Protein AF-A0A8J7XH93-F1 (afdb_monomer_lite)

Foldseek 3Di:
DDDDDDDDDDPDPPPPPPPPPPVCLPDFQADPPQLAAEEEEEEDDDPLQPVLVVLQVLALRHDYDYQHQADVDDLVVSLVSCVVRPDPDLVCVLNRGQEYEYEQFECSSDDLRSLVSVQCSCAPVARFYEYAQLLFACDPDGGTNNNVRVCPHPNCLQAQWAWDYPDKDFQQQAKDFPDDDLLQVAPCNRPGRQFPDGMFTAIGGDPQKDQGIARPPPGGGAWIWHGHNNFIYIYGNHHNSRGDPCCVVPVLCSSVNSVSSSCRRSSNDRQPDSVLSSLLSVLSVVLVVLLVVLVVLLVVLVVLVFDCVVLVVLSVVLVVLLVVLSSCVSVNVSVVSSVSSVVSVVSSVVSVVVSVVSVVVSVVVVVVVVVCVVVVVVVVVVVVVCCVPPVDDPPPPPPPPDDDDDD

Secondary structure (DSSP, 8-state):
-------------------------PPP---TTT--EEEEEEE---TTTHHHHHHHHH-TTEEEEEEE-STTS-HHHHHHHHHHHS-SSHHHHHHH-SEEEEES--GGGS-HHHHHHHHHHHHHH--EEEEESTT-----SSSS--HHHHHTSGGGGG-SEEEEEEEE-S--S-EEESS--TTT--TTTTTS---S-S--EEEEEPTT-EE-EEETTTT-B-SEEEEETTEEEEEESS-STTS-HHHHHH-TTHHHHHHHHHHHHHTPPPPS-HHHHHHHHHHHHHHHHHHHHHHHHHHHHHTTT---HHHHHHHHHHHHHHHHHHHHHHTT-HHHHHHHHHHHHHHHHHHHHHHHHHHHHHHHHHHHHHHHHHHHHHHHHHHHHHHHHTSSS--------------

Structure (mmCIF, N/CA/C/O backbone):
data_AF-A0A8J7XH93-F1
#
_entry.id   AF-A0A8J7XH93-F1
#
loop_
_atom_site.group_PDB
_atom_site.id
_atom_site.type_symbol
_atom_site.label_atom_id
_atom_site.label_alt_id
_atom_site.label_comp_id
_atom_site.label_asym_id
_atom_site.label_entity_id
_atom_site.label_seq_id
_atom_site.pdbx_PDB_ins_code
_atom_site.Cartn_x
_atom_site.Cartn_y
_atom_site.Cartn_z
_atom_site.occupancy
_atom_site.B_iso_or_equiv
_atom_site.auth_seq_id
_atom_site.auth_comp_id
_atom_site.auth_asym_id
_atom_site.auth_atom_id
_atom_site.pdbx_PDB_model_num
ATOM 1 N N . MET A 1 1 ? -46.420 -55.546 -55.840 1.00 42.03 1 MET A N 1
ATOM 2 C CA . MET A 1 1 ? -44.997 -55.957 -55.871 1.00 42.03 1 MET A CA 1
ATOM 3 C C . MET A 1 1 ? -44.181 -54.718 -55.536 1.00 42.03 1 MET A C 1
ATOM 5 O O . MET A 1 1 ? -44.296 -53.754 -56.270 1.00 42.03 1 MET A O 1
ATOM 9 N N . SER A 1 2 ? -43.726 -54.599 -54.281 1.00 41.84 2 SER A N 1
ATOM 10 C CA . SER A 1 2 ? -42.306 -54.774 -53.882 1.00 41.84 2 SER A CA 1
ATOM 11 C C . SER A 1 2 ? -41.462 -53.579 -54.347 1.00 41.84 2 SER A C 1
ATOM 13 O O . SER A 1 2 ? -41.452 -53.320 -55.537 1.00 41.84 2 SER A O 1
ATOM 15 N N . THR A 1 3 ? -40.721 -52.792 -53.566 1.00 45.56 3 THR A N 1
ATOM 16 C CA . THR A 1 3 ? -40.201 -52.793 -52.177 1.00 45.56 3 THR A CA 1
ATOM 17 C C . THR A 1 3 ? -39.494 -51.422 -52.046 1.00 45.56 3 THR A C 1
ATOM 19 O O . THR A 1 3 ? -38.857 -50.998 -53.001 1.00 45.56 3 THR A O 1
ATOM 22 N N . ALA A 1 4 ? -39.774 -50.596 -51.035 1.00 51.34 4 ALA A N 1
ATOM 23 C CA . ALA A 1 4 ? -38.984 -50.418 -49.803 1.00 51.34 4 ALA A CA 1
ATOM 24 C C . ALA A 1 4 ? -37.537 -49.880 -49.977 1.00 51.34 4 ALA A C 1
ATOM 26 O O . ALA A 1 4 ? -36.727 -50.476 -50.676 1.00 51.34 4 ALA A O 1
ATOM 27 N N . GLY A 1 5 ? -37.222 -48.798 -49.247 1.00 42.06 5 GLY A N 1
ATOM 28 C CA . GLY A 1 5 ? -35.881 -48.219 -49.046 1.00 42.06 5 GLY A CA 1
ATOM 29 C C . GLY A 1 5 ? -35.979 -46.762 -48.557 1.00 42.06 5 GLY A C 1
ATOM 30 O O . GLY A 1 5 ? -35.948 -45.848 -49.367 1.00 42.06 5 GLY A O 1
ATOM 31 N N . TRP A 1 6 ? -36.419 -46.482 -47.324 1.00 48.44 6 TRP A N 1
ATOM 32 C CA . TRP A 1 6 ? -35.600 -46.368 -46.098 1.00 48.44 6 TRP A CA 1
ATOM 33 C C . TRP A 1 6 ? -34.399 -45.406 -46.240 1.00 48.44 6 TRP A C 1
ATOM 35 O O . TRP A 1 6 ? -33.290 -45.821 -46.560 1.00 48.44 6 TRP A O 1
ATOM 45 N N . PHE A 1 7 ? -34.627 -44.114 -45.969 1.00 46.19 7 PHE A N 1
ATOM 46 C CA . PHE A 1 7 ? -33.571 -43.127 -45.711 1.00 46.19 7 PHE A CA 1
ATOM 47 C C . PHE A 1 7 ? -33.415 -42.948 -44.193 1.00 46.19 7 PHE A C 1
ATOM 49 O O . PHE A 1 7 ? -34.387 -42.566 -43.539 1.00 46.19 7 PHE A O 1
ATOM 56 N N . PRO A 1 8 ? -32.232 -43.203 -43.607 1.00 57.19 8 PRO A N 1
ATOM 57 C CA . PRO A 1 8 ? -32.003 -42.956 -42.196 1.00 57.19 8 PRO A CA 1
ATOM 58 C C . PRO A 1 8 ? -31.705 -41.472 -41.954 1.00 57.19 8 PRO A C 1
ATOM 60 O O . PRO A 1 8 ? -30.797 -40.879 -42.539 1.00 57.19 8 PRO A O 1
ATOM 63 N N . SER A 1 9 ? -32.475 -40.904 -41.036 1.00 49.91 9 SER A N 1
ATOM 64 C CA . SER A 1 9 ? -32.237 -39.653 -40.326 1.00 49.91 9 SER A CA 1
ATOM 65 C C . SER A 1 9 ? -30.828 -39.609 -39.726 1.00 49.91 9 SER A C 1
ATOM 67 O O . SER A 1 9 ? -30.539 -40.310 -38.755 1.00 49.91 9 SER A O 1
ATOM 69 N N . ARG A 1 10 ? -29.956 -38.753 -40.264 1.00 47.75 10 ARG A N 1
ATOM 70 C CA . ARG A 1 10 ? -28.724 -38.336 -39.585 1.00 47.75 10 ARG A CA 1
ATOM 71 C C . ARG A 1 10 ? -29.001 -37.044 -38.824 1.00 47.75 10 ARG A C 1
ATOM 73 O O . ARG A 1 10 ? -28.829 -35.953 -39.355 1.00 47.75 10 ARG A O 1
ATOM 80 N N . PHE A 1 11 ? -29.442 -37.189 -37.577 1.00 47.47 11 PHE A N 1
ATOM 81 C CA . PHE A 1 11 ? -29.245 -36.163 -36.559 1.00 47.47 11 PHE A CA 1
ATOM 82 C C . PHE A 1 11 ? -27.731 -36.021 -36.349 1.00 47.47 11 PHE A C 1
ATOM 84 O O . PHE A 1 11 ? -27.102 -36.904 -35.771 1.00 47.47 11 PHE A O 1
ATOM 91 N N . LEU A 1 12 ? -27.133 -34.946 -36.866 1.00 43.59 12 LEU A N 1
ATOM 92 C CA . LEU A 1 12 ? -25.841 -34.482 -36.369 1.00 43.59 12 LEU A CA 1
ATOM 93 C C . LEU A 1 12 ? -26.101 -33.828 -35.004 1.00 43.59 12 LEU A C 1
ATOM 95 O O . LEU A 1 12 ? -26.872 -32.867 -34.957 1.00 43.59 12 LEU A O 1
ATOM 99 N N . PRO A 1 13 ? -25.485 -34.283 -33.901 1.00 49.69 13 PRO A N 1
ATOM 100 C CA . PRO A 1 13 ? -25.407 -33.454 -32.716 1.00 49.69 13 PRO A CA 1
ATOM 101 C C . PRO A 1 13 ? -24.485 -32.286 -33.068 1.00 49.69 13 PRO A C 1
ATOM 103 O O . PRO A 1 13 ? -23.292 -32.468 -33.316 1.00 49.69 13 PRO A O 1
ATOM 106 N N . LEU A 1 14 ? -25.059 -31.087 -33.139 1.00 44.91 14 LEU A N 1
ATOM 107 C CA . LEU A 1 14 ? -24.322 -29.834 -33.172 1.00 44.91 14 LEU A CA 1
ATOM 108 C C . LEU A 1 14 ? -23.652 -29.682 -31.797 1.00 44.91 14 LEU A C 1
ATOM 110 O O . LEU A 1 14 ? -24.156 -29.001 -30.909 1.00 44.91 14 LEU A O 1
ATOM 114 N N . ALA A 1 15 ? -22.555 -30.407 -31.583 1.00 46.72 15 ALA A N 1
ATOM 115 C CA . ALA A 1 15 ? -21.652 -30.162 -30.476 1.00 46.72 15 ALA A CA 1
ATOM 116 C C . ALA A 1 15 ? -21.014 -28.801 -30.751 1.00 46.72 15 ALA A C 1
ATOM 118 O O . ALA A 1 15 ? -20.031 -28.690 -31.483 1.00 46.72 15 ALA A O 1
ATOM 119 N N . VAL A 1 16 ? -21.644 -27.753 -30.220 1.00 47.97 16 VAL A N 1
ATOM 120 C CA . VAL A 1 16 ? -21.043 -26.435 -30.062 1.00 47.97 16 VAL A CA 1
ATOM 121 C C . VAL A 1 16 ? -19.883 -26.635 -29.098 1.00 47.97 16 VAL A C 1
ATOM 123 O O . VAL A 1 16 ? -20.025 -26.554 -27.881 1.00 47.97 16 VAL A O 1
ATOM 126 N N . LEU A 1 17 ? -18.733 -26.993 -29.662 1.00 45.28 17 LEU A N 1
ATOM 127 C CA . LEU A 1 17 ? -17.450 -26.860 -29.009 1.00 45.28 17 LEU A CA 1
ATOM 128 C C . LEU A 1 17 ? -17.257 -25.348 -28.862 1.00 45.28 17 LEU A C 1
ATOM 130 O O . LEU A 1 17 ? -16.757 -24.680 -29.766 1.00 45.28 17 LEU A O 1
ATOM 134 N N . LEU A 1 18 ? -17.751 -24.796 -27.751 1.00 46.31 18 LEU A N 1
ATOM 135 C CA . LEU A 1 18 ? -17.284 -23.530 -27.207 1.00 46.31 18 LEU A CA 1
ATOM 136 C C . LEU A 1 18 ? -15.797 -23.745 -26.919 1.00 46.31 18 LEU A C 1
ATOM 138 O O . LEU A 1 18 ? -15.391 -24.102 -25.817 1.00 46.31 18 LEU A O 1
ATOM 142 N N . LEU A 1 19 ? -14.986 -23.601 -27.968 1.00 42.94 19 LEU A N 1
ATOM 143 C CA . LEU A 1 19 ? -13.599 -23.199 -27.865 1.00 42.94 19 LEU A CA 1
ATOM 144 C C . LEU A 1 19 ? -13.657 -21.849 -27.164 1.00 42.94 19 LEU A C 1
ATOM 146 O O . LEU A 1 19 ? -13.761 -20.798 -27.792 1.00 42.94 19 LEU A O 1
ATOM 150 N N . ILE A 1 20 ? -13.668 -21.913 -25.835 1.00 48.91 20 ILE A N 1
ATOM 151 C CA . ILE A 1 20 ? -13.233 -20.834 -24.976 1.00 48.91 20 ILE A CA 1
ATOM 152 C C . ILE A 1 20 ? -11.776 -20.641 -25.386 1.00 48.91 20 ILE A C 1
ATOM 154 O O . ILE A 1 20 ? -10.860 -21.230 -24.824 1.00 48.91 20 ILE A O 1
ATOM 158 N N . ILE A 1 21 ? -11.567 -19.824 -26.419 1.00 43.84 21 ILE A N 1
ATOM 159 C CA . ILE A 1 21 ? -10.337 -19.067 -26.612 1.00 43.84 21 ILE A CA 1
ATOM 160 C C . ILE A 1 21 ? -10.363 -18.011 -25.502 1.00 43.84 21 ILE A C 1
ATOM 162 O O . ILE A 1 21 ? -10.439 -16.812 -25.737 1.00 43.84 21 ILE A O 1
ATOM 166 N N . GLY A 1 22 ? -10.398 -18.480 -24.255 1.00 41.75 22 GLY A N 1
ATOM 167 C CA . GLY A 1 22 ? -9.911 -17.713 -23.143 1.00 41.75 22 GLY A CA 1
ATOM 168 C C . GLY A 1 22 ? -8.429 -17.670 -23.420 1.00 41.75 22 GLY A C 1
ATOM 169 O O . GLY A 1 22 ? -7.728 -18.651 -23.172 1.00 41.75 22 GLY A O 1
ATOM 170 N N . GLY A 1 23 ? -7.965 -16.563 -24.010 1.00 43.91 23 GLY A N 1
ATOM 171 C CA . GLY A 1 23 ? -6.580 -16.170 -23.804 1.00 43.91 23 GLY A CA 1
ATOM 172 C C . GLY A 1 23 ? -6.331 -16.379 -22.321 1.00 43.91 23 GLY A C 1
ATOM 173 O O . GLY A 1 23 ? -7.181 -15.980 -21.525 1.00 43.91 23 GLY A O 1
ATOM 174 N N . ALA A 1 24 ? -5.309 -17.165 -21.987 1.00 46.50 24 ALA A N 1
ATOM 175 C CA . ALA A 1 24 ? -5.022 -17.551 -20.620 1.00 46.50 24 ALA A CA 1
ATOM 176 C C . ALA A 1 24 ? -4.783 -16.269 -19.819 1.00 46.50 24 ALA A C 1
ATOM 178 O O . ALA A 1 24 ? -3.654 -15.801 -19.716 1.00 46.50 24 ALA A O 1
ATOM 179 N N . TYR A 1 25 ? -5.864 -15.670 -19.314 1.00 53.94 25 TYR A N 1
ATOM 180 C CA . TYR A 1 25 ? -5.825 -14.631 -18.313 1.00 53.94 25 TYR A CA 1
ATOM 181 C C . TYR A 1 25 ? -5.197 -15.338 -17.140 1.00 53.94 25 TYR A C 1
ATOM 183 O O . TYR A 1 25 ? -5.789 -16.227 -16.517 1.00 53.94 25 TYR A O 1
ATOM 191 N N . SER A 1 26 ? -3.905 -15.086 -16.999 1.00 73.06 26 SER A N 1
ATOM 192 C CA . SER A 1 26 ? -3.132 -15.760 -15.993 1.00 73.06 26 SER A CA 1
ATOM 193 C C . SER A 1 26 ? -3.707 -15.341 -14.647 1.00 73.06 26 SER A C 1
ATOM 195 O O . SER A 1 26 ? -4.032 -14.176 -14.427 1.00 73.06 26 SER A O 1
ATOM 197 N N . GLN A 1 27 ? -3.985 -16.350 -13.826 1.00 89.00 27 GLN A N 1
ATOM 198 C CA . GLN A 1 27 ? -4.752 -16.182 -12.600 1.00 89.00 27 GLN A CA 1
ATOM 199 C C . GLN A 1 27 ? -4.076 -15.137 -11.697 1.00 89.00 27 GLN A C 1
ATOM 201 O O . GLN A 1 27 ? -2.835 -15.122 -11.645 1.00 89.00 27 GLN A O 1
ATOM 206 N N . PRO A 1 28 ? -4.860 -14.307 -10.984 1.00 95.56 28 PRO A N 1
ATOM 207 C CA . PRO A 1 28 ? -4.327 -13.401 -9.979 1.00 95.56 28 PRO A CA 1
ATOM 208 C C . PRO A 1 28 ? -3.378 -14.128 -9.020 1.00 95.56 28 PRO A C 1
ATOM 210 O O . PRO A 1 28 ? -3.602 -15.282 -8.643 1.00 95.56 28 PRO A O 1
ATOM 213 N N . LYS A 1 29 ? -2.288 -13.460 -8.650 1.00 96.00 29 LYS A N 1
ATOM 214 C CA . LYS A 1 29 ? -1.330 -13.913 -7.646 1.00 96.00 29 LYS A CA 1
ATOM 215 C C . LYS A 1 29 ? -1.688 -13.261 -6.330 1.00 96.00 29 LYS A C 1
ATOM 217 O O . LYS A 1 29 ? -1.326 -12.121 -6.065 1.00 96.00 29 LYS A O 1
ATOM 222 N N . VAL A 1 30 ? -2.441 -14.018 -5.553 1.00 98.06 30 VAL A N 1
ATOM 223 C CA . VAL A 1 30 ? -2.900 -13.656 -4.224 1.00 98.06 30 VAL A CA 1
ATOM 224 C C . VAL A 1 30 ? -2.772 -14.867 -3.315 1.00 98.06 30 VAL A C 1
ATOM 226 O O . VAL A 1 30 ? -2.743 -16.016 -3.773 1.00 98.06 30 VAL A O 1
ATOM 229 N N . ASP A 1 31 ? -2.723 -14.604 -2.022 1.00 97.75 31 ASP A N 1
ATOM 230 C CA . ASP A 1 31 ? -2.808 -15.611 -0.989 1.00 97.75 31 ASP A CA 1
ATOM 231 C C . ASP A 1 31 ? -4.128 -16.390 -1.113 1.00 97.75 31 ASP A C 1
ATOM 233 O O . ASP A 1 31 ? -5.199 -15.781 -1.098 1.00 97.75 31 ASP A O 1
ATOM 237 N N . PRO A 1 32 ? -4.097 -17.727 -1.230 1.00 95.50 32 PRO A N 1
ATOM 238 C CA . PRO A 1 32 ? -5.313 -18.509 -1.439 1.00 95.50 32 PRO A CA 1
ATOM 239 C C . PRO A 1 32 ? -6.270 -18.488 -0.240 1.00 95.50 32 PRO A C 1
ATOM 241 O O . PRO A 1 32 ? -7.451 -18.772 -0.424 1.00 95.50 32 PRO A O 1
ATOM 244 N N . ASP A 1 33 ? -5.772 -18.178 0.961 1.00 96.81 33 ASP A N 1
ATOM 245 C CA . ASP A 1 33 ? -6.573 -18.176 2.186 1.00 96.81 33 ASP A CA 1
ATOM 246 C C . ASP A 1 33 ? -7.246 -16.817 2.424 1.00 96.81 33 ASP A C 1
ATOM 248 O O . ASP A 1 33 ? -8.428 -16.768 2.759 1.00 96.81 33 ASP A O 1
ATOM 252 N N . SER A 1 34 ? -6.508 -15.715 2.251 1.00 96.81 34 SER A N 1
ATOM 253 C CA . SER A 1 34 ? -7.013 -14.357 2.513 1.00 96.81 34 SER A CA 1
ATOM 254 C C . SER A 1 34 ? -7.452 -13.577 1.272 1.00 96.81 34 SER A C 1
ATOM 256 O O . SER A 1 34 ? -8.110 -12.551 1.408 1.00 96.81 34 SER A O 1
ATOM 258 N N . GLY A 1 35 ? -7.062 -14.008 0.070 1.00 97.31 35 GLY A N 1
ATOM 259 C CA . GLY A 1 35 ? -7.282 -13.270 -1.177 1.00 97.31 35 GLY A CA 1
ATOM 260 C C . GLY A 1 35 ? -6.396 -12.030 -1.350 1.00 97.31 35 GLY A C 1
ATOM 261 O O . GLY A 1 35 ? -6.507 -11.360 -2.371 1.00 97.31 35 GLY A O 1
ATOM 262 N N . ARG A 1 36 ? -5.499 -11.727 -0.401 1.00 98.38 36 ARG A N 1
ATOM 263 C CA . ARG A 1 36 ? -4.620 -10.547 -0.437 1.00 98.38 36 ARG A CA 1
ATOM 264 C C . ARG A 1 36 ? -3.354 -10.781 -1.255 1.00 98.38 36 ARG A C 1
ATOM 266 O O . ARG A 1 36 ? -2.851 -11.897 -1.344 1.00 98.38 36 ARG A O 1
ATOM 273 N N . ILE A 1 37 ? -2.782 -9.711 -1.791 1.00 98.62 37 ILE A N 1
ATOM 274 C CA . ILE A 1 37 ? -1.456 -9.687 -2.405 1.00 98.62 37 ILE A CA 1
ATOM 275 C C . ILE A 1 37 ? -0.407 -9.672 -1.290 1.00 98.62 37 ILE A C 1
ATOM 277 O O . ILE A 1 37 ? -0.236 -8.656 -0.617 1.00 98.62 37 ILE A O 1
ATOM 281 N N . ARG A 1 38 ? 0.344 -10.763 -1.116 1.00 98.62 38 ARG A N 1
ATOM 282 C CA . ARG A 1 38 ? 1.494 -10.780 -0.199 1.00 98.62 38 ARG A CA 1
ATOM 283 C C . ARG A 1 38 ? 2.691 -10.160 -0.898 1.00 98.62 38 ARG A C 1
ATOM 285 O O . ARG A 1 38 ? 3.315 -10.782 -1.763 1.00 98.62 38 ARG A O 1
ATOM 292 N N . MET A 1 39 ? 3.006 -8.926 -0.545 1.00 98.44 39 MET A N 1
ATOM 293 C CA . MET A 1 39 ? 3.999 -8.118 -1.238 1.00 98.44 39 MET A CA 1
ATOM 294 C C . MET A 1 39 ? 5.284 -8.023 -0.423 1.00 98.44 39 MET A C 1
ATOM 296 O O . MET A 1 39 ? 5.270 -7.639 0.744 1.00 98.44 39 MET A O 1
ATOM 300 N N . LEU A 1 40 ? 6.411 -8.360 -1.046 1.00 98.25 40 LEU A N 1
ATOM 301 C CA . LEU A 1 40 ? 7.742 -8.135 -0.498 1.00 98.25 40 LEU A CA 1
ATOM 302 C C . LEU A 1 40 ? 8.362 -6.911 -1.163 1.00 98.25 40 LEU A C 1
ATOM 304 O O . LEU A 1 40 ? 8.737 -6.982 -2.329 1.00 98.25 40 LEU A O 1
ATOM 308 N N . MET A 1 41 ? 8.528 -5.832 -0.411 1.00 96.56 41 MET A N 1
ATOM 309 C CA . MET A 1 41 ? 9.176 -4.607 -0.872 1.00 96.56 41 MET A CA 1
ATOM 310 C C . MET A 1 41 ? 10.573 -4.495 -0.259 1.00 96.56 41 MET A C 1
ATOM 312 O O . MET A 1 41 ? 10.740 -4.642 0.955 1.00 96.56 41 MET A O 1
ATOM 316 N N . ILE A 1 42 ? 11.590 -4.273 -1.091 1.00 94.94 42 ILE A N 1
ATOM 317 C CA . ILE A 1 42 ? 12.992 -4.177 -0.672 1.00 94.94 42 ILE A CA 1
ATOM 318 C C . ILE A 1 42 ? 13.585 -2.868 -1.176 1.00 94.94 42 ILE A C 1
ATOM 320 O O . ILE A 1 42 ? 13.567 -2.615 -2.379 1.00 94.94 42 ILE A O 1
ATOM 324 N N . GLY A 1 43 ? 14.203 -2.121 -0.263 1.00 91.69 43 GLY A N 1
ATOM 325 C CA . GLY A 1 43 ? 15.040 -0.977 -0.599 1.00 91.69 43 GLY A CA 1
ATOM 326 C C . GLY A 1 43 ? 14.687 0.259 0.213 1.00 91.69 43 GLY A C 1
ATOM 327 O O . GLY A 1 43 ? 14.687 0.171 1.444 1.00 91.69 43 GLY A O 1
ATOM 328 N N . GLU A 1 44 ? 14.461 1.391 -0.443 1.00 86.06 44 GLU A N 1
ATOM 329 C CA . GLU A 1 44 ? 14.195 2.666 0.216 1.00 86.06 44 GLU A CA 1
ATOM 330 C C . GLU A 1 44 ? 12.832 2.689 0.932 1.00 86.06 44 GLU A C 1
ATOM 332 O O . GLU A 1 44 ? 11.790 2.289 0.413 1.00 86.06 44 GLU A O 1
ATOM 337 N N . THR A 1 45 ? 12.863 3.149 2.185 1.00 81.31 45 THR A N 1
ATOM 338 C CA . THR A 1 45 ? 11.689 3.239 3.070 1.00 81.31 45 THR A CA 1
ATOM 339 C C . THR A 1 45 ? 11.717 4.521 3.909 1.00 81.31 45 THR A C 1
ATOM 341 O O . THR A 1 45 ? 11.156 4.566 5.010 1.00 81.31 45 THR A O 1
ATOM 344 N N . GLY A 1 46 ? 12.475 5.527 3.464 1.00 71.06 46 GLY A N 1
ATOM 345 C CA . GLY A 1 46 ? 12.721 6.771 4.182 1.00 71.06 46 GLY A CA 1
ATOM 346 C C . GLY A 1 46 ? 11.469 7.590 4.472 1.00 71.06 46 GLY A C 1
ATOM 347 O O . GLY A 1 46 ? 10.383 7.345 3.954 1.00 71.06 46 GLY A O 1
ATOM 348 N N . SER A 1 47 ? 11.621 8.628 5.304 1.00 57.19 47 SER A N 1
ATOM 349 C CA . SER A 1 47 ? 10.503 9.490 5.718 1.00 57.19 47 SER A CA 1
ATOM 350 C C . SER A 1 47 ? 9.809 10.218 4.563 1.00 57.19 47 SER A C 1
ATOM 352 O O . SER A 1 47 ? 8.666 10.624 4.722 1.00 57.19 47 SER A O 1
ATOM 354 N N . ARG A 1 48 ? 10.495 10.401 3.426 1.00 60.72 48 ARG A N 1
ATOM 355 C CA . ARG A 1 48 ? 9.914 10.986 2.206 1.00 60.72 48 ARG A CA 1
ATOM 356 C C . ARG A 1 48 ? 9.077 9.987 1.409 1.00 60.72 48 ARG A C 1
ATOM 358 O O . ARG A 1 48 ? 8.097 10.381 0.807 1.00 60.72 48 ARG A O 1
ATOM 365 N N . ASN A 1 49 ? 9.387 8.699 1.519 1.00 58.91 49 ASN A N 1
ATOM 366 C CA . ASN A 1 49 ? 8.655 7.599 0.890 1.00 58.91 49 ASN A CA 1
ATOM 367 C C . ASN A 1 49 ? 7.465 7.086 1.719 1.00 58.91 49 ASN A C 1
ATOM 369 O O . ASN A 1 49 ? 6.869 6.045 1.419 1.00 58.91 49 ASN A O 1
ATOM 373 N N . GLN A 1 50 ? 7.119 7.799 2.796 1.00 68.12 50 GLN A N 1
ATOM 374 C CA . GLN A 1 50 ? 6.092 7.361 3.734 1.00 68.12 50 GLN A CA 1
ATOM 375 C C . GLN A 1 50 ? 4.697 7.351 3.129 1.00 68.12 50 GLN A C 1
ATOM 377 O O . GLN A 1 50 ? 3.932 6.477 3.515 1.00 68.12 50 GLN A O 1
ATOM 382 N N . GLU A 1 51 ? 4.357 8.246 2.198 1.00 83.81 51 GLU A N 1
ATOM 383 C CA . GLU A 1 51 ? 2.991 8.295 1.662 1.00 83.81 51 GLU A CA 1
ATOM 384 C C . GLU A 1 51 ? 2.670 7.068 0.806 1.00 83.81 51 GLU A C 1
ATOM 386 O O . GLU A 1 51 ? 1.719 6.352 1.108 1.00 83.81 51 GLU A O 1
ATOM 391 N N . ALA A 1 52 ? 3.512 6.740 -0.178 1.00 88.38 52 ALA A N 1
ATOM 392 C CA . ALA A 1 52 ? 3.317 5.555 -1.013 1.00 88.38 52 ALA A CA 1
ATOM 393 C C . ALA A 1 52 ? 3.334 4.251 -0.195 1.00 88.38 52 ALA A C 1
ATOM 395 O O . ALA A 1 52 ? 2.449 3.403 -0.334 1.00 88.38 52 ALA A O 1
ATOM 396 N N . THR A 1 53 ? 4.282 4.124 0.738 1.00 90.25 53 THR A N 1
ATOM 397 C CA . THR A 1 53 ? 4.337 2.978 1.659 1.00 90.25 53 THR A CA 1
ATOM 398 C C . THR A 1 53 ? 3.089 2.910 2.547 1.00 90.25 53 THR A C 1
ATOM 400 O O . THR A 1 53 ? 2.546 1.834 2.789 1.00 90.25 53 THR A O 1
ATOM 403 N N . TYR A 1 54 ? 2.603 4.054 3.031 1.00 89.06 54 TYR A N 1
ATOM 404 C CA . TYR A 1 54 ? 1.382 4.146 3.829 1.00 89.06 54 TYR A CA 1
ATOM 405 C C . TYR A 1 54 ? 0.139 3.766 3.018 1.00 89.06 54 TYR A C 1
ATOM 407 O O . TYR A 1 54 ? -0.747 3.089 3.539 1.00 89.06 54 TYR A O 1
ATOM 415 N N . PHE A 1 55 ? 0.077 4.132 1.739 1.00 91.62 55 PHE A N 1
ATOM 416 C CA . PHE A 1 55 ? -0.992 3.705 0.839 1.00 91.62 55 PHE A CA 1
ATOM 417 C C . PHE A 1 55 ? -1.005 2.190 0.656 1.00 91.62 55 PHE A C 1
ATOM 419 O O . PHE A 1 55 ? -2.053 1.575 0.833 1.00 91.62 55 PHE A O 1
ATOM 426 N N . LEU A 1 56 ? 0.156 1.576 0.419 1.00 93.75 56 LEU A N 1
ATOM 427 C CA . LEU A 1 56 ? 0.273 0.117 0.360 1.00 93.75 56 LEU A CA 1
ATOM 428 C C . LEU A 1 56 ? -0.135 -0.549 1.684 1.00 93.75 56 LEU A C 1
ATOM 430 O O . LEU A 1 56 ? -0.833 -1.553 1.667 1.00 93.75 56 LEU A O 1
ATOM 434 N N . LEU A 1 57 ? 0.248 0.014 2.835 1.00 91.88 57 LEU A N 1
ATOM 435 C CA . LEU A 1 57 ? -0.123 -0.518 4.156 1.00 91.88 57 LEU A CA 1
ATOM 436 C C . LEU A 1 57 ? -1.607 -0.337 4.509 1.00 91.88 57 LEU A C 1
ATOM 438 O O . LEU A 1 57 ? -2.121 -1.064 5.362 1.00 91.88 57 LEU A O 1
ATOM 442 N N . SER A 1 58 ? -2.273 0.664 3.933 1.00 90.75 58 SER A N 1
ATOM 443 C CA . SER A 1 58 ? -3.671 0.990 4.238 1.00 90.75 58 SER A CA 1
ATOM 444 C C . SER A 1 58 ? -4.670 0.339 3.282 1.00 90.75 58 SER A C 1
ATOM 446 O O . SER A 1 58 ? -5.848 0.234 3.633 1.00 90.75 58 SER A O 1
ATOM 448 N N . ASP A 1 59 ? -4.231 -0.134 2.113 1.00 95.62 59 ASP A N 1
ATOM 449 C CA . ASP A 1 59 ? -5.101 -0.835 1.174 1.00 95.62 59 ASP A CA 1
ATOM 450 C C . ASP A 1 59 ? -5.429 -2.261 1.669 1.00 95.62 59 ASP A C 1
ATOM 452 O O . ASP A 1 59 ? -4.520 -3.056 1.912 1.00 95.62 59 ASP A O 1
ATOM 456 N N . PRO A 1 60 ? -6.717 -2.639 1.803 1.00 96.12 60 PRO A N 1
ATOM 457 C CA . PRO A 1 60 ? -7.100 -3.962 2.303 1.00 96.12 60 PRO A CA 1
ATOM 458 C C . PRO A 1 60 ? -6.604 -5.143 1.460 1.00 96.12 60 PRO A C 1
ATOM 460 O O . PRO A 1 60 ? -6.534 -6.257 1.981 1.00 96.12 60 PRO A O 1
ATOM 463 N N . MET A 1 61 ? -6.292 -4.918 0.179 1.00 97.69 61 MET A N 1
ATOM 464 C CA . MET A 1 61 ? -5.839 -5.956 -0.745 1.00 97.69 61 MET A CA 1
ATOM 465 C C . MET A 1 61 ? -4.357 -6.282 -0.584 1.00 97.69 61 MET A C 1
ATOM 467 O O . MET A 1 61 ? -3.916 -7.314 -1.079 1.00 97.69 61 MET A O 1
ATOM 471 N N . VAL A 1 62 ? -3.571 -5.438 0.085 1.00 98.06 62 VAL A N 1
ATOM 472 C CA . VAL A 1 62 ? -2.114 -5.588 0.161 1.00 98.06 62 VAL A CA 1
ATOM 473 C C . VAL A 1 62 ? -1.697 -6.017 1.569 1.00 98.06 62 VAL A C 1
ATOM 475 O O . VAL A 1 62 ? -2.037 -5.391 2.568 1.00 98.06 62 VAL A O 1
ATOM 478 N N . ASP A 1 63 ? -0.932 -7.105 1.653 1.00 97.81 63 ASP A N 1
ATOM 479 C CA . ASP A 1 63 ? -0.204 -7.522 2.852 1.00 97.81 63 ASP A CA 1
ATOM 480 C C . ASP A 1 63 ? 1.293 -7.274 2.629 1.00 97.81 63 ASP A C 1
ATOM 482 O O . ASP A 1 63 ? 1.988 -8.052 1.967 1.00 97.81 63 ASP A O 1
ATOM 486 N N . LEU A 1 64 ? 1.773 -6.129 3.116 1.00 97.06 64 LEU A N 1
ATOM 487 C CA . LEU A 1 64 ? 3.104 -5.616 2.809 1.00 97.06 64 LEU A CA 1
ATOM 488 C C . LEU A 1 64 ? 4.146 -6.051 3.849 1.00 97.06 64 LEU A C 1
ATOM 490 O O . LEU A 1 64 ? 4.071 -5.709 5.029 1.00 97.06 64 LEU A O 1
ATOM 494 N N . THR A 1 65 ? 5.202 -6.716 3.382 1.00 97.12 65 THR A N 1
ATOM 495 C CA . THR A 1 65 ? 6.450 -6.928 4.123 1.00 97.12 65 THR A CA 1
ATOM 496 C C . THR A 1 65 ? 7.546 -6.037 3.559 1.00 97.12 65 THR A C 1
ATOM 498 O O . THR A 1 65 ? 7.916 -6.153 2.393 1.00 97.12 65 THR A O 1
ATOM 501 N N . ILE A 1 66 ? 8.117 -5.196 4.418 1.00 95.38 66 ILE A N 1
ATOM 502 C CA . ILE A 1 66 ? 9.135 -4.216 4.041 1.00 95.38 66 ILE A CA 1
ATOM 503 C C . ILE A 1 66 ? 10.513 -4.663 4.537 1.00 95.38 66 ILE A C 1
ATOM 505 O O . ILE A 1 66 ? 10.684 -4.998 5.713 1.00 95.38 66 ILE A O 1
ATOM 509 N N . ILE A 1 67 ? 11.516 -4.609 3.661 1.00 95.06 67 ILE A N 1
ATOM 510 C CA . ILE A 1 67 ? 12.931 -4.728 4.018 1.00 95.06 67 ILE A CA 1
ATOM 511 C C . ILE A 1 67 ? 13.618 -3.381 3.749 1.00 95.06 67 ILE A C 1
ATOM 513 O O . ILE A 1 67 ? 13.903 -3.084 2.588 1.00 95.06 67 ILE A O 1
ATOM 517 N N . PRO A 1 68 ? 13.935 -2.595 4.797 1.00 92.00 68 PRO A N 1
ATOM 518 C CA . PRO A 1 68 ? 14.609 -1.306 4.652 1.00 92.00 68 PRO A CA 1
ATOM 519 C C . PRO A 1 68 ? 16.073 -1.531 4.255 1.00 92.00 68 PRO A C 1
ATOM 521 O O . PRO A 1 68 ? 16.926 -1.755 5.110 1.00 92.00 68 PRO A O 1
ATOM 524 N N . ALA A 1 69 ? 16.361 -1.562 2.958 1.00 87.75 69 ALA A N 1
ATOM 525 C CA . ALA A 1 69 ? 17.662 -1.930 2.402 1.00 87.75 69 ALA A CA 1
ATOM 526 C C . ALA A 1 69 ? 18.183 -0.900 1.385 1.00 87.75 69 ALA A C 1
ATOM 528 O O . ALA A 1 69 ? 18.791 -1.287 0.391 1.00 87.75 69 ALA A O 1
ATOM 529 N N . GLY A 1 70 ? 17.939 0.385 1.655 1.00 80.56 70 GLY A N 1
ATOM 530 C CA . GLY A 1 70 ? 18.345 1.553 0.866 1.00 80.56 70 GLY A CA 1
ATOM 531 C C . GLY A 1 70 ? 18.668 2.750 1.775 1.00 80.56 70 GLY A C 1
ATOM 532 O O . GLY A 1 70 ? 19.204 2.571 2.868 1.00 80.56 70 GLY A O 1
ATOM 533 N N . ASP A 1 71 ? 18.325 3.961 1.348 1.00 75.75 71 ASP A N 1
ATOM 534 C CA . ASP A 1 71 ? 18.578 5.264 1.996 1.00 75.75 71 ASP A CA 1
ATOM 535 C C . ASP A 1 71 ? 18.656 5.307 3.549 1.00 75.75 71 ASP A C 1
ATOM 537 O O . ASP A 1 71 ? 19.512 5.988 4.123 1.00 75.75 71 ASP A O 1
ATOM 541 N N . VAL A 1 72 ? 17.805 4.553 4.250 1.00 75.12 72 VAL A N 1
ATOM 542 C CA . VAL A 1 72 ? 17.698 4.518 5.715 1.00 75.12 72 VAL A CA 1
ATOM 543 C C . VAL A 1 72 ? 18.822 3.769 6.446 1.00 75.12 72 VAL A C 1
ATOM 545 O O . VAL A 1 72 ? 18.912 3.878 7.674 1.00 75.12 72 VAL A O 1
ATOM 548 N N . ALA A 1 73 ? 19.667 2.987 5.764 1.00 80.19 73 ALA A N 1
ATOM 549 C CA . ALA A 1 73 ? 20.631 2.107 6.433 1.00 80.19 73 ALA A CA 1
ATOM 550 C C . ALA A 1 73 ? 21.872 1.789 5.599 1.00 80.19 73 ALA A C 1
ATOM 552 O O . ALA A 1 73 ? 21.735 1.245 4.524 1.00 80.19 73 ALA A O 1
ATOM 553 N N . ASP A 1 74 ? 23.090 1.955 6.127 1.00 88.19 74 ASP A N 1
ATOM 554 C CA . ASP A 1 74 ? 24.328 1.585 5.413 1.00 88.19 74 ASP A CA 1
ATOM 555 C C . ASP A 1 74 ? 24.339 0.134 4.863 1.00 88.19 74 ASP A C 1
ATOM 557 O O . ASP A 1 74 ? 23.590 -0.730 5.318 1.00 88.19 74 ASP A O 1
ATOM 561 N N . VAL A 1 75 ? 25.247 -0.175 3.927 1.00 87.69 75 VAL A N 1
ATOM 562 C CA . VAL A 1 75 ? 25.354 -1.504 3.282 1.00 87.69 75 VAL A CA 1
ATOM 563 C C . VAL A 1 75 ? 25.400 -2.671 4.279 1.00 87.69 75 VAL A C 1
ATOM 565 O O . VAL A 1 75 ? 24.807 -3.723 4.029 1.00 87.69 75 VAL A O 1
ATOM 568 N N . GLU A 1 76 ? 26.133 -2.545 5.390 1.00 91.62 76 GLU A N 1
ATOM 569 C CA . GLU A 1 76 ? 26.242 -3.620 6.378 1.00 91.62 76 GLU A CA 1
ATOM 570 C C . GLU A 1 76 ? 24.917 -3.803 7.124 1.00 91.62 76 GLU A C 1
ATOM 572 O O . GLU A 1 76 ? 24.456 -4.933 7.310 1.00 91.62 76 GLU A O 1
ATOM 577 N N . THR A 1 77 ? 24.284 -2.701 7.511 1.00 93.38 77 THR A N 1
ATOM 578 C CA . THR A 1 77 ? 22.974 -2.690 8.163 1.00 93.38 77 THR A CA 1
ATOM 579 C C . THR A 1 77 ? 21.882 -3.223 7.227 1.00 93.38 77 THR A C 1
ATOM 581 O O . THR A 1 77 ? 21.143 -4.130 7.615 1.00 93.38 77 THR A O 1
ATOM 584 N N . SER A 1 78 ? 21.865 -2.802 5.964 1.00 92.75 78 SER A N 1
ATOM 585 C CA . SER A 1 78 ? 20.988 -3.325 4.911 1.00 92.75 78 SER A CA 1
ATOM 586 C C . SER A 1 78 ? 21.153 -4.840 4.724 1.00 92.75 78 SER A C 1
ATOM 588 O O . SER A 1 78 ? 20.174 -5.589 4.736 1.00 92.75 78 SER A O 1
ATOM 590 N N . LYS A 1 79 ? 22.393 -5.352 4.696 1.00 94.38 79 LYS A N 1
ATOM 591 C CA . LYS A 1 79 ? 22.661 -6.807 4.684 1.00 94.38 79 LYS A CA 1
ATOM 592 C C . LYS A 1 79 ? 22.108 -7.526 5.916 1.00 94.38 79 LYS A C 1
ATOM 594 O O . LYS A 1 79 ? 21.692 -8.685 5.820 1.00 94.38 79 LYS A O 1
ATOM 599 N N . ARG A 1 80 ? 22.120 -6.885 7.091 1.00 95.38 80 ARG A N 1
ATOM 600 C CA . ARG A 1 80 ? 21.521 -7.454 8.311 1.00 95.38 80 ARG A CA 1
ATOM 601 C C . ARG A 1 80 ? 20.003 -7.531 8.180 1.00 95.38 80 ARG A C 1
ATOM 603 O O . ARG A 1 80 ? 19.462 -8.583 8.511 1.00 95.38 80 ARG A O 1
ATOM 610 N N . PHE A 1 81 ? 19.344 -6.491 7.668 1.00 95.94 81 PHE A N 1
ATOM 611 C CA . PHE A 1 81 ? 17.898 -6.500 7.434 1.00 95.94 81 PHE A CA 1
ATOM 612 C C . PHE A 1 81 ? 17.485 -7.563 6.421 1.00 95.94 81 PHE A C 1
ATOM 614 O O . PHE A 1 81 ? 16.636 -8.394 6.742 1.00 95.94 81 PHE A O 1
ATOM 621 N N . VAL A 1 82 ? 18.167 -7.641 5.275 1.00 96.06 82 VAL A N 1
ATOM 622 C CA . VAL A 1 82 ? 17.964 -8.711 4.286 1.00 96.06 82 VAL A CA 1
ATOM 623 C C . VAL A 1 82 ? 18.091 -10.088 4.943 1.00 96.06 82 VAL A C 1
ATOM 625 O O . VAL A 1 82 ? 17.237 -10.945 4.755 1.00 96.06 82 VAL A O 1
ATOM 628 N N . ARG A 1 83 ? 19.110 -10.321 5.779 1.00 95.69 83 ARG A N 1
ATOM 629 C CA . ARG A 1 83 ? 19.294 -11.614 6.465 1.00 95.69 83 ARG A CA 1
ATOM 630 C C . ARG A 1 83 ? 18.188 -11.948 7.479 1.00 95.69 83 ARG A C 1
ATOM 632 O O . ARG A 1 83 ? 17.975 -13.128 7.769 1.00 95.69 83 ARG A O 1
ATOM 639 N N . ILE A 1 84 ? 17.565 -10.937 8.085 1.00 96.06 84 ILE A N 1
ATOM 640 C CA . ILE A 1 84 ? 16.502 -11.110 9.086 1.00 96.06 84 ILE A CA 1
ATOM 641 C C . ILE A 1 84 ? 15.167 -11.396 8.400 1.00 96.06 84 ILE A C 1
ATOM 643 O O . ILE A 1 84 ? 14.492 -12.346 8.793 1.00 96.06 84 ILE A O 1
ATOM 647 N N . TYR A 1 85 ? 14.814 -10.591 7.399 1.00 96.56 85 TYR A N 1
ATOM 648 C CA . TYR A 1 85 ? 13.463 -10.550 6.841 1.00 96.56 85 TYR A CA 1
ATOM 649 C C . TYR A 1 85 ? 13.306 -11.336 5.541 1.00 96.56 85 TYR A C 1
ATOM 651 O O . TYR A 1 85 ? 12.237 -11.893 5.300 1.00 96.56 85 TYR A O 1
ATOM 659 N N . LEU A 1 86 ? 14.355 -11.444 4.717 1.00 97.44 86 LEU A N 1
ATOM 660 C CA . LEU A 1 86 ? 14.258 -12.205 3.477 1.00 97.44 86 LEU A CA 1
ATOM 661 C C . LEU A 1 86 ? 14.162 -13.712 3.786 1.00 97.44 86 LEU A C 1
ATOM 663 O O . LEU A 1 86 ? 14.940 -14.234 4.597 1.00 97.44 86 LEU A O 1
ATOM 667 N N . PRO A 1 87 ? 13.251 -14.451 3.127 1.00 97.88 87 PRO A N 1
ATOM 668 C CA . PRO A 1 87 ? 13.165 -15.899 3.261 1.00 97.88 87 PRO A CA 1
ATOM 669 C C . PRO A 1 87 ? 14.499 -16.609 3.017 1.00 97.88 87 PRO A C 1
ATOM 671 O O . PRO A 1 87 ? 15.210 -16.333 2.057 1.00 97.88 87 PRO A O 1
ATOM 674 N N . ARG A 1 88 ? 14.820 -17.591 3.868 1.00 97.25 88 ARG A N 1
ATOM 675 C CA . ARG A 1 88 ? 16.084 -18.352 3.805 1.00 97.25 88 ARG A CA 1
ATOM 676 C C . ARG A 1 88 ? 16.092 -19.481 2.772 1.00 97.25 88 ARG A C 1
ATOM 678 O O . ARG A 1 88 ? 17.071 -20.220 2.698 1.00 97.25 88 ARG A O 1
ATOM 685 N N . THR A 1 89 ? 15.002 -19.663 2.031 1.00 98.19 89 THR A N 1
ATOM 686 C CA . THR A 1 89 ? 14.888 -20.634 0.938 1.00 98.19 89 THR A CA 1
ATOM 687 C C . THR A 1 89 ? 13.976 -20.083 -0.154 1.00 98.19 89 THR A C 1
ATOM 689 O O . THR A 1 89 ? 13.047 -19.322 0.129 1.00 98.19 89 THR A O 1
ATOM 692 N N . ARG A 1 90 ? 14.192 -20.527 -1.398 1.00 98.19 90 ARG A N 1
ATOM 693 C CA . ARG A 1 90 ? 13.313 -20.214 -2.536 1.00 98.19 90 ARG A CA 1
ATOM 694 C C . ARG A 1 90 ? 11.866 -20.616 -2.272 1.00 98.19 90 ARG A C 1
ATOM 696 O O . ARG A 1 90 ? 10.963 -19.832 -2.515 1.00 98.19 90 ARG A O 1
ATOM 703 N N . ASP A 1 91 ? 11.647 -21.830 -1.775 1.00 98.44 91 ASP A N 1
ATOM 704 C CA . ASP A 1 91 ? 10.288 -22.341 -1.580 1.00 98.44 91 ASP A CA 1
ATOM 705 C C . ASP A 1 91 ? 9.542 -21.506 -0.533 1.00 98.44 91 ASP A C 1
ATOM 707 O O . ASP A 1 91 ? 8.354 -21.248 -0.694 1.00 98.44 91 ASP A O 1
ATOM 711 N N . LYS A 1 92 ? 10.250 -20.997 0.490 1.00 98.44 92 LYS A N 1
ATOM 712 C CA . LYS A 1 92 ? 9.651 -20.071 1.449 1.00 98.44 92 LYS A CA 1
ATOM 713 C C . LYS A 1 92 ? 9.317 -18.727 0.799 1.00 98.44 92 LYS A C 1
ATOM 715 O O . LYS A 1 92 ? 8.216 -18.250 1.038 1.00 98.44 92 LYS A O 1
ATOM 720 N N . LEU A 1 93 ? 10.200 -18.170 -0.039 1.00 98.56 93 LEU A N 1
ATOM 721 C CA . LEU A 1 93 ? 9.926 -16.958 -0.830 1.00 98.56 93 LEU A CA 1
ATOM 722 C C . LEU A 1 93 ? 8.655 -17.118 -1.671 1.00 98.56 93 LEU A C 1
ATOM 724 O O . LEU A 1 93 ? 7.732 -16.330 -1.523 1.00 98.56 93 LEU A O 1
ATOM 728 N N . VAL A 1 94 ? 8.570 -18.189 -2.459 1.00 98.38 94 VAL A N 1
ATOM 729 C CA . VAL A 1 94 ? 7.412 -18.482 -3.317 1.00 98.38 94 VAL A CA 1
ATOM 730 C C . VAL A 1 94 ? 6.136 -18.716 -2.505 1.00 98.38 94 VAL A C 1
ATOM 732 O O . VAL A 1 94 ? 5.063 -18.283 -2.898 1.00 98.38 94 VAL A O 1
ATOM 735 N N . SER A 1 95 ? 6.226 -19.421 -1.375 1.00 97.81 95 SER A N 1
ATOM 736 C CA . SER A 1 95 ? 5.043 -19.727 -0.560 1.00 97.81 95 SER A CA 1
ATOM 737 C C . SER A 1 95 ? 4.519 -18.538 0.243 1.00 97.81 95 SER A C 1
ATOM 739 O O . SER A 1 95 ? 3.382 -18.594 0.700 1.00 97.81 95 SER A O 1
ATOM 741 N N . SER A 1 96 ? 5.354 -17.520 0.476 1.00 98.31 96 SER A N 1
ATOM 742 C CA . SER A 1 96 ? 5.039 -16.387 1.350 1.00 98.31 96 SER A CA 1
ATOM 743 C C . SER A 1 96 ? 4.748 -15.095 0.607 1.00 98.31 96 SER A C 1
ATOM 745 O O . SER A 1 96 ? 4.243 -14.183 1.244 1.00 98.31 96 SER A O 1
ATOM 747 N N . PHE A 1 97 ? 5.062 -15.010 -0.685 1.00 98.69 97 PHE A N 1
ATOM 748 C CA . PHE A 1 97 ? 4.918 -13.781 -1.450 1.00 98.69 97 PHE A CA 1
ATOM 749 C C . PHE A 1 97 ? 4.371 -14.047 -2.843 1.00 98.69 97 PHE A C 1
ATOM 751 O O . PHE A 1 97 ? 4.700 -15.045 -3.485 1.00 98.69 97 PHE A O 1
ATOM 758 N N . ASP A 1 98 ? 3.569 -13.099 -3.297 1.00 98.69 98 ASP A N 1
ATOM 759 C CA . ASP A 1 98 ? 2.944 -13.058 -4.611 1.00 98.69 98 ASP A CA 1
ATOM 760 C C . ASP A 1 98 ? 3.617 -12.021 -5.512 1.00 98.69 98 ASP A C 1
ATOM 762 O O . ASP A 1 98 ? 3.689 -12.210 -6.727 1.00 98.69 98 ASP A O 1
ATOM 766 N N . VAL A 1 99 ? 4.157 -10.958 -4.907 1.00 98.75 99 VAL A N 1
ATOM 767 C CA . VAL A 1 99 ? 4.846 -9.854 -5.578 1.00 98.75 99 VAL A CA 1
ATOM 768 C C . VAL A 1 99 ? 6.175 -9.564 -4.890 1.00 98.75 99 VAL A C 1
ATOM 770 O O . VAL A 1 99 ? 6.265 -9.565 -3.662 1.00 98.75 99 VAL A O 1
ATOM 773 N N . ILE A 1 100 ? 7.200 -9.294 -5.696 1.00 98.56 100 ILE A N 1
ATOM 774 C CA . ILE A 1 100 ? 8.476 -8.726 -5.261 1.00 98.56 100 ILE A CA 1
ATOM 775 C C . ILE A 1 100 ? 8.599 -7.336 -5.880 1.00 98.56 100 ILE A C 1
ATOM 777 O O . ILE A 1 100 ? 8.530 -7.195 -7.099 1.00 98.56 100 ILE A O 1
ATOM 781 N N . GLU A 1 101 ? 8.824 -6.329 -5.051 1.00 97.56 101 GLU A N 1
ATOM 782 C CA . GLU A 1 101 ? 9.123 -4.968 -5.473 1.00 97.56 101 GLU A CA 1
ATOM 783 C C . GLU A 1 101 ? 10.524 -4.568 -5.027 1.00 97.56 101 GLU A C 1
ATOM 785 O O . GLU A 1 101 ? 10.908 -4.755 -3.868 1.00 97.56 101 GLU A O 1
ATOM 790 N N . LEU A 1 102 ? 11.293 -4.031 -5.969 1.00 95.25 102 LEU A N 1
ATOM 791 C CA . LEU A 1 102 ? 12.598 -3.437 -5.716 1.00 95.25 102 LEU A CA 1
ATOM 792 C C . LEU A 1 102 ? 12.479 -1.926 -5.873 1.00 95.25 102 LEU A C 1
ATOM 794 O O . LEU A 1 102 ? 12.000 -1.468 -6.914 1.00 95.25 102 LEU A O 1
ATOM 798 N N . PHE A 1 103 ? 12.933 -1.185 -4.866 1.00 91.69 103 PHE A N 1
ATOM 799 C CA . PHE A 1 103 ? 12.826 0.267 -4.846 1.00 91.69 103 PHE A CA 1
ATOM 800 C C . PHE A 1 103 ? 14.117 0.933 -4.362 1.00 91.69 103 PHE A C 1
ATOM 802 O O . PHE A 1 103 ? 14.521 0.724 -3.228 1.00 91.69 103 PHE A O 1
ATOM 809 N N . ASP A 1 104 ? 14.763 1.704 -5.232 1.00 88.38 104 ASP A N 1
ATOM 810 C CA . ASP A 1 104 ? 15.965 2.511 -4.965 1.00 88.38 104 ASP A CA 1
ATOM 811 C C . ASP A 1 104 ? 17.027 1.863 -4.046 1.00 88.38 104 ASP A C 1
ATOM 813 O O . ASP A 1 104 ? 17.271 2.270 -2.907 1.00 88.38 104 ASP A O 1
ATOM 817 N N . PHE A 1 105 ? 17.660 0.784 -4.525 1.00 89.50 105 PHE A N 1
ATOM 818 C CA . PHE A 1 105 ? 18.815 0.193 -3.848 1.00 89.50 105 PHE A CA 1
ATOM 819 C C . PHE A 1 105 ? 19.746 -0.609 -4.771 1.00 89.50 105 PHE A C 1
ATOM 821 O O . PHE A 1 105 ? 19.416 -1.015 -5.889 1.00 89.50 105 PHE A O 1
ATOM 828 N N . VAL A 1 106 ? 20.948 -0.909 -4.265 1.00 88.69 106 VAL A N 1
ATOM 829 C CA . VAL A 1 106 ? 21.991 -1.645 -5.000 1.00 88.69 106 VAL A CA 1
ATOM 830 C C . VAL A 1 106 ? 21.949 -3.162 -4.757 1.00 88.69 106 VAL A C 1
ATOM 832 O O . VAL A 1 106 ? 21.762 -3.613 -3.623 1.00 88.69 106 VAL A O 1
ATOM 835 N N . PRO A 1 107 ? 22.264 -4.005 -5.762 1.00 92.12 107 PRO A N 1
ATOM 836 C CA . PRO A 1 107 ? 22.159 -5.462 -5.623 1.00 92.12 107 PRO A CA 1
ATOM 837 C C . PRO A 1 107 ? 23.166 -6.048 -4.621 1.00 92.12 107 PRO A C 1
ATOM 839 O O . PRO A 1 107 ? 23.008 -7.177 -4.162 1.00 92.12 107 PRO A O 1
ATOM 842 N N . HIS A 1 108 ? 24.201 -5.294 -4.236 1.00 90.25 108 HIS A N 1
ATOM 843 C CA . HIS A 1 108 ? 25.274 -5.741 -3.342 1.00 90.25 108 HIS A CA 1
ATOM 844 C C . HIS A 1 108 ? 24.829 -6.064 -1.909 1.00 90.25 108 HIS A C 1
ATOM 846 O O . HIS A 1 108 ? 25.595 -6.680 -1.157 1.00 90.25 108 HIS A O 1
ATOM 852 N N . VAL A 1 109 ? 23.627 -5.643 -1.504 1.00 92.69 109 VAL A N 1
ATOM 853 C CA . VAL A 1 109 ? 23.028 -6.015 -0.209 1.00 92.69 109 VAL A CA 1
ATOM 854 C C . VAL A 1 109 ? 22.438 -7.431 -0.231 1.00 92.69 109 VAL A C 1
ATOM 856 O O . VAL A 1 109 ? 22.217 -8.032 0.823 1.00 92.69 109 VAL A O 1
ATOM 859 N N . LEU A 1 110 ? 22.229 -7.989 -1.424 1.00 95.56 110 LEU A N 1
ATOM 860 C CA . LEU A 1 110 ? 21.715 -9.331 -1.654 1.00 95.56 110 LEU A CA 1
ATOM 861 C C . LEU A 1 110 ? 22.862 -10.317 -1.904 1.00 95.56 110 LEU A C 1
ATOM 863 O O . LEU A 1 110 ? 23.967 -9.953 -2.298 1.00 95.56 110 LEU A O 1
ATOM 867 N N . THR A 1 111 ? 22.594 -11.599 -1.667 1.00 97.00 111 THR A N 1
ATOM 868 C CA . THR A 1 111 ? 23.493 -12.673 -2.107 1.00 97.00 111 THR A CA 1
ATOM 869 C C . THR A 1 111 ? 23.096 -13.127 -3.510 1.00 97.00 111 THR A C 1
ATOM 871 O O . THR A 1 111 ? 21.922 -13.033 -3.873 1.00 97.00 111 THR A O 1
ATOM 874 N N . ASP A 1 112 ? 24.025 -13.722 -4.262 1.00 97.69 112 ASP A N 1
ATOM 875 C CA . ASP A 1 112 ? 23.721 -14.341 -5.566 1.00 97.69 112 ASP A CA 1
ATOM 876 C C . ASP A 1 112 ? 22.573 -15.355 -5.470 1.00 97.69 112 ASP A C 1
ATOM 878 O O . ASP A 1 112 ? 21.773 -15.515 -6.391 1.00 97.69 112 ASP A O 1
ATOM 882 N N . LEU A 1 113 ? 22.466 -16.027 -4.322 1.00 97.94 113 LEU A N 1
ATOM 883 C CA . LEU A 1 113 ? 21.408 -16.986 -4.058 1.00 97.94 113 LEU A CA 1
ATOM 884 C C . LEU A 1 113 ? 20.042 -16.304 -3.891 1.00 97.94 113 LEU A C 1
ATOM 886 O O . LEU A 1 113 ? 19.061 -16.802 -4.436 1.00 97.94 113 LEU A O 1
ATOM 890 N N . HIS A 1 114 ? 19.976 -15.155 -3.210 1.00 98.25 114 HIS A N 1
ATOM 891 C CA . HIS A 1 114 ? 18.751 -14.352 -3.114 1.00 98.25 114 HIS A CA 1
ATOM 892 C C . HIS A 1 114 ? 18.300 -13.866 -4.494 1.00 98.25 114 HIS A C 1
ATOM 894 O O . HIS A 1 114 ? 17.137 -14.029 -4.854 1.00 98.25 114 HIS A O 1
ATOM 900 N N . ILE A 1 115 ? 19.236 -13.338 -5.286 1.00 98.38 115 ILE A N 1
ATOM 901 C CA . ILE A 1 115 ? 18.997 -12.889 -6.664 1.00 98.38 115 ILE A CA 1
ATOM 902 C C . ILE A 1 115 ? 18.448 -14.045 -7.505 1.00 98.38 115 ILE A C 1
ATOM 904 O O . ILE A 1 115 ? 17.423 -13.903 -8.172 1.00 98.38 115 ILE A O 1
ATOM 908 N N . LYS A 1 116 ? 19.080 -15.222 -7.418 1.00 98.56 116 LYS A N 1
ATOM 909 C CA . LYS A 1 116 ? 18.618 -16.429 -8.104 1.00 98.56 116 LYS A CA 1
ATOM 910 C C . LYS A 1 116 ? 17.223 -16.862 -7.671 1.00 98.56 116 LYS A C 1
ATOM 912 O O . LYS A 1 116 ? 16.436 -17.271 -8.518 1.00 98.56 116 LYS A O 1
ATOM 917 N N . TRP A 1 117 ? 16.911 -16.798 -6.380 1.00 98.69 117 TRP A N 1
ATOM 918 C CA . TRP A 1 117 ? 15.587 -17.165 -5.886 1.00 98.69 117 TRP A CA 1
ATOM 919 C C . TRP A 1 117 ? 14.502 -16.235 -6.401 1.00 98.69 117 TRP A C 1
ATOM 921 O O . TRP A 1 117 ? 13.477 -16.745 -6.835 1.00 98.69 117 TRP A O 1
ATOM 931 N N . MET A 1 118 ? 14.730 -14.920 -6.402 1.00 98.69 118 MET A N 1
ATOM 932 C CA . MET A 1 118 ? 13.778 -13.959 -6.967 1.00 98.69 118 MET A CA 1
ATOM 933 C C . MET A 1 118 ? 13.586 -14.198 -8.467 1.00 98.69 118 MET A C 1
ATOM 935 O O . MET A 1 118 ? 12.458 -14.329 -8.926 1.00 98.69 118 MET A O 1
ATOM 939 N N . HIS A 1 119 ? 14.682 -14.377 -9.207 1.00 98.69 119 HIS A N 1
ATOM 940 C CA . HIS A 1 119 ? 14.642 -14.688 -10.635 1.00 98.69 119 HIS A CA 1
ATOM 941 C C . HIS A 1 119 ? 13.824 -15.955 -10.933 1.00 98.69 119 HIS A C 1
ATOM 943 O O . HIS A 1 119 ? 12.907 -15.933 -11.753 1.00 98.69 119 HIS A O 1
ATOM 949 N N . ASP A 1 120 ? 14.131 -17.063 -10.249 1.00 98.62 120 ASP A N 1
ATOM 950 C CA . ASP A 1 120 ? 13.426 -18.331 -10.445 1.00 98.62 120 ASP A CA 1
ATOM 951 C C . ASP A 1 120 ? 11.961 -18.232 -9.958 1.00 98.62 120 ASP A C 1
ATOM 953 O O . ASP A 1 120 ? 11.081 -18.848 -10.550 1.00 98.62 120 ASP A O 1
ATOM 957 N N . ALA A 1 121 ? 11.666 -17.434 -8.924 1.00 98.62 121 ALA A N 1
ATOM 958 C CA . ALA A 1 121 ? 10.306 -17.217 -8.425 1.00 98.62 121 ALA A CA 1
ATOM 959 C C . ALA A 1 121 ? 9.414 -16.484 -9.444 1.00 98.62 121 ALA A C 1
ATOM 961 O O . ALA A 1 121 ? 8.290 -16.920 -9.699 1.00 98.62 121 ALA A O 1
ATOM 962 N N . VAL A 1 122 ? 9.925 -15.427 -10.079 1.00 98.56 122 VAL A N 1
ATOM 963 C CA . VAL A 1 122 ? 9.205 -14.715 -11.148 1.00 98.56 122 VAL A CA 1
ATOM 964 C C . VAL A 1 122 ? 9.027 -15.636 -12.359 1.00 98.56 122 VAL A C 1
ATOM 966 O O . VAL A 1 122 ? 7.901 -15.868 -12.801 1.00 98.56 122 VAL A O 1
ATOM 969 N N . ARG A 1 123 ? 10.115 -16.254 -12.842 1.00 98.50 123 ARG A N 1
ATOM 970 C CA . ARG A 1 123 ? 10.096 -17.087 -14.055 1.00 98.50 123 ARG A CA 1
ATOM 971 C C . ARG A 1 123 ? 9.229 -18.338 -13.917 1.00 98.50 123 ARG A C 1
ATOM 973 O O . ARG A 1 123 ? 8.379 -18.597 -14.770 1.00 98.50 123 ARG A O 1
ATOM 980 N N . ASP A 1 124 ? 9.467 -19.130 -12.875 1.00 98.19 124 ASP A N 1
ATOM 981 C CA . ASP A 1 124 ? 8.961 -20.505 -12.781 1.00 98.19 124 ASP A CA 1
ATOM 982 C C . ASP A 1 124 ? 7.669 -20.603 -11.960 1.00 98.19 124 ASP A C 1
ATOM 984 O O . ASP A 1 124 ? 6.876 -21.519 -12.169 1.00 98.19 124 ASP A O 1
ATOM 988 N N . PHE A 1 125 ? 7.443 -19.663 -11.036 1.00 97.56 125 PHE A N 1
ATOM 989 C CA . PHE A 1 125 ? 6.283 -19.669 -10.134 1.00 97.56 125 PHE A CA 1
ATOM 990 C C . PHE A 1 125 ? 5.323 -18.503 -10.383 1.00 97.56 125 PHE A C 1
ATOM 992 O O . PHE A 1 125 ? 4.213 -18.474 -9.840 1.00 97.56 125 PHE A O 1
ATOM 999 N N . GLY A 1 126 ? 5.712 -17.584 -11.264 1.00 97.50 126 GLY A N 1
ATOM 1000 C CA . GLY A 1 126 ? 4.874 -16.506 -11.746 1.00 97.50 126 GLY A CA 1
ATOM 1001 C C . GLY A 1 126 ? 4.603 -15.419 -10.724 1.00 97.50 126 GLY A C 1
ATOM 1002 O O . GLY A 1 126 ? 3.518 -14.849 -10.777 1.00 97.50 126 GLY A O 1
ATOM 1003 N N . LEU A 1 127 ? 5.529 -15.168 -9.795 1.00 98.56 127 LEU A N 1
ATOM 1004 C CA . LEU A 1 127 ? 5.445 -13.992 -8.926 1.00 98.56 127 LEU A CA 1
ATOM 1005 C C . LEU A 1 127 ? 5.450 -12.712 -9.775 1.00 98.56 127 LEU A C 1
ATOM 1007 O O . LEU A 1 127 ? 6.106 -12.657 -10.819 1.00 98.56 127 LEU A O 1
ATOM 1011 N N . GLY A 1 128 ? 4.720 -11.699 -9.317 1.00 98.69 128 GLY A N 1
ATOM 1012 C CA . GLY A 1 128 ? 4.802 -10.349 -9.859 1.00 98.69 128 GLY A CA 1
ATOM 1013 C C . GLY A 1 128 ? 6.141 -9.701 -9.514 1.00 98.69 128 GLY A C 1
ATOM 1014 O O . GLY A 1 128 ? 6.711 -9.973 -8.455 1.00 98.69 128 GLY A O 1
ATOM 1015 N N . PHE A 1 129 ? 6.649 -8.854 -10.405 1.00 98.62 129 PHE A N 1
ATOM 1016 C CA . PHE A 1 129 ? 7.926 -8.175 -10.215 1.00 98.62 129 PHE A CA 1
ATOM 1017 C C . PHE A 1 129 ? 7.837 -6.695 -10.581 1.00 98.62 129 PHE A C 1
ATOM 1019 O O . PHE A 1 129 ? 7.717 -6.356 -11.757 1.00 98.62 129 PHE A O 1
ATOM 1026 N N . ALA A 1 130 ? 7.893 -5.822 -9.581 1.00 97.88 130 ALA A N 1
ATOM 1027 C CA . ALA A 1 130 ? 7.884 -4.377 -9.765 1.00 97.88 130 ALA A CA 1
ATOM 1028 C C . ALA A 1 130 ? 9.274 -3.785 -9.504 1.00 97.88 130 ALA A C 1
ATOM 1030 O O . ALA A 1 130 ? 10.008 -4.213 -8.612 1.00 97.88 130 ALA A O 1
ATOM 1031 N N . LEU A 1 131 ? 9.637 -2.807 -10.322 1.00 95.75 131 LEU A N 1
ATOM 1032 C CA . LEU A 1 131 ? 10.910 -2.108 -10.290 1.00 95.75 131 LEU A CA 1
ATOM 1033 C C . LEU A 1 131 ? 10.603 -0.613 -10.262 1.00 95.75 131 LEU A C 1
ATOM 1035 O O . LEU A 1 131 ? 10.168 -0.057 -11.273 1.00 95.75 131 LEU A O 1
ATOM 1039 N N . VAL A 1 132 ? 10.802 0.020 -9.113 1.00 93.44 132 VAL A N 1
ATOM 1040 C CA . VAL A 1 132 ? 10.534 1.446 -8.900 1.00 93.44 132 VAL A CA 1
ATOM 1041 C C . VAL A 1 132 ? 11.870 2.165 -8.773 1.00 93.44 132 VAL A C 1
ATOM 1043 O O . VAL A 1 132 ? 12.740 1.737 -8.022 1.00 93.44 132 VAL A O 1
ATOM 1046 N N . GLU A 1 133 ? 12.074 3.209 -9.575 1.00 89.69 133 GLU A N 1
ATOM 1047 C CA . GLU A 1 133 ? 13.321 3.992 -9.654 1.00 89.69 133 GLU A CA 1
ATOM 1048 C C . GLU A 1 133 ? 14.572 3.240 -10.138 1.00 89.69 133 GLU A C 1
ATOM 1050 O O . GLU A 1 133 ? 15.623 3.835 -10.371 1.00 89.69 133 GLU A O 1
ATOM 1055 N N . MET A 1 134 ? 14.464 1.947 -10.438 1.00 86.25 134 MET A N 1
ATOM 1056 C CA . MET A 1 134 ? 15.612 1.077 -10.728 1.00 86.25 134 MET A CA 1
ATOM 1057 C C . MET A 1 134 ? 16.384 1.422 -12.021 1.00 86.25 134 MET A C 1
ATOM 1059 O O . MET A 1 134 ? 17.387 0.778 -12.317 1.00 86.25 134 MET A O 1
ATOM 1063 N N . SER A 1 135 ? 15.937 2.411 -12.810 1.00 76.19 135 SER A N 1
ATOM 1064 C CA . SER A 1 135 ? 16.633 2.910 -14.015 1.00 76.19 135 SER A CA 1
ATOM 1065 C C . SER A 1 135 ? 17.594 4.070 -13.747 1.00 76.19 135 SER A C 1
ATOM 1067 O O . SER A 1 135 ? 18.116 4.660 -14.697 1.00 76.19 135 SER A O 1
ATOM 1069 N N . TRP A 1 136 ? 17.791 4.451 -12.485 1.00 70.38 136 TRP A N 1
ATOM 1070 C CA . TRP A 1 136 ? 18.660 5.565 -12.111 1.00 70.38 136 TRP A CA 1
ATOM 1071 C C . TRP A 1 136 ? 20.163 5.255 -12.343 1.00 70.38 136 TRP A C 1
ATOM 1073 O O . TRP A 1 136 ? 20.539 4.135 -12.657 1.00 70.38 136 TRP A O 1
ATOM 1083 N N . TYR A 1 137 ? 21.012 6.288 -12.367 1.00 68.12 137 TYR A N 1
ATOM 1084 C CA . TYR A 1 137 ? 22.288 6.371 -13.111 1.00 68.12 137 TYR A CA 1
ATOM 1085 C C . TYR A 1 137 ? 23.395 5.324 -12.832 1.00 68.12 137 TYR A C 1
ATOM 1087 O O . TYR A 1 137 ? 23.438 4.653 -11.817 1.00 68.12 137 TYR A O 1
ATOM 1095 N N . ALA A 1 138 ? 24.428 5.320 -13.693 1.00 55.19 138 ALA A N 1
ATOM 1096 C CA . ALA A 1 138 ? 25.729 4.661 -13.482 1.00 55.19 138 ALA A CA 1
ATOM 1097 C C . ALA A 1 138 ? 26.598 5.348 -12.401 1.00 55.19 138 ALA A C 1
ATOM 1099 O O . ALA A 1 138 ? 27.788 5.605 -12.614 1.00 55.19 138 ALA A O 1
ATOM 1100 N N . VAL A 1 139 ? 25.995 5.723 -11.274 1.00 58.38 139 VAL A N 1
ATOM 1101 C CA . VAL A 1 139 ? 26.728 6.174 -10.097 1.00 58.38 139 VAL A CA 1
ATOM 1102 C C . VAL A 1 139 ? 27.027 4.921 -9.291 1.00 58.38 139 VAL A C 1
ATOM 1104 O O . VAL A 1 139 ? 26.135 4.279 -8.763 1.00 58.38 139 VAL A O 1
ATOM 1107 N N . SER A 1 140 ? 28.301 4.549 -9.218 1.00 58.66 140 SER A N 1
ATOM 1108 C CA . SER A 1 140 ? 28.758 3.484 -8.326 1.00 58.66 140 SER A CA 1
ATOM 1109 C C . SER A 1 140 ? 28.844 4.026 -6.894 1.00 58.66 140 SER A C 1
ATOM 1111 O O . SER A 1 140 ? 29.934 4.113 -6.318 1.00 58.66 140 SER A O 1
ATOM 1113 N N . ASP A 1 141 ? 27.728 4.505 -6.357 1.00 61.62 141 ASP A N 1
ATOM 1114 C CA . ASP A 1 141 ? 27.581 4.782 -4.936 1.00 61.62 141 ASP A CA 1
ATOM 1115 C C . ASP A 1 141 ? 26.573 3.799 -4.334 1.00 61.62 141 ASP A C 1
ATOM 1117 O O . ASP A 1 141 ? 26.037 2.923 -5.009 1.00 61.62 141 ASP A O 1
ATOM 1121 N N . TRP A 1 142 ? 26.449 3.819 -3.013 1.00 58.28 142 TRP A N 1
ATOM 1122 C CA . TRP A 1 142 ? 25.733 2.762 -2.314 1.00 58.28 142 TRP A CA 1
ATOM 1123 C C . TRP A 1 142 ? 24.200 2.957 -2.371 1.00 58.28 142 TRP A C 1
ATOM 1125 O O . TRP A 1 142 ? 23.475 1.984 -2.185 1.00 58.28 142 TRP A O 1
ATOM 1135 N N . THR A 1 143 ? 23.722 4.170 -2.675 1.00 60.28 143 THR A N 1
ATOM 1136 C CA . THR A 1 143 ? 22.293 4.540 -2.707 1.00 60.28 143 THR A CA 1
ATOM 1137 C C . THR A 1 143 ? 21.743 4.754 -4.114 1.00 60.28 143 THR A C 1
ATOM 1139 O O . THR A 1 143 ? 20.570 4.538 -4.335 1.00 60.28 143 THR A O 1
ATOM 1142 N N . GLY A 1 144 ? 22.557 5.164 -5.078 1.00 62.31 144 GLY A N 1
ATOM 1143 C CA . GLY A 1 144 ? 22.136 5.480 -6.433 1.00 62.31 144 GLY A CA 1
ATOM 1144 C C . GLY A 1 144 ? 22.147 4.226 -7.281 1.00 62.31 144 GLY A C 1
ATOM 1145 O O . GLY A 1 144 ? 23.221 3.824 -7.719 1.00 62.31 144 GLY A O 1
ATOM 1146 N N . ASN A 1 145 ? 20.969 3.621 -7.482 1.00 72.00 145 ASN A N 1
ATOM 1147 C CA . ASN A 1 145 ? 20.731 2.407 -8.276 1.00 72.00 145 ASN A CA 1
ATOM 1148 C C . ASN A 1 145 ? 21.829 2.111 -9.299 1.00 72.00 145 ASN A C 1
ATOM 1150 O O . ASN A 1 145 ? 21.773 2.594 -10.426 1.00 72.00 145 ASN A O 1
ATOM 1154 N N . ASP A 1 146 ? 22.820 1.296 -8.918 1.00 85.25 146 ASP A N 1
ATOM 1155 C CA . ASP A 1 146 ? 23.918 0.919 -9.807 1.00 85.25 146 ASP A CA 1
ATOM 1156 C C . ASP A 1 146 ? 23.359 0.022 -10.918 1.00 85.25 146 ASP A C 1
ATOM 1158 O O . ASP A 1 146 ? 23.339 -1.212 -10.831 1.00 85.25 146 ASP A O 1
ATOM 1162 N N . ALA A 1 147 ? 22.863 0.668 -11.974 1.00 87.31 147 ALA A N 1
ATOM 1163 C CA . ALA A 1 147 ? 22.241 0.020 -13.113 1.00 87.31 147 ALA A CA 1
ATOM 1164 C C . ALA A 1 147 ? 23.199 -0.990 -13.757 1.00 87.31 147 ALA A C 1
ATOM 1166 O O . ALA A 1 147 ? 22.775 -2.054 -14.204 1.00 87.31 147 ALA A O 1
ATOM 1167 N N . GLY A 1 148 ? 24.506 -0.700 -13.753 1.00 89.12 148 GLY A N 1
ATOM 1168 C CA . GLY A 1 148 ? 25.528 -1.618 -14.247 1.00 89.12 148 GLY A CA 1
ATOM 1169 C C . GLY A 1 148 ? 25.617 -2.889 -13.403 1.00 89.12 148 GLY A C 1
ATOM 1170 O O . GLY A 1 148 ? 25.669 -3.991 -13.956 1.00 89.12 148 GLY A O 1
ATOM 1171 N N . ALA A 1 149 ? 25.584 -2.756 -12.077 1.00 90.75 149 ALA A N 1
ATOM 1172 C CA . ALA A 1 149 ? 25.563 -3.895 -11.170 1.00 90.75 149 ALA A CA 1
ATOM 1173 C C . ALA A 1 149 ? 24.287 -4.730 -11.333 1.00 90.75 149 ALA A C 1
ATOM 1175 O O . ALA A 1 149 ? 24.386 -5.955 -11.396 1.00 90.75 149 ALA A O 1
ATOM 1176 N N . TRP A 1 150 ? 23.111 -4.103 -11.462 1.00 93.12 150 TRP A N 1
ATOM 1177 C CA . TRP A 1 150 ? 21.856 -4.818 -11.720 1.00 93.12 150 TRP A CA 1
ATOM 1178 C C . TRP A 1 150 ? 21.890 -5.575 -13.048 1.00 93.12 150 TRP A C 1
ATOM 1180 O O . TRP A 1 150 ? 21.578 -6.767 -13.058 1.00 93.12 150 TRP A O 1
ATOM 1190 N N . MET A 1 151 ? 22.359 -4.935 -14.128 1.00 93.31 151 MET A N 1
ATOM 1191 C CA . MET A 1 151 ? 22.541 -5.553 -15.452 1.00 93.31 151 MET A CA 1
ATOM 1192 C C . MET A 1 151 ? 23.478 -6.763 -15.442 1.00 93.31 151 MET A C 1
ATOM 1194 O O . MET A 1 151 ? 23.365 -7.633 -16.301 1.00 93.31 151 MET A O 1
ATOM 1198 N N . ALA A 1 152 ? 24.412 -6.822 -14.491 1.00 94.88 152 ALA A N 1
ATOM 1199 C CA . ALA A 1 152 ? 25.321 -7.952 -14.330 1.00 94.88 152 ALA A CA 1
ATOM 1200 C C . ALA A 1 152 ? 24.687 -9.144 -13.587 1.00 94.88 152 ALA A C 1
ATOM 1202 O O . ALA A 1 152 ? 25.279 -10.226 -13.546 1.00 94.88 152 ALA A O 1
ATOM 1203 N N . THR A 1 153 ? 23.507 -8.970 -12.986 1.00 96.94 153 THR A N 1
ATOM 1204 C CA . THR A 1 153 ? 22.785 -10.044 -12.297 1.00 96.94 153 THR A CA 1
ATOM 1205 C C . THR A 1 153 ? 21.898 -10.833 -13.256 1.00 96.94 153 THR A C 1
ATOM 1207 O O . THR A 1 153 ? 21.376 -10.295 -14.227 1.00 96.94 153 THR A O 1
ATOM 1210 N N . ILE A 1 154 ? 21.623 -12.098 -12.928 1.00 98.06 154 ILE A N 1
ATOM 1211 C CA . ILE A 1 154 ? 20.638 -12.897 -13.677 1.00 98.06 154 ILE A CA 1
ATOM 1212 C C . ILE A 1 154 ? 19.207 -12.363 -13.537 1.00 98.06 154 ILE A C 1
ATOM 1214 O O . ILE A 1 154 ? 18.368 -12.636 -14.382 1.00 98.06 154 ILE A O 1
ATOM 1218 N N . LEU A 1 155 ? 18.904 -11.592 -12.485 1.00 97.56 155 LEU A N 1
ATOM 1219 C CA . LEU A 1 155 ? 17.567 -11.027 -12.289 1.00 97.56 155 LEU A CA 1
ATOM 1220 C C . LEU A 1 155 ? 17.234 -9.958 -13.340 1.00 97.56 155 LEU A C 1
ATOM 1222 O O . LEU A 1 155 ? 16.061 -9.714 -13.601 1.00 97.56 155 LEU A O 1
ATOM 1226 N N . TYR A 1 156 ? 18.239 -9.373 -13.994 1.00 97.44 156 TYR A N 1
ATOM 1227 C CA . TYR A 1 156 ? 18.032 -8.428 -15.090 1.00 97.44 156 TYR A CA 1
ATOM 1228 C C . TYR A 1 156 ? 17.311 -9.039 -16.301 1.00 97.44 156 TYR A C 1
ATOM 1230 O O . TYR A 1 156 ? 16.668 -8.322 -17.070 1.00 97.44 156 TYR A O 1
ATOM 1238 N N . ASP A 1 157 ? 17.335 -10.364 -16.460 1.00 98.06 157 ASP A N 1
ATOM 1239 C CA . ASP A 1 157 ? 16.529 -11.051 -17.475 1.00 98.06 157 ASP A CA 1
ATOM 1240 C C . ASP A 1 157 ? 15.020 -10.830 -17.248 1.00 98.06 157 ASP A C 1
ATOM 1242 O O . ASP A 1 157 ? 14.255 -10.812 -18.209 1.00 98.06 157 ASP A O 1
ATOM 1246 N N . ALA A 1 158 ? 14.603 -10.563 -16.004 1.00 98.06 158 ALA A N 1
ATOM 1247 C CA . ALA A 1 158 ? 13.220 -10.255 -15.641 1.00 98.06 158 ALA A CA 1
ATOM 1248 C C . ALA A 1 158 ? 12.814 -8.790 -15.880 1.00 98.06 158 ALA A C 1
ATOM 1250 O O . ALA A 1 158 ? 11.658 -8.439 -15.665 1.00 98.06 158 ALA A O 1
ATOM 1251 N N . TYR A 1 159 ? 13.727 -7.908 -16.294 1.00 97.94 159 TYR A N 1
ATOM 1252 C CA . TYR A 1 159 ? 13.370 -6.514 -16.564 1.00 97.94 159 TYR A CA 1
ATOM 1253 C C . TYR A 1 159 ? 12.594 -6.420 -17.890 1.00 97.94 159 TYR A C 1
ATOM 1255 O O . TYR A 1 159 ? 13.016 -7.015 -18.887 1.00 97.94 159 TYR A O 1
ATOM 1263 N N . PRO A 1 160 ? 11.502 -5.635 -17.964 1.00 98.31 160 PRO A N 1
ATOM 1264 C CA . PRO A 1 160 ? 10.743 -5.471 -19.204 1.00 98.31 160 PRO A CA 1
ATOM 1265 C C . PRO A 1 160 ? 11.415 -4.505 -20.197 1.00 98.31 160 PRO A C 1
ATOM 1267 O O . PRO A 1 160 ? 10.964 -4.354 -21.335 1.00 98.31 160 PRO A O 1
ATOM 1270 N N . CYS A 1 161 ? 12.498 -3.843 -19.804 1.00 97.69 161 CYS A N 1
ATOM 1271 C CA . CYS A 1 161 ? 13.232 -2.888 -20.622 1.00 97.69 161 CYS A CA 1
ATOM 1272 C C . CYS A 1 161 ? 14.738 -3.007 -20.395 1.00 97.69 161 CYS A C 1
ATOM 1274 O O . CYS A 1 161 ? 15.189 -3.416 -19.326 1.00 97.69 161 CYS A O 1
ATOM 1276 N N . ASP A 1 162 ? 15.511 -2.594 -21.395 1.00 96.00 162 ASP A N 1
ATOM 1277 C CA . ASP A 1 162 ? 16.947 -2.437 -21.277 1.00 96.00 162 ASP A CA 1
ATOM 1278 C C . ASP A 1 162 ? 17.326 -1.030 -20.818 1.00 96.00 162 ASP A C 1
ATOM 1280 O O . ASP A 1 162 ? 16.886 -0.031 -21.391 1.00 96.00 162 ASP A O 1
ATOM 1284 N N . MET A 1 163 ? 18.191 -0.957 -19.810 1.00 92.75 163 MET A N 1
ATOM 1285 C CA . MET A 1 163 ? 18.744 0.300 -19.312 1.00 92.75 163 MET A CA 1
ATOM 1286 C C . MET A 1 163 ? 19.872 0.791 -20.224 1.00 92.75 163 MET A C 1
ATOM 1288 O O . MET A 1 163 ? 20.730 0.022 -20.667 1.00 92.75 163 MET A O 1
ATOM 1292 N N . VAL A 1 164 ? 19.902 2.094 -20.507 1.00 91.56 164 VAL A N 1
ATOM 1293 C CA . VAL A 1 164 ? 20.913 2.712 -21.371 1.00 91.56 164 VAL A CA 1
ATOM 1294 C C . VAL A 1 164 ? 21.949 3.443 -20.520 1.00 91.56 164 VAL A C 1
ATOM 1296 O O . VAL A 1 164 ? 21.838 4.638 -20.240 1.00 91.56 164 VAL A O 1
ATOM 1299 N N . ILE A 1 165 ? 22.996 2.709 -20.144 1.00 88.62 165 ILE A N 1
ATOM 1300 C CA . ILE A 1 165 ? 24.096 3.203 -19.308 1.00 88.62 165 ILE A CA 1
ATOM 1301 C C . ILE A 1 165 ? 24.705 4.498 -19.862 1.00 88.62 165 ILE A C 1
ATOM 1303 O O . ILE A 1 165 ? 25.000 4.627 -21.054 1.00 88.62 165 ILE A O 1
ATOM 1307 N N . GLY A 1 166 ? 24.919 5.464 -18.966 1.00 85.06 166 GLY A N 1
ATOM 1308 C CA . GLY A 1 166 ? 25.567 6.740 -19.274 1.00 85.06 166 GLY A CA 1
ATOM 1309 C C . GLY A 1 166 ? 24.703 7.724 -20.068 1.00 85.06 166 GLY A C 1
ATOM 1310 O O . GLY A 1 166 ? 25.225 8.740 -20.531 1.00 85.06 166 GLY A O 1
ATOM 1311 N N . LYS A 1 167 ? 23.403 7.451 -20.245 1.00 88.50 167 LYS A N 1
ATOM 1312 C CA . LYS A 1 167 ? 22.460 8.387 -20.866 1.00 88.50 167 LYS A CA 1
ATOM 1313 C C . LYS A 1 167 ? 21.295 8.709 -19.944 1.00 88.50 167 LYS A C 1
ATOM 1315 O O . LYS A 1 167 ? 20.798 7.853 -19.223 1.00 88.50 167 LYS A O 1
ATOM 1320 N N . GLN A 1 168 ? 20.835 9.949 -20.051 1.00 88.75 168 GLN A N 1
ATOM 1321 C CA . GLN A 1 168 ? 19.703 10.464 -19.297 1.00 88.75 168 GLN A CA 1
ATOM 1322 C C . GLN A 1 168 ? 18.763 11.247 -20.202 1.00 88.75 168 GLN A C 1
ATOM 1324 O O . GLN A 1 168 ? 19.195 11.921 -21.151 1.00 88.75 168 GLN A O 1
ATOM 1329 N N . ASN A 1 169 ? 17.481 11.176 -19.880 1.00 89.31 169 ASN A N 1
ATOM 1330 C CA . ASN A 1 169 ? 16.507 12.115 -20.387 1.00 89.31 169 ASN A CA 1
ATOM 1331 C C . ASN A 1 169 ? 16.621 13.458 -19.639 1.00 89.31 169 ASN A C 1
ATOM 1333 O O . ASN A 1 169 ? 17.308 13.570 -18.627 1.00 89.31 169 ASN A O 1
ATOM 1337 N N . ALA A 1 170 ? 15.982 14.499 -20.165 1.00 89.88 170 ALA A N 1
ATOM 1338 C CA . ALA A 1 170 ? 15.887 15.810 -19.541 1.00 89.88 170 ALA A CA 1
ATOM 1339 C C . ALA A 1 170 ? 14.460 16.348 -19.690 1.00 89.88 170 ALA A C 1
ATOM 1341 O O . ALA A 1 170 ? 13.819 16.130 -20.717 1.00 89.88 170 ALA A O 1
ATOM 1342 N N . ASN A 1 171 ? 14.013 17.120 -18.704 1.00 92.25 171 ASN A N 1
ATOM 1343 C CA . ASN A 1 171 ? 12.654 17.634 -18.550 1.00 92.25 171 ASN A CA 1
ATOM 1344 C C . ASN A 1 171 ? 11.596 16.521 -18.455 1.00 92.25 171 ASN A C 1
ATOM 1346 O O . ASN A 1 171 ? 10.573 16.556 -19.139 1.00 92.25 171 ASN A O 1
ATOM 1350 N N . THR A 1 172 ? 11.841 15.546 -17.584 1.00 94.69 172 THR A N 1
ATOM 1351 C CA . THR A 1 172 ? 10.984 14.376 -17.320 1.00 94.69 172 THR A CA 1
ATOM 1352 C C . THR A 1 172 ? 9.771 14.670 -16.432 1.00 94.69 172 THR A C 1
ATOM 1354 O O . THR A 1 172 ? 9.169 13.762 -15.899 1.00 94.69 172 THR A O 1
ATOM 1357 N N . TYR A 1 173 ? 9.359 15.924 -16.280 1.00 97.06 173 TYR A N 1
ATOM 1358 C CA . TYR A 1 173 ? 8.283 16.320 -15.361 1.00 97.06 173 TYR A CA 1
ATOM 1359 C C . TYR A 1 173 ? 6.906 15.704 -15.672 1.00 97.06 173 TYR A C 1
ATOM 1361 O O . TYR A 1 173 ? 6.063 15.603 -14.789 1.00 97.06 173 TYR A O 1
ATOM 1369 N N . TYR A 1 174 ? 6.657 15.313 -16.926 1.00 97.88 174 TYR A N 1
ATOM 1370 C CA . TYR A 1 174 ? 5.356 14.827 -17.393 1.00 97.88 174 TYR A CA 1
ATOM 1371 C C . TYR A 1 174 ? 5.517 13.583 -18.262 1.00 97.88 174 TYR A C 1
ATOM 1373 O O . TYR A 1 174 ? 6.480 13.468 -19.031 1.00 97.88 174 TYR A O 1
ATOM 1381 N N . MET A 1 175 ? 4.515 12.712 -18.217 1.00 97.94 175 MET A N 1
ATOM 1382 C CA . MET A 1 175 ? 4.384 11.554 -19.095 1.00 97.94 175 MET A CA 1
ATOM 1383 C C . MET A 1 175 ? 3.197 11.726 -20.048 1.00 97.94 175 MET A C 1
ATOM 1385 O O . MET A 1 175 ? 2.222 12.403 -19.729 1.00 97.94 175 MET A O 1
ATOM 1389 N N . ASP A 1 176 ? 3.284 11.107 -21.222 1.00 98.19 176 ASP A N 1
ATOM 1390 C CA . ASP A 1 176 ? 2.153 10.925 -22.127 1.00 98.19 176 ASP A CA 1
ATOM 1391 C C . ASP A 1 176 ? 1.777 9.443 -22.172 1.00 98.19 176 ASP A C 1
ATOM 1393 O O . ASP A 1 176 ? 2.649 8.578 -22.292 1.00 98.19 176 ASP A O 1
ATOM 1397 N N . ILE A 1 177 ? 0.477 9.160 -22.106 1.00 98.44 177 ILE A N 1
ATOM 1398 C CA . ILE A 1 177 ? -0.071 7.810 -22.255 1.00 98.44 177 ILE A CA 1
ATOM 1399 C C . ILE A 1 177 ? -0.003 7.426 -23.735 1.00 98.44 177 ILE A C 1
ATOM 1401 O O . ILE A 1 177 ? -0.508 8.147 -24.598 1.00 98.44 177 ILE A O 1
ATOM 1405 N N . VAL A 1 178 ? 0.643 6.299 -24.035 1.00 98.31 178 VAL A N 1
ATOM 1406 C CA . VAL A 1 178 ? 0.773 5.767 -25.406 1.00 98.31 178 VAL A CA 1
ATOM 1407 C C . VAL A 1 178 ? 0.019 4.457 -25.603 1.00 98.31 178 VAL A C 1
ATOM 1409 O O . VAL A 1 178 ? -0.270 4.085 -26.740 1.00 98.31 178 VAL A O 1
ATOM 1412 N N . LEU A 1 179 ? -0.343 3.790 -24.507 1.00 97.81 179 LEU A N 1
ATOM 1413 C CA . LEU A 1 179 ? -1.216 2.628 -24.488 1.00 97.81 179 LEU A CA 1
ATOM 1414 C C . LEU A 1 179 ? -2.294 2.844 -23.427 1.00 97.81 179 LEU A C 1
ATOM 1416 O O . LEU A 1 179 ? -1.982 2.981 -22.247 1.00 97.81 179 LEU A O 1
ATOM 1420 N N . ASN A 1 180 ? -3.554 2.854 -23.860 1.00 96.00 180 ASN A N 1
ATOM 1421 C CA . ASN A 1 180 ? -4.694 2.927 -22.952 1.00 96.00 180 ASN A CA 1
ATOM 1422 C C . ASN A 1 180 ? -4.840 1.582 -22.238 1.00 96.00 180 ASN A C 1
ATOM 1424 O O . ASN A 1 180 ? -5.172 0.576 -22.868 1.00 96.00 180 ASN A O 1
ATOM 1428 N N . ASP A 1 181 ? -4.572 1.582 -20.941 1.00 96.88 181 ASP A N 1
ATOM 1429 C CA . ASP A 1 181 ? -4.661 0.431 -20.052 1.00 96.88 181 ASP A CA 1
ATOM 1430 C C . ASP A 1 181 ? -5.064 0.939 -18.660 1.00 96.88 181 ASP A C 1
ATOM 1432 O O . ASP A 1 181 ? -4.574 2.007 -18.275 1.00 96.88 181 ASP A O 1
ATOM 1436 N N . PRO A 1 182 ? -5.906 0.219 -17.894 1.00 96.44 182 PRO A N 1
ATOM 1437 C CA . PRO A 1 182 ? -6.304 0.641 -16.549 1.00 96.44 182 PRO A CA 1
ATOM 1438 C C . PRO A 1 182 ? -5.134 0.956 -15.606 1.00 96.44 182 PRO A C 1
ATOM 1440 O O . PRO A 1 182 ? -5.297 1.764 -14.697 1.00 96.44 182 PRO A O 1
ATOM 1443 N N . LEU A 1 183 ? -3.942 0.387 -15.840 1.00 97.50 183 LEU A N 1
ATOM 1444 C CA . LEU A 1 183 ? -2.721 0.741 -15.108 1.00 97.50 183 LEU A CA 1
ATOM 1445 C C . LEU A 1 183 ? -2.426 2.251 -15.140 1.00 97.50 183 LEU A C 1
ATOM 1447 O O . LEU A 1 183 ? -1.995 2.808 -14.132 1.00 97.50 183 LEU A O 1
ATOM 1451 N N . VAL A 1 184 ? -2.644 2.904 -16.287 1.00 97.25 184 VAL A N 1
ATOM 1452 C CA . VAL A 1 184 ? -2.273 4.312 -16.530 1.00 97.25 184 VAL A CA 1
ATOM 1453 C C . VAL A 1 184 ? -3.441 5.199 -16.960 1.00 97.25 184 VAL A C 1
ATOM 1455 O O . VAL A 1 184 ? -3.262 6.410 -17.075 1.00 97.25 184 VAL A O 1
ATOM 1458 N N . ASP A 1 185 ? -4.636 4.642 -17.169 1.00 95.94 185 ASP A N 1
ATOM 1459 C CA . ASP A 1 185 ? -5.870 5.390 -17.450 1.00 95.94 185 ASP A CA 1
ATOM 1460 C C . ASP A 1 185 ? -6.445 6.023 -16.170 1.00 95.94 185 ASP A C 1
ATOM 1462 O O . ASP A 1 185 ? -7.581 5.795 -15.759 1.00 95.94 185 ASP A O 1
ATOM 1466 N N . ILE A 1 186 ? -5.601 6.802 -15.495 1.00 96.44 186 ILE A N 1
ATOM 1467 C CA . ILE A 1 186 ? -5.909 7.482 -14.244 1.00 96.44 186 ILE A CA 1
ATOM 1468 C C . ILE A 1 186 ? -6.228 8.949 -14.565 1.00 96.44 186 ILE A C 1
ATOM 1470 O O . ILE A 1 186 ? -5.435 9.615 -15.247 1.00 96.44 186 ILE A O 1
ATOM 1474 N N . PRO A 1 187 ? -7.346 9.512 -14.070 1.00 97.12 187 PRO A N 1
ATOM 1475 C CA . PRO A 1 187 ? -7.738 10.871 -14.410 1.00 97.12 187 PRO A CA 1
ATOM 1476 C C . PRO A 1 187 ? -6.652 11.908 -14.090 1.00 97.12 187 PRO A C 1
ATOM 1478 O O . PRO A 1 187 ? -6.298 12.157 -12.938 1.00 97.12 187 PRO A O 1
ATOM 1481 N N . GLY A 1 188 ? -6.156 12.566 -15.140 1.00 97.00 188 GLY A N 1
ATOM 1482 C CA . GLY A 1 188 ? -5.194 13.661 -15.033 1.00 97.00 188 GLY A CA 1
ATOM 1483 C C . GLY A 1 188 ? -3.724 13.249 -14.946 1.00 97.00 188 GLY A C 1
ATOM 1484 O O . GLY A 1 188 ? -2.898 14.153 -14.838 1.00 97.00 188 GLY A O 1
ATOM 1485 N N . LEU A 1 189 ? -3.382 11.957 -15.057 1.00 97.50 189 LEU A N 1
ATOM 1486 C CA . LEU A 1 189 ? -1.986 11.485 -15.053 1.00 97.50 189 LEU A CA 1
ATOM 1487 C C . LEU A 1 189 ? -1.104 12.243 -16.065 1.00 97.50 189 LEU A C 1
ATOM 1489 O O . LEU A 1 189 ? 0.023 12.622 -15.765 1.00 97.50 189 LEU A O 1
ATOM 1493 N N . ASP A 1 190 ? -1.632 12.534 -17.254 1.00 96.69 190 ASP A N 1
ATOM 1494 C CA . ASP A 1 190 ? -0.938 13.277 -18.310 1.00 96.69 190 ASP A CA 1
ATOM 1495 C C . ASP A 1 190 ? -0.801 14.788 -18.019 1.00 96.69 190 ASP A C 1
ATOM 1497 O O . ASP A 1 190 ? -0.068 15.513 -18.698 1.00 96.69 190 ASP A O 1
ATOM 1501 N N . LYS A 1 191 ? -1.512 15.317 -17.025 1.00 97.19 191 LYS A N 1
ATOM 1502 C CA . LYS A 1 191 ? -1.562 16.757 -16.716 1.00 97.19 191 LYS A CA 1
ATOM 1503 C C . LYS A 1 191 ? -0.787 17.127 -15.464 1.00 97.19 191 LYS A C 1
ATOM 1505 O O . LYS A 1 191 ? -0.467 18.304 -15.300 1.00 97.19 191 LYS A O 1
ATOM 1510 N N . VAL A 1 192 ? -0.509 16.161 -14.599 1.00 97.44 192 VAL A N 1
ATOM 1511 C CA . VAL A 1 192 ? 0.225 16.386 -13.357 1.00 97.44 192 VAL A CA 1
ATOM 1512 C C . VAL A 1 192 ? 1.727 16.288 -13.579 1.00 97.44 192 VAL A C 1
ATOM 1514 O O . VAL A 1 192 ? 2.210 15.559 -14.444 1.00 97.44 192 VAL A O 1
ATOM 1517 N N . GLU A 1 193 ? 2.469 17.056 -12.789 1.00 97.06 193 GLU A N 1
ATOM 1518 C CA . GLU A 1 193 ? 3.913 16.899 -12.692 1.00 97.06 193 GLU A CA 1
ATOM 1519 C C . GLU A 1 193 ? 4.184 15.640 -11.868 1.00 97.06 193 GLU A C 1
ATOM 1521 O O . GLU A 1 193 ? 4.018 15.658 -10.649 1.00 97.06 193 GLU A O 1
ATOM 1526 N N . ILE A 1 194 ? 4.525 14.545 -12.547 1.00 95.44 194 ILE A N 1
ATOM 1527 C CA . ILE A 1 194 ? 4.627 13.211 -11.943 1.00 95.44 194 ILE A CA 1
ATOM 1528 C C . ILE A 1 194 ? 5.981 12.974 -11.259 1.00 95.44 194 ILE A C 1
ATOM 1530 O O . ILE A 1 194 ? 6.161 12.012 -10.532 1.00 95.44 194 ILE A O 1
ATOM 1534 N N . THR A 1 195 ? 6.940 13.867 -11.475 1.00 94.19 195 THR A N 1
ATOM 1535 C CA . THR A 1 195 ? 8.232 13.867 -10.789 1.00 94.19 195 THR A CA 1
ATOM 1536 C C . THR A 1 195 ? 8.752 15.295 -10.714 1.00 94.19 195 THR A C 1
ATOM 1538 O O . THR A 1 195 ? 8.661 16.037 -11.690 1.00 94.19 195 THR A O 1
ATOM 1541 N N . GLY A 1 196 ? 9.297 15.695 -9.568 1.00 92.00 196 GLY A N 1
ATOM 1542 C CA . GLY A 1 196 ? 10.017 16.950 -9.360 1.00 92.00 196 GLY A CA 1
ATOM 1543 C C . GLY A 1 196 ? 11.460 16.888 -9.860 1.00 92.00 196 GLY A C 1
ATOM 1544 O O . GLY A 1 196 ? 12.171 17.899 -9.852 1.00 92.00 196 GLY A O 1
ATOM 1545 N N . VAL A 1 197 ? 11.902 15.717 -10.325 1.00 89.06 197 VAL A N 1
ATOM 1546 C CA . VAL A 1 197 ? 13.250 15.494 -10.827 1.00 89.06 197 VAL A CA 1
ATOM 1547 C C . VAL A 1 197 ? 13.283 15.624 -12.347 1.00 89.06 197 VAL A C 1
ATOM 1549 O O . VAL A 1 197 ? 12.590 14.944 -13.105 1.00 89.06 197 VAL A O 1
ATOM 1552 N N . GLY A 1 198 ? 14.113 16.554 -12.818 1.00 88.12 198 GLY A N 1
ATOM 1553 C CA . GLY A 1 198 ? 14.143 16.966 -14.220 1.00 88.12 198 GLY A CA 1
ATOM 1554 C C . GLY A 1 198 ? 14.913 16.038 -15.162 1.00 88.12 198 GLY A C 1
ATOM 1555 O O . GLY A 1 198 ? 15.010 16.359 -16.341 1.00 88.12 198 GLY A O 1
ATOM 1556 N N . ALA A 1 199 ? 15.495 14.939 -14.696 1.00 90.38 199 ALA A N 1
ATOM 1557 C CA 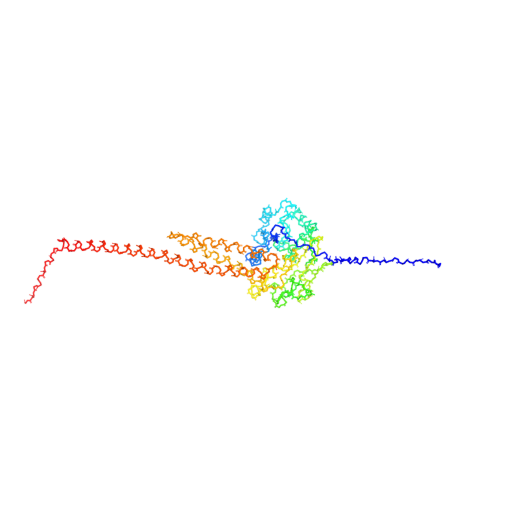. ALA A 1 199 ? 16.234 13.994 -15.531 1.00 90.38 199 ALA A CA 1
ATOM 1558 C C . ALA A 1 199 ? 16.087 12.592 -14.952 1.00 90.38 199 ALA A C 1
ATOM 1560 O O . ALA A 1 199 ? 16.102 12.480 -13.741 1.00 90.38 199 ALA A O 1
ATOM 1561 N N . HIS A 1 200 ? 15.968 11.566 -15.795 1.00 91.25 200 HIS A N 1
ATOM 1562 C CA . HIS A 1 200 ? 15.959 10.149 -15.400 1.00 91.25 200 HIS A CA 1
ATOM 1563 C C . HIS A 1 200 ? 16.813 9.343 -16.376 1.00 91.25 200 HIS A C 1
ATOM 1565 O O . HIS A 1 200 ? 17.047 9.788 -17.507 1.00 91.25 200 HIS A O 1
ATOM 1571 N N . GLY A 1 201 ? 17.282 8.166 -15.962 1.00 90.19 201 GLY A N 1
ATOM 1572 C CA . GLY A 1 201 ? 17.966 7.245 -16.867 1.00 90.19 201 GLY A CA 1
ATOM 1573 C C . GLY A 1 201 ? 17.087 6.874 -18.062 1.00 90.19 201 GLY A C 1
ATOM 1574 O O . GLY A 1 201 ? 15.861 6.828 -17.974 1.00 90.19 201 GLY A O 1
ATOM 1575 N N . ILE A 1 202 ? 17.714 6.661 -19.220 1.00 92.38 202 ILE A N 1
ATOM 1576 C CA . ILE A 1 202 ? 16.981 6.199 -20.402 1.00 92.38 202 ILE A CA 1
ATOM 1577 C C . ILE A 1 202 ? 16.820 4.686 -20.312 1.00 92.38 202 ILE A C 1
ATOM 1579 O O . ILE A 1 202 ? 17.804 3.963 -20.151 1.00 92.38 202 ILE A O 1
ATOM 1583 N N . GLN A 1 203 ? 15.597 4.218 -20.523 1.00 94.50 203 GLN A N 1
ATOM 1584 C CA . GLN A 1 203 ? 15.292 2.814 -20.738 1.00 94.50 203 GLN A CA 1
ATOM 1585 C C . GLN A 1 203 ? 14.627 2.605 -22.093 1.00 94.50 203 GLN A C 1
ATOM 1587 O O . GLN A 1 203 ? 14.070 3.532 -22.683 1.00 94.50 203 GLN A O 1
ATOM 1592 N N . LYS A 1 204 ? 14.745 1.387 -22.616 1.00 97.00 204 LYS A N 1
ATOM 1593 C CA . LYS A 1 204 ? 14.156 0.982 -23.887 1.00 97.00 204 LYS A CA 1
ATOM 1594 C C . LYS A 1 204 ? 13.424 -0.334 -23.703 1.00 97.00 204 LYS A C 1
ATOM 1596 O O . LYS A 1 204 ? 14.048 -1.322 -23.331 1.00 97.00 204 LYS A O 1
ATOM 1601 N N . ALA A 1 205 ? 12.131 -0.369 -23.978 1.00 98.44 205 ALA A N 1
ATOM 1602 C CA . ALA A 1 205 ? 11.338 -1.584 -23.880 1.00 98.44 205 ALA A CA 1
ATOM 1603 C C . ALA A 1 205 ? 11.954 -2.730 -24.698 1.00 98.44 205 ALA A C 1
ATOM 1605 O O . ALA A 1 205 ? 12.410 -2.540 -25.833 1.00 98.44 205 ALA A O 1
ATOM 1606 N N . ARG A 1 206 ? 11.978 -3.926 -24.100 1.00 98.25 206 ARG A N 1
ATOM 1607 C CA . ARG A 1 206 ? 12.391 -5.156 -24.782 1.00 98.25 206 ARG A CA 1
ATOM 1608 C C . ARG A 1 206 ? 11.321 -5.595 -25.777 1.00 98.25 206 ARG A C 1
ATOM 1610 O O . ARG A 1 206 ? 10.163 -5.185 -25.706 1.00 98.25 206 ARG A O 1
ATOM 1617 N N . GLU A 1 207 ? 11.714 -6.438 -26.725 1.00 97.56 207 GLU A N 1
ATOM 1618 C CA . GLU A 1 207 ? 10.760 -7.046 -27.651 1.00 97.56 207 GLU A CA 1
ATOM 1619 C C . GLU A 1 207 ? 9.707 -7.854 -26.875 1.00 97.56 207 GLU A C 1
ATOM 1621 O O . GLU A 1 207 ? 10.047 -8.648 -26.003 1.00 97.56 207 GLU A O 1
ATOM 1626 N N . GLY A 1 208 ? 8.427 -7.627 -27.182 1.00 96.75 208 GLY A N 1
ATOM 1627 C CA . GLY A 1 208 ? 7.295 -8.244 -26.482 1.00 96.75 208 GLY A CA 1
ATOM 1628 C C . GLY A 1 208 ? 6.777 -7.456 -25.273 1.00 96.75 208 GLY A C 1
ATOM 1629 O O . GLY A 1 208 ? 5.658 -7.712 -24.832 1.00 96.75 208 GLY A O 1
ATOM 1630 N N . SER A 1 209 ? 7.524 -6.466 -24.781 1.00 98.38 209 SER A N 1
ATOM 1631 C CA . SER A 1 209 ? 7.067 -5.584 -23.705 1.00 98.38 209 SER A CA 1
ATOM 1632 C C . SER A 1 209 ? 6.044 -4.555 -24.191 1.00 98.38 209 SER A C 1
ATOM 1634 O O . SER A 1 209 ? 5.995 -4.179 -25.365 1.00 98.38 209 SER A O 1
ATOM 1636 N N . LYS A 1 210 ? 5.231 -4.066 -23.255 1.00 98.50 210 LYS A N 1
ATOM 1637 C CA . LYS A 1 210 ? 4.246 -3.002 -23.449 1.00 98.50 210 LYS A CA 1
ATOM 1638 C C . LYS A 1 210 ? 4.779 -1.702 -22.863 1.00 98.50 210 LYS A C 1
ATOM 1640 O O . LYS A 1 210 ? 5.133 -1.651 -21.689 1.00 98.50 210 LYS A O 1
ATOM 1645 N N . VAL A 1 211 ? 4.791 -0.648 -23.669 1.00 98.75 211 VAL A N 1
ATOM 1646 C CA . VAL A 1 211 ? 5.059 0.716 -23.199 1.00 98.75 211 VAL A CA 1
ATOM 1647 C C . VAL A 1 211 ? 3.718 1.363 -22.890 1.00 98.75 211 VAL A C 1
ATOM 1649 O O . VAL A 1 211 ? 2.902 1.530 -23.793 1.00 98.75 211 VAL A O 1
ATOM 1652 N N . PHE A 1 212 ? 3.477 1.690 -21.624 1.00 98.75 212 PHE A N 1
ATOM 1653 C CA . PHE A 1 212 ? 2.249 2.349 -21.180 1.00 98.75 212 PHE A CA 1
ATOM 1654 C C . PHE A 1 212 ? 2.346 3.858 -21.326 1.00 98.75 212 PHE A C 1
ATOM 1656 O O . PHE A 1 212 ? 1.444 4.509 -21.861 1.00 98.75 212 PHE A O 1
ATOM 1663 N N . THR A 1 213 ? 3.485 4.405 -20.909 1.00 98.69 213 THR A N 1
ATOM 1664 C CA . THR A 1 213 ? 3.772 5.830 -21.004 1.00 98.69 213 THR A CA 1
ATOM 1665 C C . THR A 1 213 ? 5.150 6.080 -21.589 1.00 98.69 213 THR A C 1
ATOM 1667 O O . THR A 1 213 ? 6.060 5.254 -21.503 1.00 98.69 213 THR A O 1
ATOM 1670 N N . VAL A 1 214 ? 5.307 7.263 -22.169 1.00 98.38 214 VAL A N 1
ATOM 1671 C CA . VAL A 1 214 ? 6.604 7.826 -22.550 1.00 98.38 214 VAL A CA 1
ATOM 1672 C C . VAL A 1 214 ? 6.785 9.159 -21.850 1.00 98.38 214 VAL A C 1
ATOM 1674 O O . VAL A 1 214 ? 5.810 9.857 -21.559 1.00 98.38 214 VAL A O 1
ATOM 1677 N N . TRP A 1 215 ? 8.027 9.566 -21.623 1.00 97.56 215 TRP A N 1
ATOM 1678 C CA . TRP A 1 215 ? 8.296 10.932 -21.198 1.00 97.56 215 TRP A CA 1
ATOM 1679 C C . TRP A 1 215 ? 7.784 11.914 -22.251 1.00 97.56 215 TRP A C 1
ATOM 1681 O O . TRP A 1 215 ? 8.021 11.747 -23.449 1.00 97.56 215 TRP A O 1
ATOM 1691 N N . ARG A 1 216 ? 7.087 12.971 -21.823 1.00 97.38 216 ARG A N 1
ATOM 1692 C CA . ARG A 1 216 ? 6.498 13.947 -22.753 1.00 97.38 216 ARG A CA 1
ATOM 1693 C C . ARG A 1 216 ? 7.549 14.584 -23.653 1.00 97.38 216 ARG A C 1
ATOM 1695 O O . ARG A 1 216 ? 7.327 14.803 -24.847 1.00 97.38 216 ARG A O 1
ATOM 1702 N N . ILE A 1 217 ? 8.697 14.887 -23.059 1.00 95.69 217 ILE A N 1
ATOM 1703 C CA . ILE A 1 217 ? 9.856 15.431 -23.750 1.00 95.69 217 ILE A CA 1
ATOM 1704 C C . ILE A 1 217 ? 10.694 14.271 -24.280 1.00 95.69 217 ILE A C 1
ATOM 1706 O O . ILE A 1 217 ? 10.959 13.321 -23.555 1.00 95.69 217 ILE A O 1
ATOM 1710 N N . LYS A 1 218 ? 11.081 14.366 -25.561 1.00 94.56 218 LYS A N 1
ATOM 1711 C CA . LYS A 1 218 ? 11.890 13.392 -26.321 1.00 94.56 218 LYS A CA 1
ATOM 1712 C C . LYS A 1 218 ? 11.323 11.968 -26.479 1.00 94.56 218 LYS A C 1
ATOM 1714 O O . LYS A 1 218 ? 11.781 11.280 -27.390 1.00 94.56 218 LYS A O 1
ATOM 1719 N N . LYS A 1 219 ? 10.248 11.606 -25.766 1.00 97.25 219 LYS A N 1
ATOM 1720 C CA . LYS A 1 219 ? 9.439 10.393 -25.997 1.00 97.25 219 LYS A CA 1
ATOM 1721 C C . LYS A 1 219 ? 10.175 9.079 -25.723 1.00 97.25 219 LYS A C 1
ATOM 1723 O O . LYS A 1 219 ? 9.834 8.063 -26.318 1.00 97.25 219 LYS A O 1
ATOM 1728 N N . GLU A 1 220 ? 11.176 9.090 -24.848 1.00 96.69 220 GLU A N 1
ATOM 1729 C CA . GLU A 1 220 ? 11.771 7.867 -24.312 1.00 96.69 220 GLU A CA 1
ATOM 1730 C C . GLU A 1 220 ? 10.756 7.105 -23.450 1.00 96.69 220 GLU A C 1
ATOM 1732 O O . GLU A 1 220 ? 9.898 7.714 -22.804 1.00 96.69 220 GLU A O 1
ATOM 1737 N N . ASP A 1 221 ? 10.880 5.778 -23.432 1.00 97.94 221 ASP A N 1
ATOM 1738 C CA . ASP A 1 221 ? 9.978 4.896 -22.694 1.00 97.94 221 ASP A CA 1
ATOM 1739 C C . ASP A 1 221 ? 10.008 5.220 -21.195 1.00 97.94 221 ASP A C 1
ATOM 1741 O O . ASP A 1 221 ? 11.078 5.402 -20.605 1.00 97.94 221 ASP A O 1
ATOM 1745 N N . ALA A 1 222 ? 8.824 5.297 -20.586 1.00 97.00 222 ALA A N 1
ATOM 1746 C CA . ALA A 1 222 ? 8.654 5.551 -19.165 1.00 97.00 222 ALA A CA 1
ATOM 1747 C C . ALA A 1 222 ? 8.066 4.315 -18.478 1.00 97.00 222 ALA A C 1
ATOM 1749 O O . ALA A 1 222 ? 8.822 3.410 -18.174 1.00 97.00 222 ALA A O 1
ATOM 1750 N N . ILE A 1 223 ? 6.760 4.201 -18.252 1.00 98.25 223 ILE A N 1
ATOM 1751 C CA . ILE A 1 223 ? 6.205 3.005 -17.600 1.00 98.25 223 ILE A CA 1
ATOM 1752 C C . ILE A 1 223 ? 6.163 1.855 -18.613 1.00 98.25 223 ILE A C 1
ATOM 1754 O O . ILE A 1 223 ? 5.467 1.942 -19.629 1.00 98.25 223 ILE A O 1
ATOM 1758 N N . VAL A 1 224 ? 6.910 0.779 -18.347 1.00 98.69 224 VAL A N 1
ATOM 1759 C CA . VAL A 1 224 ? 7.029 -0.385 -19.241 1.00 98.69 224 VAL A CA 1
ATOM 1760 C C . VAL A 1 224 ? 6.678 -1.656 -18.483 1.00 98.69 224 VAL A C 1
ATOM 1762 O O . VAL A 1 224 ? 7.294 -1.957 -17.465 1.00 98.69 224 VAL A O 1
ATOM 1765 N N . GLY A 1 225 ? 5.726 -2.433 -18.991 1.00 98.44 225 GLY A N 1
ATOM 1766 C CA . GLY A 1 225 ? 5.411 -3.760 -18.463 1.00 98.44 225 GLY A CA 1
ATOM 1767 C C . GLY A 1 225 ? 5.749 -4.876 -19.437 1.00 98.44 225 GLY A C 1
ATOM 1768 O O . GLY A 1 225 ? 5.927 -4.659 -20.633 1.00 98.44 225 GLY A O 1
ATOM 1769 N N . GLY A 1 226 ? 5.816 -6.096 -18.927 1.00 97.75 226 GLY A N 1
ATOM 1770 C CA . GLY A 1 226 ? 6.145 -7.276 -19.716 1.00 97.75 226 GLY A CA 1
ATOM 1771 C C . GLY A 1 226 ? 5.847 -8.566 -18.969 1.00 97.75 226 GLY A C 1
ATOM 1772 O O . GLY A 1 226 ? 5.224 -8.564 -17.904 1.00 97.75 226 GLY A O 1
ATOM 1773 N N . GLU A 1 227 ? 6.305 -9.666 -19.550 1.00 97.88 227 GLU A N 1
ATOM 1774 C CA . GLU A 1 227 ? 6.229 -10.993 -18.955 1.00 97.88 227 GLU A CA 1
ATOM 1775 C C . GLU A 1 227 ? 7.627 -11.602 -18.894 1.00 97.88 227 GLU A C 1
ATOM 1777 O O . GLU A 1 227 ? 8.423 -11.466 -19.826 1.00 97.88 227 GLU A O 1
ATOM 1782 N N . PHE A 1 228 ? 7.909 -12.315 -17.807 1.00 98.00 228 PHE A N 1
ATOM 1783 C CA . PHE A 1 228 ? 9.124 -13.102 -17.662 1.00 98.00 228 PHE A CA 1
ATOM 1784 C C . PHE A 1 228 ? 8.780 -14.496 -17.149 1.00 98.00 228 PHE A C 1
ATOM 1786 O O . PHE A 1 228 ? 8.401 -14.684 -15.991 1.00 98.00 228 PHE A O 1
ATOM 1793 N N . GLY A 1 229 ? 8.887 -15.492 -18.031 1.00 96.81 229 GLY A N 1
ATOM 1794 C CA . GLY A 1 229 ? 8.369 -16.829 -17.756 1.00 96.81 229 GLY A CA 1
ATOM 1795 C C . GLY A 1 229 ? 6.865 -16.776 -17.481 1.00 96.81 229 GLY A C 1
ATOM 1796 O O . GLY A 1 229 ? 6.091 -16.449 -18.370 1.00 96.81 229 GLY A O 1
ATOM 1797 N N . SER A 1 230 ? 6.459 -17.103 -16.254 1.00 97.06 230 SER A N 1
ATOM 1798 C CA . SER A 1 230 ? 5.053 -17.085 -15.815 1.00 97.06 230 SER A CA 1
ATOM 1799 C C . SER A 1 230 ? 4.659 -15.815 -15.042 1.00 97.06 230 SER A C 1
ATOM 1801 O O . SER A 1 230 ? 3.513 -15.707 -14.581 1.00 97.06 230 SER A O 1
ATOM 1803 N N . GLY A 1 231 ? 5.615 -14.908 -14.811 1.00 98.00 231 GLY A N 1
ATOM 1804 C CA . GLY A 1 231 ? 5.463 -13.708 -13.988 1.00 98.00 231 GLY A CA 1
ATOM 1805 C C . GLY A 1 231 ? 5.196 -12.456 -14.816 1.00 98.00 231 GLY A C 1
ATOM 1806 O O . GLY A 1 231 ? 5.632 -12.356 -15.963 1.00 98.00 231 GLY A O 1
ATOM 1807 N N . THR A 1 232 ? 4.494 -11.497 -14.216 1.00 98.50 232 THR A N 1
ATOM 1808 C CA . THR A 1 232 ? 4.241 -10.172 -14.795 1.00 98.50 232 THR A CA 1
ATOM 1809 C C . THR A 1 232 ? 5.224 -9.177 -14.198 1.00 98.50 232 THR A C 1
ATOM 1811 O O . THR A 1 232 ? 5.403 -9.129 -12.983 1.00 98.50 232 THR A O 1
ATOM 1814 N N . THR A 1 233 ? 5.872 -8.392 -15.052 1.00 98.56 233 THR A N 1
ATOM 1815 C CA . THR A 1 233 ? 6.961 -7.492 -14.660 1.00 98.56 233 THR A CA 1
ATOM 1816 C C . THR A 1 233 ? 6.602 -6.051 -15.004 1.00 98.56 233 THR A C 1
ATOM 1818 O O . THR A 1 233 ? 6.025 -5.819 -16.070 1.00 98.56 233 THR A O 1
ATOM 1821 N N . LEU A 1 234 ? 6.974 -5.088 -14.166 1.00 98.56 234 LEU A N 1
ATOM 1822 C CA . LEU A 1 234 ? 6.718 -3.665 -14.377 1.00 98.56 234 LEU A CA 1
ATOM 1823 C C . LEU A 1 234 ? 7.942 -2.833 -13.990 1.00 98.56 234 LEU A C 1
ATOM 1825 O O . LEU A 1 234 ? 8.519 -3.040 -12.929 1.00 98.56 234 LEU A O 1
ATOM 1829 N N . MET A 1 235 ? 8.312 -1.886 -14.848 1.00 97.25 235 MET A N 1
ATOM 1830 C CA . MET A 1 235 ? 9.367 -0.908 -14.610 1.00 97.25 235 MET A CA 1
ATOM 1831 C C . MET A 1 235 ? 8.788 0.502 -14.603 1.00 97.25 235 MET A C 1
ATOM 1833 O O . MET A 1 235 ? 8.193 0.937 -15.594 1.00 97.25 235 MET A O 1
ATOM 1837 N N . ILE A 1 236 ? 9.029 1.224 -13.512 1.00 95.56 236 ILE A N 1
ATOM 1838 C CA . ILE A 1 236 ? 8.705 2.638 -13.339 1.00 95.56 236 ILE A CA 1
ATOM 1839 C C . ILE A 1 236 ? 10.030 3.390 -13.165 1.00 95.56 236 ILE A C 1
ATOM 1841 O O . ILE A 1 236 ? 10.780 3.112 -12.232 1.00 95.56 236 ILE A O 1
ATOM 1845 N N . PRO A 1 237 ? 10.360 4.332 -14.063 1.00 92.50 237 PRO A N 1
ATOM 1846 C CA . PRO A 1 237 ? 11.706 4.899 -14.128 1.00 92.50 237 PRO A CA 1
ATOM 1847 C C . PRO A 1 237 ? 12.038 5.887 -13.001 1.00 92.50 237 PRO A C 1
ATOM 1849 O O . PRO A 1 237 ? 13.192 6.289 -12.875 1.00 92.50 237 PRO A O 1
ATOM 1852 N N . MET A 1 238 ? 11.038 6.302 -12.224 1.00 92.38 238 MET A N 1
ATOM 1853 C CA . MET A 1 238 ? 11.131 7.286 -11.144 1.00 92.38 238 MET A CA 1
ATOM 1854 C C . MET A 1 238 ? 10.679 6.663 -9.824 1.00 92.38 238 MET A C 1
ATOM 1856 O O . MET A 1 238 ? 9.851 5.747 -9.839 1.00 92.38 238 MET A O 1
ATOM 1860 N N . GLY A 1 239 ? 11.188 7.192 -8.716 1.00 90.56 239 GLY A N 1
ATOM 1861 C CA . GLY A 1 239 ? 10.687 6.886 -7.379 1.00 90.56 239 GLY A CA 1
ATOM 1862 C C . GLY A 1 239 ? 9.357 7.545 -7.080 1.00 90.56 239 GLY A C 1
ATOM 1863 O O . GLY A 1 239 ? 8.967 8.516 -7.736 1.00 90.56 239 GLY A O 1
ATOM 1864 N N . TRP A 1 240 ? 8.663 7.025 -6.075 1.00 91.88 240 TRP A N 1
ATOM 1865 C CA . TRP A 1 240 ? 7.453 7.662 -5.566 1.00 91.88 240 TRP A CA 1
ATOM 1866 C C . TRP A 1 240 ? 7.771 8.921 -4.747 1.00 91.88 240 TRP A C 1
ATOM 1868 O O . TRP A 1 240 ? 7.079 9.916 -4.902 1.00 91.88 240 TRP A O 1
ATOM 1878 N N . ASP A 1 241 ? 8.881 8.958 -4.009 1.00 88.00 241 ASP A N 1
ATOM 1879 C CA . ASP A 1 241 ? 9.420 10.168 -3.357 1.00 88.00 241 ASP A CA 1
ATOM 1880 C C . ASP A 1 241 ? 9.807 11.294 -4.312 1.00 88.00 241 ASP A C 1
ATOM 1882 O O . ASP A 1 241 ? 9.968 12.446 -3.901 1.00 88.00 241 ASP A O 1
ATOM 1886 N N . ASN A 1 242 ? 10.002 10.972 -5.588 1.00 90.69 242 ASN A N 1
ATOM 1887 C CA . ASN A 1 242 ? 10.279 11.984 -6.585 1.00 90.69 242 ASN A CA 1
ATOM 1888 C C . ASN A 1 242 ? 9.007 12.725 -7.007 1.00 90.69 242 ASN A C 1
ATOM 1890 O O . ASN A 1 242 ? 9.121 13.763 -7.660 1.00 90.69 242 ASN A O 1
ATOM 1894 N N . VAL A 1 243 ? 7.809 12.243 -6.663 1.00 93.81 243 VAL A N 1
ATOM 1895 C CA . VAL A 1 243 ? 6.553 12.947 -6.938 1.00 93.81 243 VAL A CA 1
ATOM 1896 C C . VAL A 1 243 ? 6.524 14.233 -6.098 1.00 93.81 243 VAL A C 1
ATOM 1898 O O . VAL A 1 243 ? 6.763 14.193 -4.897 1.00 93.81 243 VAL A O 1
ATOM 1901 N N . PRO A 1 244 ? 6.270 15.420 -6.685 1.00 94.56 244 PRO A N 1
ATOM 1902 C CA . PRO A 1 244 ? 6.254 16.656 -5.908 1.00 94.56 244 PRO A CA 1
ATOM 1903 C C . PRO A 1 244 ? 5.170 16.632 -4.823 1.00 94.56 244 PRO A C 1
ATOM 1905 O O . PRO A 1 244 ? 4.025 16.338 -5.155 1.00 94.56 244 PRO A O 1
ATOM 1908 N N . ASP A 1 245 ? 5.456 17.124 -3.611 1.00 93.00 245 ASP A N 1
ATOM 1909 C CA . ASP A 1 245 ? 4.480 17.216 -2.502 1.00 93.00 245 ASP A CA 1
ATOM 1910 C C . ASP A 1 245 ? 3.149 17.870 -2.929 1.00 93.00 245 ASP A C 1
ATOM 1912 O O . ASP A 1 245 ? 2.059 17.499 -2.502 1.00 93.00 245 ASP A O 1
ATOM 1916 N N . LYS A 1 246 ? 3.220 18.881 -3.809 1.00 94.69 246 LYS A N 1
ATOM 1917 C CA . LYS A 1 246 ? 2.030 19.562 -4.350 1.00 94.69 246 LYS A CA 1
ATOM 1918 C C . LYS A 1 246 ? 1.171 18.643 -5.224 1.00 94.69 246 LYS A C 1
ATOM 1920 O O . LYS A 1 246 ? -0.031 18.860 -5.304 1.00 94.69 246 LYS A O 1
ATOM 1925 N N . THR A 1 247 ? 1.789 17.698 -5.929 1.00 95.44 247 THR A N 1
ATOM 1926 C CA . THR A 1 247 ? 1.108 16.701 -6.753 1.00 95.44 247 THR A CA 1
ATOM 1927 C C . THR A 1 247 ? 0.523 15.636 -5.842 1.00 95.44 247 THR A C 1
ATOM 1929 O O . THR A 1 247 ? -0.663 15.372 -5.971 1.00 95.44 247 THR A O 1
ATOM 1932 N N . GLU A 1 248 ? 1.288 15.112 -4.882 1.00 92.81 248 GLU A N 1
ATOM 1933 C CA . GLU A 1 248 ? 0.790 14.129 -3.907 1.00 92.81 248 GLU A CA 1
ATOM 1934 C C . GLU A 1 248 ? -0.447 14.654 -3.161 1.00 92.81 248 GLU A C 1
ATOM 1936 O O . GLU A 1 248 ? -1.483 13.996 -3.111 1.00 92.81 248 GLU A O 1
ATOM 1941 N N . ALA A 1 249 ? -0.388 15.902 -2.683 1.00 91.88 249 ALA A N 1
ATOM 1942 C CA . ALA A 1 249 ? -1.473 16.513 -1.922 1.00 91.88 249 ALA A CA 1
ATOM 1943 C C . ALA A 1 249 ? -2.686 16.954 -2.765 1.00 91.88 249 ALA A C 1
ATOM 1945 O O . ALA A 1 249 ? -3.784 17.083 -2.222 1.00 91.88 249 ALA A O 1
ATOM 1946 N N . ALA A 1 250 ? -2.504 17.271 -4.054 1.00 95.06 250 ALA A N 1
ATOM 1947 C CA . ALA A 1 250 ? -3.567 17.838 -4.895 1.00 95.06 250 ALA A CA 1
ATOM 1948 C C . ALA A 1 250 ? -4.120 16.869 -5.945 1.00 95.06 250 ALA A C 1
ATOM 1950 O O . ALA A 1 250 ? -5.187 17.126 -6.508 1.00 95.06 250 ALA A O 1
ATOM 1951 N N . TRP A 1 251 ? -3.396 15.797 -6.260 1.00 96.31 251 TRP A N 1
ATOM 1952 C CA . TRP A 1 251 ? -3.839 14.795 -7.212 1.00 96.31 251 TRP A CA 1
ATOM 1953 C C . TRP A 1 251 ? -4.522 13.650 -6.479 1.00 96.31 251 TRP A C 1
ATOM 1955 O O . TRP A 1 251 ? -3.901 12.702 -6.012 1.00 96.31 251 TRP A O 1
ATOM 1965 N N . ASP A 1 252 ? -5.845 13.743 -6.462 1.00 94.81 252 ASP A N 1
ATOM 1966 C CA . ASP A 1 252 ? -6.788 12.798 -5.869 1.00 94.81 252 ASP A CA 1
ATOM 1967 C C . ASP A 1 252 ? -6.520 11.305 -6.132 1.00 94.81 252 ASP A C 1
ATOM 1969 O O . ASP A 1 252 ? -6.975 10.474 -5.348 1.00 94.81 252 ASP A O 1
ATOM 1973 N N . TYR A 1 253 ? -5.818 10.977 -7.221 1.00 95.94 253 TYR A N 1
ATOM 1974 C CA . TYR A 1 253 ? -5.565 9.612 -7.684 1.00 95.94 253 TYR A CA 1
ATOM 1975 C C . TYR A 1 253 ? -4.106 9.162 -7.516 1.00 95.94 253 TYR A C 1
ATOM 1977 O O . TYR A 1 253 ? -3.697 8.158 -8.097 1.00 95.94 253 TYR A O 1
ATOM 1985 N N . TYR A 1 254 ? -3.297 9.883 -6.733 1.00 95.50 254 TYR A N 1
ATOM 1986 C CA . TYR A 1 254 ? -1.924 9.461 -6.452 1.00 95.50 254 TYR A CA 1
ATOM 1987 C C . TYR A 1 254 ? -1.872 8.097 -5.739 1.00 95.50 254 TYR A C 1
ATOM 1989 O O . TYR A 1 254 ? -1.065 7.238 -6.091 1.00 95.50 254 TYR A O 1
ATOM 1997 N N . ILE A 1 255 ? -2.804 7.851 -4.810 1.00 94.62 255 ILE A N 1
ATOM 1998 C CA . ILE A 1 255 ? -2.972 6.544 -4.160 1.00 94.62 255 ILE A CA 1
ATOM 1999 C C . ILE A 1 255 ? -3.231 5.422 -5.176 1.00 94.62 255 ILE A C 1
ATOM 2001 O O . ILE A 1 255 ? -2.629 4.354 -5.080 1.00 94.62 255 ILE A O 1
ATOM 2005 N N . ASP A 1 256 ? -4.082 5.670 -6.175 1.00 96.12 256 ASP A N 1
ATOM 2006 C CA . ASP A 1 256 ? -4.373 4.708 -7.239 1.00 96.12 256 ASP A CA 1
ATOM 2007 C C . ASP A 1 256 ? -3.137 4.460 -8.101 1.00 96.12 256 ASP A C 1
ATOM 2009 O O . ASP A 1 256 ? -2.821 3.317 -8.402 1.00 96.12 256 ASP A O 1
ATOM 2013 N N . PHE A 1 257 ? -2.380 5.509 -8.432 1.00 96.56 257 PHE A N 1
ATOM 2014 C CA . PHE A 1 257 ? -1.135 5.375 -9.183 1.00 96.56 257 PHE A CA 1
ATOM 2015 C C . PHE A 1 257 ? -0.138 4.428 -8.501 1.00 96.56 257 PHE A C 1
ATOM 2017 O O . PHE A 1 257 ? 0.405 3.543 -9.157 1.00 96.56 257 PHE A O 1
ATOM 2024 N N . VAL A 1 258 ? 0.054 4.557 -7.185 1.00 95.88 258 VAL A N 1
ATOM 2025 C CA . VAL A 1 258 ? 0.936 3.667 -6.412 1.00 95.88 258 VAL A CA 1
ATOM 2026 C C . VAL A 1 258 ? 0.389 2.235 -6.380 1.00 95.88 258 VAL A C 1
ATOM 2028 O O . VAL A 1 258 ? 1.105 1.290 -6.714 1.00 95.88 258 VAL A O 1
ATOM 2031 N N . LEU A 1 259 ? -0.886 2.058 -6.017 1.00 96.75 259 LEU A N 1
ATOM 2032 C CA . LEU A 1 259 ? -1.491 0.732 -5.837 1.00 96.75 259 LEU A CA 1
ATOM 2033 C C . LEU A 1 259 ? -1.643 -0.043 -7.149 1.00 96.75 259 LEU A C 1
ATOM 2035 O O . LEU A 1 259 ? -1.473 -1.265 -7.166 1.00 96.75 259 LEU A O 1
ATOM 2039 N N . ASN A 1 260 ? -1.899 0.654 -8.257 1.00 97.69 260 ASN A N 1
ATOM 2040 C CA . ASN A 1 260 ? -2.030 0.051 -9.578 1.00 97.69 260 ASN A CA 1
ATOM 2041 C C . ASN A 1 260 ? -0.779 -0.744 -9.968 1.00 97.69 260 ASN A C 1
ATOM 2043 O O . ASN A 1 260 ? -0.901 -1.763 -10.646 1.00 97.69 260 ASN A O 1
ATOM 2047 N N . HIS A 1 261 ? 0.410 -0.344 -9.505 1.00 97.44 261 HIS A N 1
ATOM 2048 C CA . HIS A 1 261 ? 1.644 -1.090 -9.743 1.00 97.44 261 HIS A CA 1
ATOM 2049 C C . HIS A 1 261 ? 1.591 -2.490 -9.124 1.00 97.44 261 HIS A C 1
ATOM 2051 O O . HIS A 1 261 ? 1.817 -3.475 -9.832 1.00 97.44 261 HIS A O 1
ATOM 2057 N N . ALA A 1 262 ? 1.226 -2.584 -7.841 1.00 98.00 262 ALA A N 1
ATOM 2058 C CA . ALA A 1 262 ? 1.096 -3.850 -7.125 1.00 98.00 262 ALA A CA 1
ATOM 2059 C C . ALA A 1 262 ? -0.012 -4.725 -7.730 1.00 98.00 262 ALA A C 1
ATOM 2061 O O . ALA A 1 262 ? 0.213 -5.906 -8.002 1.00 98.00 262 ALA A O 1
ATOM 2062 N N . TYR A 1 263 ? -1.180 -4.139 -8.015 1.00 98.38 263 TYR A N 1
ATOM 2063 C CA . TYR A 1 263 ? -2.319 -4.852 -8.603 1.00 98.38 263 TYR A CA 1
ATOM 2064 C C . TYR A 1 263 ? -1.970 -5.402 -9.989 1.00 98.38 263 TYR A C 1
ATOM 2066 O O . TYR A 1 263 ? -2.227 -6.573 -10.275 1.00 98.38 263 TYR A O 1
ATOM 2074 N N . TYR A 1 264 ? -1.310 -4.596 -10.827 1.00 98.38 264 TYR A N 1
ATOM 2075 C CA . TYR A 1 264 ? -0.915 -4.988 -12.176 1.00 98.38 264 TYR A CA 1
ATOM 2076 C C . TYR A 1 264 ? 0.044 -6.180 -12.174 1.00 98.38 264 TYR A C 1
ATOM 2078 O O . TYR A 1 264 ? -0.216 -7.176 -12.853 1.00 98.38 264 TYR A O 1
ATOM 2086 N N . VAL A 1 265 ? 1.129 -6.132 -11.391 1.00 98.50 265 VAL A N 1
ATOM 2087 C CA . VAL A 1 265 ? 2.091 -7.250 -11.357 1.00 98.50 265 VAL A CA 1
ATOM 2088 C C . VAL A 1 265 ? 1.535 -8.478 -10.634 1.00 98.50 265 VAL A C 1
ATOM 2090 O O . VAL A 1 265 ? 1.904 -9.603 -10.976 1.00 98.50 265 VAL A O 1
ATOM 2093 N N . ALA A 1 266 ? 0.602 -8.291 -9.696 1.00 98.44 266 ALA A N 1
ATOM 2094 C CA . ALA A 1 266 ? -0.169 -9.376 -9.095 1.00 98.44 266 ALA A CA 1
ATOM 2095 C C . ALA A 1 266 ? -1.254 -9.931 -10.031 1.00 98.44 266 ALA A C 1
ATOM 2097 O O . ALA A 1 266 ? -1.817 -10.986 -9.748 1.00 98.44 266 ALA A O 1
ATOM 2098 N N . ARG A 1 267 ? -1.553 -9.266 -11.155 1.00 97.88 267 ARG A N 1
ATOM 2099 C CA . ARG A 1 267 ? -2.665 -9.596 -12.066 1.00 97.88 267 ARG A CA 1
ATOM 2100 C C . ARG A 1 267 ? -4.029 -9.585 -11.378 1.00 97.88 267 ARG A C 1
ATOM 2102 O O . ARG A 1 267 ? -4.932 -10.333 -11.754 1.00 97.88 267 ARG A O 1
ATOM 2109 N N . VAL A 1 268 ? -4.165 -8.748 -10.360 1.00 97.50 268 VAL A N 1
ATOM 2110 C CA . VAL A 1 268 ? -5.450 -8.432 -9.748 1.00 97.50 268 VAL A CA 1
ATOM 2111 C C . VAL A 1 268 ? -6.133 -7.392 -10.640 1.00 97.50 268 VAL A C 1
ATOM 2113 O O . VAL A 1 268 ? -5.477 -6.427 -11.042 1.00 97.50 268 VAL A O 1
ATOM 2116 N N . PRO A 1 269 ? -7.418 -7.570 -10.998 1.00 96.25 269 PRO A N 1
ATOM 2117 C CA . PRO A 1 269 ? -8.159 -6.558 -11.740 1.00 96.25 269 PRO A CA 1
ATOM 2118 C C . PRO A 1 269 ? -8.094 -5.199 -11.036 1.00 96.25 269 PRO A C 1
ATOM 2120 O O . PRO A 1 269 ? -8.333 -5.103 -9.834 1.00 96.25 269 PRO A O 1
ATOM 2123 N N . LEU A 1 270 ? -7.755 -4.152 -11.787 1.00 96.38 270 LEU A N 1
ATOM 2124 C CA . LEU A 1 270 ? -7.742 -2.792 -11.260 1.00 96.38 270 LEU A CA 1
ATOM 2125 C C . LEU A 1 270 ? -9.188 -2.283 -11.094 1.00 96.38 270 LEU A C 1
ATOM 2127 O O . LEU A 1 270 ? -10.040 -2.662 -11.904 1.00 96.38 270 LEU A O 1
ATOM 2131 N N . PRO A 1 271 ? -9.489 -1.445 -10.083 1.00 95.44 271 PRO A N 1
ATOM 2132 C CA . PRO A 1 271 ? -10.842 -0.935 -9.877 1.00 95.44 271 PRO A CA 1
ATOM 2133 C C . PRO A 1 271 ? -11.357 -0.154 -11.094 1.00 95.44 271 PRO A C 1
ATOM 2135 O O . PRO A 1 271 ? -10.681 0.745 -11.589 1.00 95.44 271 PRO A O 1
ATOM 2138 N N . GLU A 1 272 ? -12.569 -0.470 -11.556 1.00 94.25 272 GLU A N 1
ATOM 2139 C CA . GLU A 1 272 ? -13.202 0.247 -12.676 1.00 94.25 272 GLU A CA 1
ATOM 2140 C C . GLU A 1 272 ? -13.681 1.650 -12.263 1.00 94.25 272 GLU A C 1
ATOM 2142 O O . GLU A 1 272 ? -13.572 2.600 -13.039 1.00 94.25 272 GLU A O 1
ATOM 2147 N N . ASP A 1 273 ? -14.175 1.792 -11.027 1.00 96.56 273 ASP A N 1
ATOM 2148 C CA . ASP A 1 273 ? -14.526 3.079 -10.423 1.00 96.56 273 ASP A CA 1
ATOM 2149 C C . ASP A 1 273 ? -13.504 3.462 -9.344 1.00 96.56 273 ASP A C 1
ATOM 2151 O O . ASP A 1 273 ? -13.608 3.093 -8.169 1.00 96.56 273 ASP A O 1
ATOM 2155 N N . LEU A 1 274 ? -12.511 4.251 -9.756 1.00 95.56 274 LEU A N 1
ATOM 2156 C CA . LEU A 1 274 ? -11.473 4.771 -8.864 1.00 95.56 274 LEU A CA 1
ATOM 2157 C C . LEU A 1 274 ? -12.044 5.663 -7.749 1.00 95.56 274 LEU A C 1
ATOM 2159 O O . LEU A 1 274 ? -11.501 5.700 -6.646 1.00 95.56 274 LEU A O 1
ATOM 2163 N N . ASN A 1 275 ? -13.151 6.378 -7.988 1.00 96.38 275 ASN A N 1
ATOM 2164 C CA . ASN A 1 275 ? -13.742 7.234 -6.958 1.00 96.38 275 ASN A CA 1
ATOM 2165 C C . ASN A 1 275 ? -14.389 6.412 -5.852 1.00 96.38 275 ASN A C 1
ATOM 2167 O O . ASN A 1 275 ? -14.254 6.769 -4.677 1.00 96.38 275 ASN A O 1
ATOM 2171 N N . LEU A 1 276 ? -15.056 5.317 -6.212 1.00 97.12 276 LEU A N 1
ATOM 2172 C CA . LEU A 1 276 ? -15.624 4.394 -5.241 1.00 97.12 276 LEU A CA 1
ATOM 2173 C C . LEU A 1 276 ? -14.520 3.695 -4.437 1.00 97.12 276 LEU A C 1
ATOM 2175 O O . LEU A 1 276 ? -14.532 3.767 -3.207 1.00 97.12 276 LEU A O 1
ATOM 2179 N N . ALA A 1 277 ? -13.517 3.116 -5.108 1.00 95.88 277 ALA A N 1
ATOM 2180 C CA . ALA A 1 277 ? -12.368 2.489 -4.445 1.00 95.88 277 ALA A CA 1
ATOM 2181 C C . ALA A 1 277 ? -11.670 3.453 -3.470 1.00 95.88 277 ALA A C 1
ATOM 2183 O O . ALA A 1 277 ? -11.422 3.114 -2.311 1.00 95.88 277 ALA A O 1
ATOM 2184 N N . ARG A 1 278 ? -11.428 4.699 -3.890 1.00 93.38 278 ARG A N 1
ATOM 2185 C CA . ARG A 1 278 ? -10.871 5.744 -3.024 1.00 93.38 278 ARG A CA 1
ATOM 2186 C C . ARG A 1 278 ? -11.767 6.061 -1.828 1.00 93.38 278 ARG A C 1
ATOM 2188 O O . ARG A 1 278 ? -11.265 6.145 -0.708 1.00 93.38 278 ARG A O 1
ATOM 2195 N N . SER A 1 279 ? -13.072 6.228 -2.044 1.00 95.38 279 SER A N 1
ATOM 2196 C CA . SER A 1 279 ? -14.040 6.478 -0.962 1.00 95.38 279 SER A CA 1
ATOM 2197 C C . SER A 1 279 ? -13.965 5.386 0.104 1.00 95.38 279 SER A C 1
ATOM 2199 O O . SER A 1 279 ? -13.885 5.685 1.295 1.00 95.38 279 SER A O 1
ATOM 2201 N N . ILE A 1 280 ? -13.887 4.125 -0.327 1.00 96.88 280 ILE A N 1
ATOM 2202 C CA . ILE A 1 280 ? -13.758 2.963 0.554 1.00 96.88 280 ILE A CA 1
ATOM 2203 C C . ILE A 1 280 ? -12.443 2.993 1.346 1.00 96.88 280 ILE A C 1
ATOM 2205 O O . ILE A 1 280 ? -12.462 2.838 2.568 1.00 96.88 280 ILE A O 1
ATOM 2209 N N . ARG A 1 281 ? -11.302 3.250 0.693 1.00 94.19 281 ARG A N 1
ATOM 2210 C CA . ARG A 1 281 ? -9.994 3.363 1.372 1.00 94.19 281 ARG A CA 1
ATOM 2211 C C . ARG A 1 281 ? -9.999 4.461 2.440 1.00 94.19 281 ARG A C 1
ATOM 2213 O O . ARG A 1 281 ? -9.540 4.244 3.562 1.00 94.19 281 ARG A O 1
ATOM 2220 N N . LEU A 1 282 ? -10.568 5.626 2.122 1.00 92.25 282 LEU A N 1
ATOM 2221 C CA . LEU A 1 282 ? -10.726 6.721 3.083 1.00 92.25 282 LEU A CA 1
ATOM 2222 C C . LEU A 1 282 ? -11.630 6.319 4.257 1.00 92.25 282 LEU A C 1
ATOM 2224 O O . LEU A 1 282 ? -11.293 6.610 5.404 1.00 92.25 282 LEU A O 1
ATOM 2228 N N . ALA A 1 283 ? -12.723 5.599 3.998 1.00 95.81 283 ALA A N 1
ATOM 2229 C CA . ALA A 1 283 ? -13.609 5.093 5.044 1.00 95.81 283 ALA A CA 1
ATOM 2230 C C . ALA A 1 283 ? -12.937 4.053 5.957 1.00 95.81 283 ALA A C 1
ATOM 2232 O O . ALA A 1 283 ? -13.163 4.082 7.167 1.00 95.81 283 ALA A O 1
ATOM 2233 N N . PHE A 1 284 ? -12.059 3.184 5.441 1.00 95.25 284 PHE A N 1
ATOM 2234 C CA . PHE A 1 284 ? -11.257 2.292 6.291 1.00 95.25 284 PHE A CA 1
ATOM 2235 C C . PHE A 1 284 ? -10.315 3.072 7.221 1.00 95.25 284 PHE A C 1
ATOM 2237 O O . PHE A 1 284 ? -10.216 2.756 8.411 1.00 95.25 284 PHE A O 1
ATOM 2244 N N . ASN A 1 285 ? -9.667 4.127 6.724 1.00 91.06 285 ASN A N 1
ATOM 2245 C CA . ASN A 1 285 ? -8.833 5.002 7.555 1.00 91.06 285 ASN A CA 1
ATOM 2246 C C . ASN A 1 285 ? -9.662 5.776 8.594 1.00 91.06 285 ASN A C 1
ATOM 2248 O O . ASN A 1 285 ? -9.261 5.922 9.757 1.00 91.06 285 ASN A O 1
ATOM 2252 N N . GLU A 1 286 ? -10.855 6.231 8.210 1.00 94.69 286 GLU A N 1
ATOM 2253 C CA . GLU A 1 286 ? -11.792 6.865 9.130 1.00 94.69 286 GLU A CA 1
ATOM 2254 C C . GLU A 1 286 ? -12.252 5.895 10.229 1.00 94.69 286 GLU A C 1
ATOM 2256 O O . GLU A 1 286 ? -12.262 6.269 11.405 1.00 94.69 286 GLU A O 1
ATOM 2261 N N . TYR A 1 287 ? -12.549 4.638 9.887 1.00 95.62 287 TYR A N 1
ATOM 2262 C CA . TYR A 1 287 ? -12.862 3.584 10.852 1.00 95.62 287 TYR A CA 1
ATOM 2263 C C . TYR A 1 287 ? -11.753 3.435 11.902 1.00 95.62 287 TYR A C 1
ATOM 2265 O O . TYR A 1 287 ? -12.039 3.447 13.102 1.00 95.62 287 TYR A O 1
ATOM 2273 N N . LEU A 1 288 ? -10.484 3.347 11.480 1.00 93.19 288 LEU A N 1
ATOM 2274 C CA . LEU A 1 288 ? -9.347 3.221 12.403 1.00 93.19 288 LEU A CA 1
ATOM 2275 C C . LEU A 1 288 ? -9.268 4.418 13.357 1.00 93.19 288 LEU A C 1
ATOM 2277 O O . LEU A 1 288 ? -9.075 4.246 14.564 1.00 93.19 288 LEU A O 1
ATOM 2281 N N . THR A 1 289 ? -9.491 5.621 12.828 1.00 93.69 289 THR A N 1
ATOM 2282 C CA . THR A 1 289 ? -9.506 6.863 13.607 1.00 93.69 289 THR A CA 1
ATOM 2283 C C . THR A 1 289 ? -10.640 6.860 14.637 1.00 93.69 289 THR A C 1
ATOM 2285 O O . THR A 1 289 ? -10.402 7.081 15.828 1.00 93.69 289 THR A O 1
ATOM 2288 N N . ARG A 1 290 ? -11.874 6.553 14.215 1.00 96.38 290 ARG A N 1
ATOM 2289 C CA . ARG A 1 290 ? -13.053 6.498 15.098 1.00 96.38 290 ARG A CA 1
ATOM 2290 C C . ARG A 1 290 ? -12.912 5.412 16.164 1.00 96.38 290 ARG A C 1
ATOM 2292 O O . ARG A 1 290 ? -13.216 5.669 17.329 1.00 96.38 290 ARG A O 1
ATOM 2299 N N . ARG A 1 291 ? -12.374 4.242 15.809 1.00 96.12 291 ARG A N 1
ATOM 2300 C CA . ARG A 1 291 ? -12.085 3.149 16.747 1.00 96.12 291 ARG A CA 1
ATOM 2301 C C . ARG A 1 291 ? -11.062 3.554 17.806 1.00 96.12 291 ARG A C 1
ATOM 2303 O O . ARG A 1 291 ? -11.279 3.272 18.982 1.00 96.12 291 ARG A O 1
ATOM 2310 N N . ALA A 1 292 ? -9.979 4.233 17.423 1.00 95.19 292 ALA A N 1
ATOM 2311 C CA . ALA A 1 292 ? -8.968 4.706 18.370 1.00 95.19 292 ALA A CA 1
ATOM 2312 C C . ALA A 1 292 ? -9.540 5.742 19.356 1.00 95.19 292 ALA A C 1
ATOM 2314 O O . ALA A 1 292 ? -9.300 5.654 20.563 1.00 95.19 292 ALA A O 1
ATOM 2315 N N . ILE A 1 293 ? -10.350 6.686 18.862 1.00 95.69 293 ILE A N 1
ATOM 2316 C CA . ILE A 1 293 ? -11.044 7.674 19.702 1.00 95.69 293 ILE A CA 1
ATOM 2317 C C . ILE A 1 293 ? -12.015 6.979 20.665 1.00 95.69 293 ILE A C 1
ATOM 2319 O O . ILE A 1 293 ? -12.015 7.283 21.860 1.00 95.69 293 ILE A O 1
ATOM 2323 N N . ALA A 1 294 ? -12.813 6.029 20.170 1.00 94.88 294 ALA A N 1
ATOM 2324 C CA . ALA A 1 294 ? -13.760 5.278 20.986 1.00 94.88 294 ALA A CA 1
ATOM 2325 C C . ALA A 1 294 ? -13.049 4.478 22.089 1.00 94.88 294 ALA A C 1
ATOM 2327 O O . ALA 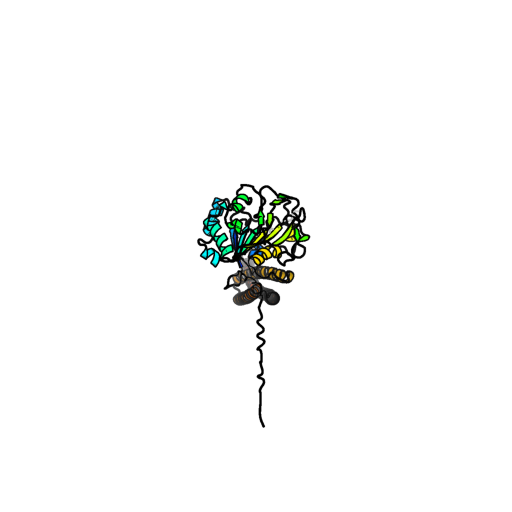A 1 294 ? -13.441 4.562 23.251 1.00 94.88 294 ALA A O 1
ATOM 2328 N N . ALA A 1 295 ? -11.952 3.789 21.759 1.00 94.62 295 ALA A N 1
ATOM 2329 C CA . ALA A 1 295 ? -11.136 3.068 22.733 1.00 94.62 295 ALA A CA 1
ATOM 2330 C C . ALA A 1 295 ? -10.569 4.000 23.821 1.00 94.62 295 ALA A C 1
ATOM 2332 O O . ALA A 1 295 ? -10.643 3.683 25.007 1.00 94.62 295 ALA A O 1
ATOM 2333 N N . SER A 1 296 ? -10.070 5.182 23.442 1.00 96.00 296 SER A N 1
ATOM 2334 C CA . SER A 1 296 ? -9.573 6.176 24.402 1.00 96.00 296 SER A CA 1
ATOM 2335 C C . SER A 1 296 ? -10.679 6.703 25.328 1.00 96.00 296 SER A C 1
ATOM 2337 O O . SER A 1 296 ? -10.467 6.853 26.534 1.00 96.00 296 SER A O 1
ATOM 2339 N N . LEU A 1 297 ? -11.880 6.945 24.791 1.00 93.94 297 LEU A N 1
ATOM 2340 C CA . LEU A 1 297 ? -13.032 7.387 25.577 1.00 93.94 297 LEU A CA 1
ATOM 2341 C C . LEU A 1 297 ? -13.515 6.300 26.548 1.00 93.94 297 LEU A C 1
ATOM 2343 O O . LEU A 1 297 ? -13.832 6.610 27.696 1.00 93.94 297 LEU A O 1
ATOM 2347 N N . ILE A 1 298 ? -13.528 5.039 26.116 1.00 93.75 298 ILE A N 1
ATOM 2348 C CA . ILE A 1 298 ? -13.836 3.886 26.969 1.00 93.75 298 ILE A CA 1
ATOM 2349 C C . ILE A 1 298 ? -12.843 3.792 28.117 1.00 93.75 298 ILE A C 1
ATOM 2351 O O . ILE A 1 298 ? -13.259 3.715 29.271 1.00 93.75 298 ILE A O 1
ATOM 2355 N N . GLU A 1 299 ? -11.542 3.860 27.829 1.00 95.19 299 GLU A N 1
ATOM 2356 C CA . GLU A 1 299 ? -10.510 3.810 28.865 1.00 95.19 299 GLU A CA 1
ATOM 2357 C C . GLU A 1 299 ? -10.696 4.950 29.877 1.00 95.19 299 GLU A C 1
ATOM 2359 O O . GLU A 1 299 ? -10.630 4.742 31.091 1.00 95.19 299 GLU A O 1
ATOM 2364 N N . PHE A 1 300 ? -10.996 6.157 29.390 1.00 94.19 300 PHE A N 1
ATOM 2365 C CA . PHE A 1 300 ? -11.290 7.307 30.237 1.00 94.19 300 PHE A CA 1
ATOM 2366 C C . PHE A 1 300 ? -12.504 7.065 31.143 1.00 94.19 300 PHE A C 1
ATOM 2368 O O . PHE A 1 300 ? -12.404 7.262 32.352 1.00 94.19 300 PHE A O 1
ATOM 2375 N N . ILE A 1 301 ? -13.632 6.616 30.586 1.00 93.25 301 ILE A N 1
ATOM 2376 C CA . ILE A 1 301 ? -14.866 6.325 31.333 1.00 93.25 301 ILE A CA 1
ATOM 2377 C C . ILE A 1 301 ? -14.631 5.197 32.353 1.00 93.25 301 ILE A C 1
ATOM 2379 O O . ILE A 1 301 ? -15.056 5.305 33.507 1.00 93.25 301 ILE A O 1
ATOM 2383 N N . GLY A 1 302 ? -13.890 4.157 31.965 1.00 93.38 302 GLY A N 1
ATOM 2384 C CA . GLY A 1 302 ? -13.525 3.029 32.820 1.00 93.38 302 GLY A CA 1
ATOM 2385 C C . GLY A 1 302 ? -12.691 3.439 34.037 1.00 93.38 302 GLY A C 1
ATOM 2386 O O . GLY A 1 302 ? -12.916 2.927 35.134 1.00 93.38 302 GLY A O 1
ATOM 2387 N N . ARG A 1 303 ? -11.805 4.440 33.912 1.00 94.88 303 ARG A N 1
ATOM 2388 C CA . ARG A 1 303 ? -11.044 4.994 35.055 1.00 94.88 303 ARG A CA 1
ATOM 2389 C C . ARG A 1 303 ? -11.931 5.622 36.139 1.00 94.88 303 ARG A C 1
ATOM 2391 O O . ARG A 1 303 ? -11.482 5.743 37.277 1.00 94.88 303 ARG A O 1
ATOM 2398 N N . PHE A 1 304 ? -13.180 5.975 35.827 1.00 91.25 304 PHE A N 1
ATOM 2399 C CA . PHE A 1 304 ? -14.169 6.455 36.802 1.00 91.25 304 PHE A CA 1
ATOM 2400 C C . PHE A 1 304 ? -15.091 5.350 37.341 1.00 91.25 304 PHE A C 1
ATOM 2402 O O . PHE A 1 304 ? -16.040 5.643 38.066 1.00 91.25 304 PHE A O 1
ATOM 2409 N N . GLY A 1 305 ? -14.817 4.083 37.014 1.00 91.56 305 GLY A N 1
ATOM 2410 C CA . GLY A 1 305 ? -15.556 2.925 37.523 1.00 91.56 305 GLY A CA 1
ATOM 2411 C C . GLY A 1 305 ? -16.908 2.681 36.849 1.00 91.56 305 GLY A C 1
ATOM 2412 O O . GLY A 1 305 ? -17.728 1.937 37.388 1.00 91.56 305 GLY A O 1
ATOM 2413 N N . ALA A 1 306 ? -17.170 3.300 35.696 1.00 93.12 306 ALA A N 1
ATOM 2414 C CA . ALA A 1 306 ? -18.351 2.991 34.897 1.00 93.12 306 ALA A CA 1
ATOM 2415 C C . ALA A 1 306 ? -18.188 1.642 34.171 1.00 93.12 306 ALA A C 1
ATOM 2417 O O . ALA A 1 306 ? -17.085 1.261 33.787 1.00 93.12 306 ALA A O 1
ATOM 2418 N N . ASN A 1 307 ? -19.296 0.921 33.982 1.00 92.56 307 ASN A N 1
ATOM 2419 C CA . ASN A 1 307 ? -19.312 -0.336 33.236 1.00 92.56 307 ASN A CA 1
ATOM 2420 C C . ASN A 1 307 ? -19.253 -0.054 31.724 1.00 92.56 307 ASN A C 1
ATOM 2422 O O . ASN A 1 307 ? -20.198 0.519 31.183 1.00 92.56 307 ASN A O 1
ATOM 2426 N N . THR A 1 308 ? -18.162 -0.451 31.067 1.00 95.06 308 THR A N 1
ATOM 2427 C CA . THR A 1 308 ? -17.900 -0.216 29.636 1.00 95.06 308 THR A CA 1
ATOM 2428 C C . THR A 1 308 ? -18.220 -1.408 28.738 1.00 95.06 308 THR A C 1
ATOM 2430 O O . THR A 1 308 ? -18.147 -1.265 27.520 1.00 95.06 308 THR A O 1
ATOM 2433 N N . VAL A 1 309 ? -18.629 -2.548 29.309 1.00 95.19 309 VAL A N 1
ATOM 2434 C CA . VAL A 1 309 ? -18.809 -3.820 28.583 1.00 95.19 309 VAL A CA 1
ATOM 2435 C C . VAL A 1 309 ? -19.718 -3.666 27.364 1.00 95.19 309 VAL A C 1
ATOM 2437 O O . VAL A 1 309 ? -19.356 -4.098 26.279 1.00 95.19 309 VAL A O 1
ATOM 2440 N N . SER A 1 310 ? -20.847 -2.963 27.497 1.00 93.12 310 SER A N 1
ATOM 2441 C CA . SER A 1 310 ? -21.779 -2.784 26.376 1.00 93.12 310 SER A CA 1
ATOM 2442 C C . SER A 1 310 ? -21.194 -1.974 25.214 1.00 93.12 310 SER A C 1
ATOM 2444 O O . SER A 1 310 ? -21.605 -2.150 24.077 1.00 93.12 310 SER A O 1
ATOM 2446 N N . ILE A 1 311 ? -20.262 -1.053 25.478 1.00 94.06 311 ILE A N 1
ATOM 2447 C CA . ILE A 1 311 ? -19.603 -0.262 24.426 1.00 94.06 311 ILE A CA 1
ATOM 2448 C C . ILE A 1 311 ? -18.516 -1.105 23.752 1.00 94.06 311 ILE A C 1
ATOM 2450 O O . ILE A 1 311 ? -18.358 -1.051 22.535 1.00 94.06 311 ILE A O 1
ATOM 2454 N N . GLU A 1 312 ? -17.785 -1.900 24.534 1.00 95.00 312 GLU A N 1
ATOM 2455 C CA . GLU A 1 312 ? -16.783 -2.837 24.021 1.00 95.00 312 GLU A CA 1
ATOM 2456 C C . GLU A 1 312 ? -17.413 -3.897 23.104 1.00 95.00 312 GLU A C 1
ATOM 2458 O O . GLU A 1 312 ? -16.853 -4.178 22.046 1.00 95.00 312 GLU A O 1
ATOM 2463 N N . GLU A 1 313 ? -18.596 -4.414 23.458 1.00 95.75 313 GLU A N 1
ATOM 2464 C CA . GLU A 1 313 ? -19.388 -5.327 22.619 1.00 95.75 313 GLU A CA 1
ATOM 2465 C C . GLU A 1 313 ? -19.750 -4.687 21.270 1.00 95.75 313 GLU A C 1
ATOM 2467 O O . GLU A 1 313 ? -19.469 -5.274 20.229 1.00 95.75 313 GLU A O 1
ATOM 2472 N N . ILE A 1 314 ? -20.253 -3.445 21.259 1.00 95.38 314 ILE A N 1
ATOM 2473 C CA . ILE A 1 314 ? -20.570 -2.739 20.004 1.00 95.38 314 ILE A CA 1
ATOM 2474 C C . ILE A 1 314 ? -19.306 -2.522 19.156 1.00 95.38 314 ILE A C 1
ATOM 2476 O O . ILE A 1 314 ? -19.341 -2.688 17.941 1.00 95.38 314 ILE A O 1
ATOM 2480 N N . ILE A 1 315 ? -18.163 -2.168 19.760 1.00 96.38 315 ILE A N 1
ATOM 2481 C CA . ILE A 1 315 ? -16.902 -2.036 19.006 1.00 96.38 315 ILE A CA 1
ATOM 2482 C C . ILE A 1 315 ? -16.486 -3.371 18.384 1.00 96.38 315 ILE A C 1
ATOM 2484 O O . ILE A 1 315 ? -15.961 -3.371 17.268 1.00 96.38 315 ILE A O 1
ATOM 2488 N N . ALA A 1 316 ? -16.681 -4.484 19.094 1.00 97.06 316 ALA A N 1
ATOM 2489 C CA . ALA A 1 316 ? -16.382 -5.811 18.572 1.00 97.06 316 ALA A CA 1
ATOM 2490 C C . ALA A 1 316 ? -17.277 -6.145 17.368 1.00 97.06 316 ALA A C 1
ATOM 2492 O O . ALA A 1 316 ? -16.745 -6.509 16.322 1.00 97.06 316 ALA A O 1
ATOM 2493 N N . GLU A 1 317 ? -18.589 -5.908 17.470 1.00 97.69 317 GLU A N 1
ATOM 2494 C CA . GLU A 1 317 ? -19.553 -6.095 16.372 1.00 97.69 317 GLU A CA 1
ATOM 2495 C C . GLU A 1 317 ? -19.201 -5.237 15.143 1.00 97.69 317 GLU A C 1
ATOM 2497 O O . GLU A 1 317 ? -19.106 -5.742 14.025 1.00 97.69 317 GLU A O 1
ATOM 2502 N N . LEU A 1 318 ? -18.900 -3.947 15.343 1.00 97.88 318 LEU A N 1
ATOM 2503 C CA . LEU A 1 318 ? -18.434 -3.062 14.265 1.00 97.88 318 LEU A CA 1
ATOM 2504 C C . LEU A 1 318 ? -17.094 -3.520 13.670 1.00 97.88 318 LEU A C 1
ATOM 2506 O O . LEU A 1 318 ? -16.786 -3.223 12.517 1.00 97.88 318 LEU A O 1
ATOM 2510 N N . GLY A 1 319 ? -16.269 -4.213 14.458 1.00 97.75 319 GLY A N 1
ATOM 2511 C CA . GLY A 1 319 ? -15.054 -4.872 13.993 1.00 97.75 319 GLY A CA 1
ATOM 2512 C C . GLY A 1 319 ? -15.340 -6.015 13.029 1.00 97.75 319 GLY A C 1
ATOM 2513 O O . GLY A 1 319 ? -14.717 -6.065 11.973 1.00 97.75 319 GLY A O 1
ATOM 2514 N N . GLU A 1 320 ? -16.295 -6.883 13.355 1.00 98.12 320 GLU A N 1
ATOM 2515 C CA . GLU A 1 320 ? -16.692 -8.007 12.501 1.00 98.12 320 GLU A CA 1
ATOM 2516 C C . GLU A 1 320 ? -17.268 -7.529 11.159 1.00 98.12 320 GLU A C 1
ATOM 2518 O O . GLU A 1 320 ? -16.843 -8.002 10.103 1.00 98.12 320 GLU A O 1
ATOM 2523 N N . GLU A 1 321 ? -18.151 -6.526 11.169 1.00 98.44 321 GLU A N 1
ATOM 2524 C CA . GLU A 1 321 ? -18.696 -5.948 9.930 1.00 98.44 321 GLU A CA 1
ATOM 2525 C C . GLU A 1 321 ? -17.620 -5.228 9.102 1.00 98.44 321 GLU A C 1
ATOM 2527 O O . GLU A 1 321 ? -17.613 -5.303 7.872 1.00 98.44 321 GLU A O 1
ATOM 2532 N N . LYS A 1 322 ? -16.636 -4.592 9.750 1.00 98.06 322 LYS A N 1
ATOM 2533 C CA . LYS A 1 322 ? -15.489 -4.015 9.038 1.00 98.06 322 LYS A CA 1
ATOM 2534 C C . LYS A 1 322 ? -14.628 -5.091 8.364 1.00 98.06 322 LYS A C 1
ATOM 2536 O O . LYS A 1 322 ? -14.150 -4.858 7.254 1.00 98.06 322 LYS A O 1
ATOM 2541 N N . GLU A 1 323 ? -14.408 -6.246 8.996 1.00 97.75 323 GLU A N 1
ATOM 2542 C CA . GLU A 1 323 ? -13.695 -7.366 8.357 1.00 97.75 323 GLU A CA 1
ATOM 2543 C C . GLU A 1 323 ? -14.489 -7.918 7.166 1.00 97.75 323 GLU A C 1
ATOM 2545 O O . GLU A 1 323 ? -13.917 -8.183 6.109 1.00 97.75 323 GLU A O 1
ATOM 2550 N N . ARG A 1 324 ? -15.820 -7.993 7.281 1.00 98.25 324 ARG A N 1
ATOM 2551 C CA . ARG A 1 324 ? -16.695 -8.350 6.158 1.00 98.25 324 ARG A CA 1
ATOM 2552 C C . ARG A 1 324 ? -16.584 -7.357 5.000 1.00 98.25 324 ARG A C 1
ATOM 2554 O O . ARG A 1 324 ? -16.479 -7.785 3.854 1.00 98.25 324 ARG A O 1
ATOM 2561 N N . ALA A 1 325 ? -16.576 -6.054 5.277 1.00 98.38 325 ALA A N 1
ATOM 2562 C CA . ALA A 1 325 ? -16.371 -5.047 4.240 1.00 98.38 325 ALA A CA 1
ATOM 2563 C C . ALA A 1 325 ? -15.006 -5.203 3.553 1.00 98.38 325 ALA A C 1
ATOM 2565 O O . ALA A 1 325 ? -14.920 -5.106 2.334 1.00 98.38 325 ALA A O 1
ATOM 2566 N N . GLN A 1 326 ? -13.940 -5.504 4.307 1.00 98.06 326 GLN A N 1
ATOM 2567 C CA . GLN A 1 326 ? -12.632 -5.784 3.704 1.00 98.06 326 GLN A CA 1
ATOM 2568 C C . GLN A 1 326 ? -12.659 -6.994 2.784 1.00 98.06 326 GLN A C 1
ATOM 2570 O O . GLN A 1 326 ? -12.061 -6.945 1.714 1.00 98.06 326 GLN A O 1
ATOM 2575 N N . GLN A 1 327 ? -13.354 -8.057 3.180 1.00 98.06 327 GLN A N 1
ATOM 2576 C CA . GLN A 1 327 ? -13.482 -9.241 2.343 1.00 98.06 327 GLN A CA 1
ATOM 2577 C C . GLN A 1 327 ? -14.203 -8.922 1.025 1.00 98.06 327 GLN A C 1
ATOM 2579 O O . GLN A 1 327 ? -13.725 -9.307 -0.037 1.00 98.06 327 GLN A O 1
ATOM 2584 N N . LEU A 1 328 ? -15.289 -8.144 1.077 1.00 98.25 328 LEU A N 1
ATOM 2585 C CA . LEU A 1 328 ? -16.002 -7.680 -0.120 1.00 98.25 328 LEU A CA 1
ATOM 2586 C C . LEU A 1 328 ? -15.105 -6.824 -1.028 1.00 98.25 328 LEU A C 1
ATOM 2588 O O . LEU A 1 328 ? -15.109 -7.006 -2.243 1.00 98.25 328 LEU A O 1
ATOM 2592 N N . TYR A 1 329 ? -14.286 -5.942 -0.445 1.00 98.06 329 TYR A N 1
ATOM 2593 C CA . TYR A 1 329 ? -13.301 -5.151 -1.187 1.00 98.06 329 TYR A CA 1
ATOM 2594 C C . TYR A 1 329 ? -12.271 -6.036 -1.907 1.00 98.06 329 TYR A C 1
ATOM 2596 O O . TYR A 1 329 ? -11.995 -5.824 -3.084 1.00 98.06 329 TYR A O 1
ATOM 2604 N N . ILE A 1 330 ? -11.732 -7.047 -1.217 1.00 97.50 330 ILE A N 1
ATOM 2605 C CA . ILE A 1 330 ? -10.768 -8.017 -1.769 1.00 97.50 330 ILE A CA 1
ATOM 2606 C C . ILE A 1 330 ? -11.388 -8.826 -2.919 1.00 97.50 330 ILE A C 1
ATOM 2608 O O . ILE A 1 330 ? -10.725 -9.122 -3.910 1.00 97.50 330 ILE A O 1
ATOM 2612 N N . GLU A 1 331 ? -12.675 -9.155 -2.812 1.00 96.44 331 GLU A N 1
ATOM 2613 C CA . GLU A 1 331 ? -13.441 -9.859 -3.848 1.00 96.44 331 GLU A CA 1
ATOM 2614 C C . GLU A 1 331 ? -13.814 -8.965 -5.047 1.00 96.44 331 GLU A C 1
ATOM 2616 O O . GLU A 1 331 ? -14.321 -9.467 -6.053 1.00 96.44 331 GLU A O 1
ATOM 2621 N N . GLY A 1 332 ? -13.545 -7.657 -4.966 1.00 95.81 332 GLY A N 1
ATOM 2622 C CA . GLY A 1 332 ? -13.880 -6.669 -5.992 1.00 95.81 332 GLY A CA 1
ATOM 2623 C C . GLY A 1 332 ? -15.334 -6.185 -5.952 1.00 95.81 332 GLY A C 1
ATOM 2624 O O . GLY A 1 332 ? -15.750 -5.449 -6.846 1.00 95.81 332 GLY A O 1
ATOM 2625 N N . ASP A 1 333 ? -16.113 -6.556 -4.929 1.00 97.69 333 ASP A N 1
ATOM 2626 C CA . ASP A 1 333 ? -17.469 -6.044 -4.704 1.00 97.69 333 ASP A CA 1
ATOM 2627 C C . ASP A 1 333 ? -17.419 -4.721 -3.923 1.00 97.69 333 ASP A C 1
ATOM 2629 O O . ASP A 1 333 ? -17.735 -4.628 -2.731 1.00 97.69 333 ASP A O 1
ATOM 2633 N N . PHE A 1 334 ? -16.953 -3.680 -4.616 1.00 97.50 334 PHE A N 1
ATOM 2634 C CA . PHE A 1 334 ? -16.750 -2.356 -4.033 1.00 97.50 334 PHE A CA 1
ATOM 2635 C C . PHE A 1 334 ? -18.056 -1.714 -3.546 1.00 97.50 334 PHE 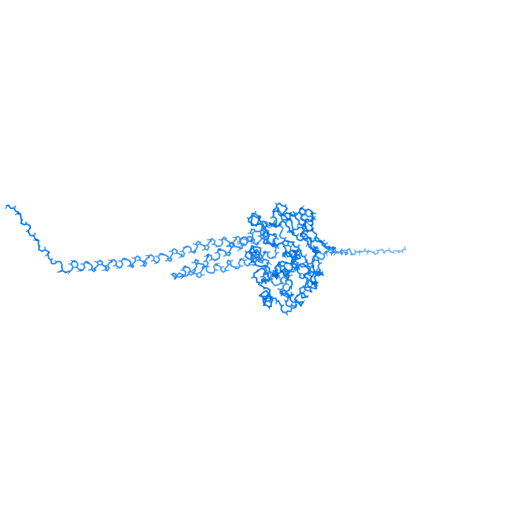A C 1
ATOM 2637 O O . PHE A 1 334 ? -18.061 -1.091 -2.489 1.00 97.50 334 PHE A O 1
ATOM 2644 N N . GLU A 1 335 ? -19.168 -1.894 -4.260 1.00 98.19 335 GLU A N 1
ATOM 2645 C CA . GLU A 1 335 ? -20.469 -1.326 -3.873 1.00 98.19 335 GLU A CA 1
ATOM 2646 C C . GLU A 1 335 ? -20.955 -1.922 -2.546 1.00 98.19 335 GLU A C 1
ATOM 2648 O O . GLU A 1 335 ? -21.228 -1.187 -1.595 1.00 98.19 335 GLU A O 1
ATOM 2653 N N . SER A 1 336 ? -20.960 -3.256 -2.419 1.00 98.50 336 SER A N 1
ATOM 2654 C CA . SER A 1 336 ? -21.344 -3.898 -1.157 1.00 98.50 336 SER A CA 1
ATOM 2655 C C . SER A 1 336 ? -20.357 -3.578 -0.031 1.00 98.50 336 SER A C 1
ATOM 2657 O O . SER A 1 336 ? -20.767 -3.380 1.114 1.00 98.50 336 SER A O 1
ATOM 2659 N N . SER A 1 337 ? -19.052 -3.507 -0.329 1.00 98.50 337 SER A N 1
ATOM 2660 C CA . SER A 1 337 ? -18.043 -3.082 0.649 1.00 98.50 337 SER A CA 1
ATOM 2661 C C . SER A 1 337 ? -18.325 -1.674 1.170 1.00 98.50 337 SER A C 1
ATOM 2663 O O . SER A 1 337 ? -18.135 -1.420 2.361 1.00 98.50 337 SER A O 1
ATOM 2665 N N . TRP A 1 338 ? -18.725 -0.759 0.289 1.00 98.44 338 TRP A N 1
ATOM 2666 C CA . TRP A 1 338 ? -19.036 0.618 0.641 1.00 98.44 338 TRP A CA 1
ATOM 2667 C C . TRP A 1 338 ? -20.284 0.710 1.518 1.00 98.44 338 TRP A C 1
ATOM 2669 O O . TRP A 1 338 ? -20.245 1.378 2.552 1.00 98.44 338 TRP A O 1
ATOM 2679 N N . ASP A 1 339 ? -21.351 -0.006 1.157 1.00 98.44 339 ASP A N 1
ATOM 2680 C CA . ASP A 1 339 ? -22.591 -0.041 1.935 1.00 98.44 339 ASP A CA 1
ATOM 2681 C C . ASP A 1 339 ? -22.345 -0.548 3.367 1.00 98.44 339 ASP A C 1
ATOM 2683 O O . ASP A 1 339 ? -22.727 0.116 4.332 1.00 98.44 339 ASP A O 1
ATOM 2687 N N . VAL A 1 340 ? -21.613 -1.659 3.528 1.00 98.62 340 VAL A N 1
ATOM 2688 C CA . VAL A 1 340 ? -21.268 -2.192 4.861 1.00 98.62 340 VAL A CA 1
ATOM 2689 C C . VAL A 1 340 ? -20.402 -1.203 5.646 1.00 98.62 340 VAL A C 1
ATOM 2691 O O . VAL A 1 340 ? -20.629 -0.978 6.835 1.00 98.62 340 VAL A O 1
ATOM 2694 N N . LEU A 1 341 ? -19.414 -0.570 5.006 1.00 98.19 341 LEU A N 1
ATOM 2695 C CA . LEU A 1 341 ? -18.574 0.426 5.677 1.00 98.19 341 LEU A CA 1
ATOM 2696 C C . LEU A 1 341 ? -19.363 1.642 6.143 1.00 98.19 341 LEU A C 1
ATOM 2698 O O . LEU A 1 341 ? -19.090 2.176 7.220 1.00 98.19 341 LEU A O 1
ATOM 2702 N N . LYS A 1 342 ? -20.329 2.089 5.347 1.00 98.25 342 LYS A N 1
ATOM 2703 C CA . LYS A 1 342 ? -21.196 3.198 5.716 1.00 98.25 342 LYS A CA 1
ATOM 2704 C C . LYS A 1 342 ? -21.991 2.861 6.976 1.00 98.25 342 LYS A C 1
ATOM 2706 O O . LYS A 1 342 ? -21.972 3.655 7.916 1.00 98.25 342 LYS A O 1
ATOM 2711 N N . ASP A 1 343 ? -22.581 1.670 7.036 1.00 98.19 343 ASP A N 1
ATOM 2712 C CA . ASP A 1 343 ? -23.293 1.186 8.222 1.00 98.19 343 ASP A CA 1
ATOM 2713 C C . ASP A 1 343 ? -22.363 1.114 9.446 1.00 98.19 343 ASP A C 1
ATOM 2715 O O . ASP A 1 343 ? -22.721 1.553 10.541 1.00 98.19 343 ASP A O 1
ATOM 2719 N N . VAL A 1 344 ? -21.122 0.648 9.262 1.00 98.31 344 VAL A N 1
ATOM 2720 C CA . VAL A 1 344 ? -20.104 0.627 10.324 1.00 98.31 344 VAL A CA 1
ATOM 2721 C C . VAL A 1 344 ? -19.793 2.041 10.836 1.00 98.31 344 VAL A C 1
ATOM 2723 O O . VAL A 1 344 ? -19.720 2.274 12.048 1.00 98.31 344 VAL A O 1
ATOM 2726 N N . LEU A 1 345 ? -19.603 3.009 9.936 1.00 97.69 345 LEU A N 1
ATOM 2727 C CA . LEU A 1 345 ? -19.313 4.395 10.306 1.00 97.69 345 LEU A CA 1
ATOM 2728 C C . LEU A 1 345 ? -20.506 5.060 11.008 1.00 97.69 345 LEU A C 1
ATOM 2730 O O . LEU A 1 345 ? -20.299 5.779 11.992 1.00 97.69 345 LEU A O 1
ATOM 2734 N N . GLU A 1 346 ? -21.734 4.800 10.560 1.00 97.44 346 GLU A N 1
ATOM 2735 C CA . GLU A 1 346 ? -22.964 5.220 11.246 1.00 97.44 346 GLU A CA 1
ATOM 2736 C C . GLU A 1 346 ? -23.066 4.583 12.644 1.00 97.44 346 GLU A C 1
ATOM 2738 O O . GLU A 1 346 ? -23.389 5.264 13.623 1.00 97.44 346 GLU A O 1
ATOM 2743 N N . GLY A 1 347 ? -22.662 3.319 12.789 1.00 97.31 347 GLY A N 1
ATOM 2744 C CA . GLY A 1 347 ? -22.559 2.632 14.077 1.00 97.31 347 GLY A CA 1
ATOM 2745 C C . GLY A 1 347 ? -21.635 3.336 15.077 1.00 97.31 347 GLY A C 1
ATOM 2746 O O . GLY A 1 347 ? -21.983 3.482 16.252 1.00 97.31 347 GLY A O 1
ATOM 2747 N N . PHE A 1 348 ? -20.498 3.882 14.629 1.00 96.62 348 PHE A N 1
ATOM 2748 C CA . PHE A 1 348 ? -19.628 4.695 15.494 1.00 96.62 348 PHE A CA 1
ATOM 2749 C C . PHE A 1 348 ? -20.275 6.000 15.967 1.00 96.62 348 PHE A C 1
ATOM 2751 O O . PHE A 1 348 ? -19.928 6.500 17.041 1.00 96.62 348 PHE A O 1
ATOM 2758 N N . GLN A 1 349 ? -21.206 6.569 15.201 1.00 93.81 349 GLN A N 1
ATOM 2759 C CA . GLN A 1 349 ? -21.947 7.747 15.644 1.00 93.81 349 GLN A CA 1
ATOM 2760 C C . GLN A 1 349 ? -22.882 7.388 16.805 1.00 93.81 349 GLN A C 1
ATOM 2762 O O . GLN A 1 349 ? -22.849 8.055 17.841 1.00 93.81 349 GLN A O 1
ATOM 2767 N N . ALA A 1 350 ? -23.623 6.283 16.685 1.00 92.25 350 ALA A N 1
ATOM 2768 C CA . ALA A 1 350 ? -24.453 5.762 17.772 1.00 92.25 350 ALA A CA 1
ATOM 2769 C C . ALA A 1 350 ? -23.614 5.398 19.014 1.00 92.25 350 ALA A C 1
ATOM 2771 O O . ALA A 1 350 ? -23.985 5.722 20.146 1.00 92.25 350 ALA A O 1
ATOM 2772 N N . LEU A 1 351 ? -22.435 4.801 18.807 1.00 94.88 351 LEU A N 1
ATOM 2773 C CA . LEU A 1 351 ? -21.470 4.507 19.868 1.00 94.88 351 LEU A CA 1
ATOM 2774 C C . LEU A 1 351 ? -21.024 5.772 20.609 1.00 94.88 351 LEU A C 1
ATOM 2776 O O . LEU A 1 351 ? -20.926 5.776 21.838 1.00 94.88 351 LEU A O 1
ATOM 2780 N N . SER A 1 352 ? -20.748 6.851 19.872 1.00 93.44 352 SER A N 1
ATOM 2781 C CA . SER A 1 352 ? -20.350 8.139 20.443 1.00 93.44 352 SER A CA 1
ATOM 2782 C C . SER A 1 352 ? -21.452 8.713 21.336 1.00 93.44 352 SER A C 1
ATOM 2784 O O . SER A 1 352 ? -21.180 9.130 22.464 1.00 93.44 352 SER A O 1
ATOM 2786 N N . GLU A 1 353 ? -22.707 8.658 20.882 1.00 93.44 353 GLU A N 1
ATOM 2787 C CA . GLU A 1 353 ? -23.864 9.104 21.662 1.00 93.44 353 GLU A CA 1
ATOM 2788 C C . GLU A 1 353 ? -24.025 8.308 22.964 1.00 93.44 353 GLU A C 1
ATOM 2790 O O . GLU A 1 353 ? -24.231 8.897 24.030 1.00 93.44 353 GLU A O 1
ATOM 2795 N N . GLU A 1 354 ? -23.888 6.981 22.920 1.00 92.75 354 GLU A N 1
ATOM 2796 C CA . GLU A 1 354 ? -23.999 6.150 24.124 1.00 92.75 354 GLU A CA 1
ATOM 2797 C C . GLU A 1 354 ? -22.813 6.354 25.079 1.00 92.75 354 GLU A C 1
ATOM 2799 O O . GLU A 1 354 ? -22.996 6.494 26.293 1.00 92.75 354 GLU A O 1
ATOM 2804 N N . SER A 1 355 ? -21.601 6.494 24.536 1.00 92.12 355 SER A N 1
ATOM 2805 C CA . SER A 1 355 ? -20.400 6.821 25.314 1.00 92.12 355 SER A CA 1
ATOM 2806 C C . SER A 1 355 ? -20.547 8.157 26.043 1.00 92.12 355 SER A C 1
ATOM 2808 O O . SER A 1 355 ? -20.160 8.291 27.206 1.00 92.12 355 SER A O 1
ATOM 2810 N N . MET A 1 356 ? -21.158 9.151 25.395 1.00 93.19 356 MET A N 1
ATOM 2811 C CA . MET A 1 356 ? -21.429 10.451 26.002 1.00 93.19 356 MET A CA 1
ATOM 2812 C C . MET A 1 356 ? -22.425 10.355 27.162 1.00 93.19 356 MET A C 1
ATOM 2814 O O . MET A 1 356 ? -22.177 10.957 28.209 1.00 93.19 356 MET A O 1
ATOM 2818 N N . LYS A 1 357 ? -23.478 9.535 27.047 1.00 93.38 357 LYS A N 1
ATOM 2819 C CA . LYS A 1 357 ? -24.406 9.280 28.165 1.00 93.38 357 LYS A CA 1
ATOM 2820 C C . LYS A 1 357 ? -23.706 8.606 29.345 1.00 93.38 357 LYS A C 1
ATOM 2822 O O . LYS A 1 357 ? -23.954 8.977 30.495 1.00 93.38 357 LYS A O 1
ATOM 2827 N N . LEU A 1 358 ? -22.823 7.633 29.099 1.00 92.44 358 LEU A N 1
ATOM 2828 C CA . LEU A 1 358 ? -22.043 7.008 30.175 1.00 92.44 358 LEU A CA 1
ATOM 2829 C C . LEU A 1 358 ? -21.096 8.006 30.841 1.00 92.44 358 LEU A C 1
ATOM 2831 O O . LEU A 1 358 ? -21.023 8.050 32.072 1.00 92.44 358 LEU A O 1
ATOM 2835 N N . LYS A 1 359 ? -20.430 8.850 30.049 1.00 93.25 359 LYS A N 1
ATOM 2836 C CA . LYS A 1 359 ? -19.579 9.927 30.560 1.00 93.25 359 LYS A CA 1
ATOM 2837 C C . LYS A 1 359 ? -20.360 10.882 31.465 1.00 93.25 359 LYS A C 1
ATOM 2839 O O . LYS A 1 359 ? -19.894 11.201 32.555 1.00 93.25 359 LYS A O 1
ATOM 2844 N N . GLU A 1 360 ? -21.551 11.312 31.052 1.00 94.44 360 GLU A N 1
ATOM 2845 C CA . GLU A 1 360 ? -22.415 12.190 31.853 1.00 94.44 360 GLU A CA 1
ATOM 2846 C C . GLU A 1 360 ? -22.826 11.545 33.181 1.00 94.44 360 GLU A C 1
ATOM 2848 O O . GLU A 1 360 ? -22.753 12.190 34.230 1.00 94.44 360 GLU A O 1
ATOM 2853 N N . ARG A 1 361 ? -23.186 10.254 33.169 1.00 92.25 361 ARG A N 1
ATOM 2854 C CA . ARG A 1 361 ? -23.494 9.503 34.397 1.00 92.25 361 ARG A CA 1
ATOM 2855 C C . ARG A 1 361 ? -22.283 9.400 35.323 1.00 92.25 361 ARG A C 1
ATOM 2857 O O . ARG A 1 361 ? -22.435 9.569 36.531 1.00 92.25 361 ARG A O 1
ATOM 2864 N N . ALA A 1 362 ? -21.095 9.140 34.779 1.00 91.25 362 ALA A N 1
ATOM 2865 C CA . ALA A 1 362 ? -19.864 9.083 35.562 1.00 91.25 362 ALA A CA 1
ATOM 2866 C C . ALA A 1 362 ? -19.550 10.446 36.202 1.00 91.25 362 ALA A C 1
ATOM 2868 O O . ALA A 1 362 ? -19.324 10.534 37.409 1.00 91.25 362 ALA A O 1
ATOM 2869 N N . PHE A 1 363 ? -19.623 11.527 35.423 1.00 93.19 363 PHE A N 1
ATOM 2870 C CA . PHE A 1 363 ? -19.382 12.883 35.914 1.00 93.19 363 PHE A CA 1
ATOM 2871 C C . PHE A 1 363 ? -20.396 13.330 36.960 1.00 93.19 363 PHE A C 1
ATOM 2873 O O . PHE A 1 363 ? -20.006 13.982 37.925 1.00 93.19 363 PHE A O 1
ATOM 2880 N N . PHE A 1 364 ? -21.664 12.938 36.839 1.00 94.19 364 PHE A N 1
ATOM 2881 C CA . PHE A 1 364 ? -22.663 13.224 37.865 1.00 94.19 364 PHE A CA 1
ATOM 2882 C C . PHE A 1 364 ? -22.229 12.720 39.250 1.00 94.19 364 PHE A C 1
ATOM 2884 O O . PHE A 1 364 ? -22.306 13.466 40.227 1.00 94.19 364 PHE A O 1
ATOM 2891 N N . TRP A 1 365 ? -21.720 11.487 39.342 1.00 91.12 365 TRP A N 1
ATOM 2892 C CA . TRP A 1 365 ? -21.259 10.928 40.616 1.00 91.12 365 TRP A CA 1
ATOM 2893 C C . TRP A 1 365 ? -20.016 11.626 41.153 1.00 91.12 365 TRP A C 1
ATOM 2895 O O . TRP A 1 365 ? -19.931 11.861 42.357 1.00 91.12 365 TRP A O 1
ATOM 2905 N N . ILE A 1 366 ? -19.088 12.013 40.278 1.00 91.38 366 ILE A N 1
ATOM 2906 C CA . ILE A 1 366 ? -17.908 12.791 40.672 1.00 91.38 366 ILE A CA 1
ATOM 2907 C C . ILE A 1 366 ? -18.339 14.131 41.257 1.00 91.38 366 ILE A C 1
ATOM 2909 O O . ILE A 1 366 ? -17.954 14.454 42.378 1.00 91.38 366 ILE A O 1
ATOM 2913 N N . TYR A 1 367 ? -19.189 14.872 40.543 1.00 94.88 367 TYR A N 1
ATOM 2914 C CA . TYR A 1 367 ? -19.692 16.159 41.011 1.00 94.88 367 TYR A CA 1
ATOM 2915 C C . TYR A 1 367 ? -20.469 16.026 42.316 1.00 94.88 367 TYR A C 1
ATOM 2917 O O . TYR A 1 367 ? -20.339 16.877 43.191 1.00 94.88 367 TYR A O 1
ATOM 2925 N N . LEU A 1 368 ? -21.246 14.956 42.488 1.00 96.62 368 LEU A N 1
ATOM 2926 C CA . LEU A 1 368 ? -21.961 14.710 43.735 1.00 96.62 368 LEU A CA 1
ATOM 2927 C C . LEU A 1 368 ? -20.996 14.445 44.898 1.00 96.62 368 LEU A C 1
ATOM 2929 O O . LEU A 1 368 ? -21.171 15.019 45.971 1.00 96.62 368 LEU A O 1
ATOM 2933 N N . VAL A 1 369 ? -19.978 13.603 44.700 1.00 95.06 369 VAL A N 1
ATOM 2934 C CA . VAL A 1 369 ? -18.969 13.306 45.729 1.00 95.06 369 VAL A CA 1
ATOM 2935 C C . VAL A 1 369 ? -18.158 14.553 46.070 1.00 95.06 369 VAL A C 1
ATOM 2937 O O . VAL A 1 369 ? -17.966 14.845 47.249 1.00 95.06 369 VAL A O 1
ATOM 2940 N N . GLU A 1 370 ? -17.732 15.318 45.066 1.00 96.31 370 GLU A N 1
ATOM 2941 C CA . GLU A 1 370 ? -17.033 16.589 45.253 1.00 96.31 370 GLU A CA 1
ATOM 2942 C C . GLU A 1 370 ? -17.906 17.581 46.026 1.00 96.31 370 GLU A C 1
ATOM 2944 O O . GLU A 1 370 ? -17.474 18.143 47.033 1.00 96.31 370 GLU A O 1
ATOM 2949 N N . TRP A 1 371 ? -19.167 17.740 45.623 1.00 98.12 371 TRP A N 1
ATOM 2950 C CA . TRP A 1 371 ? -20.114 18.621 46.294 1.00 98.12 371 TRP A CA 1
ATOM 2951 C C . TRP A 1 371 ? -20.346 18.213 47.753 1.00 98.12 371 TRP A C 1
ATOM 2953 O O . TRP A 1 371 ? -20.325 19.070 48.642 1.00 98.12 371 TRP A O 1
ATOM 2963 N N . LEU A 1 372 ? -20.507 16.916 48.031 1.00 97.75 372 LEU A N 1
ATOM 2964 C CA . LEU A 1 372 ? -20.635 16.391 49.393 1.00 97.75 372 LEU A CA 1
ATOM 2965 C C . LEU A 1 372 ? -19.352 16.598 50.209 1.00 97.75 372 LEU A C 1
ATOM 2967 O O . LEU A 1 372 ? -19.440 16.959 51.382 1.00 97.75 372 LEU A O 1
ATOM 2971 N N . ALA A 1 373 ? -18.171 16.424 49.611 1.00 98.12 373 ALA A N 1
ATOM 2972 C CA . ALA A 1 373 ? -16.887 16.633 50.276 1.00 98.12 373 ALA A CA 1
ATOM 2973 C C . ALA A 1 373 ? -16.650 18.113 50.623 1.00 98.12 373 ALA A C 1
ATOM 2975 O O . ALA A 1 373 ? -16.279 18.433 51.757 1.00 98.12 373 ALA A O 1
ATOM 2976 N N . VAL A 1 374 ? -16.923 19.027 49.685 1.00 98.19 374 VAL A N 1
ATOM 2977 C CA . VAL A 1 374 ? -16.822 20.482 49.891 1.00 98.19 374 VAL A CA 1
ATOM 2978 C C . VAL A 1 374 ? -17.833 20.942 50.939 1.00 98.19 374 VAL A C 1
ATOM 2980 O O . VAL A 1 374 ? -17.467 21.638 51.889 1.00 98.19 374 VAL A O 1
ATOM 2983 N N . THR A 1 375 ? -19.089 20.502 50.827 1.00 98.06 375 THR A N 1
ATOM 2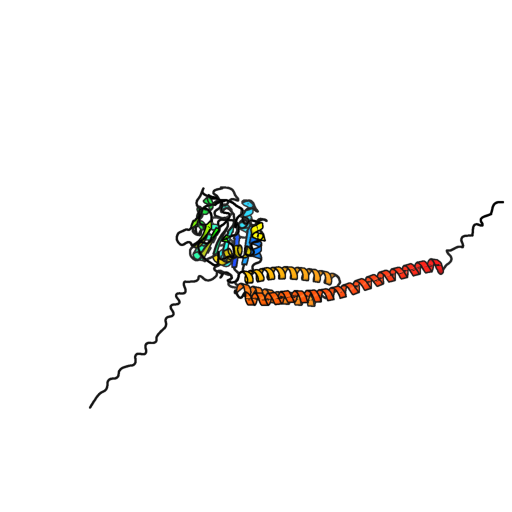984 C CA . THR A 1 375 ? -20.148 20.858 51.782 1.00 98.06 375 THR A CA 1
ATOM 2985 C C . THR A 1 375 ? -19.861 20.285 53.169 1.00 98.06 375 THR A C 1
ATOM 2987 O O . THR A 1 375 ? -19.982 20.995 54.165 1.00 98.06 375 THR A O 1
ATOM 2990 N N . GLY A 1 376 ? -19.417 19.030 53.256 1.00 98.00 376 GLY A N 1
ATOM 2991 C CA . GLY A 1 376 ? -19.020 18.393 54.510 1.00 98.00 376 GLY A CA 1
ATOM 2992 C C . GLY A 1 376 ? -17.859 19.121 55.187 1.00 98.00 376 GLY A C 1
ATOM 2993 O O . GLY A 1 376 ? -17.939 19.433 56.375 1.00 98.00 376 GLY A O 1
ATOM 2994 N N . THR A 1 377 ? -16.821 19.479 54.425 1.00 98.12 377 THR A N 1
ATOM 2995 C CA . THR A 1 377 ? -15.683 20.265 54.929 1.00 98.12 377 THR A CA 1
ATOM 2996 C C . THR A 1 377 ? -16.142 21.628 55.443 1.00 98.12 377 THR A C 1
ATOM 2998 O O . THR A 1 377 ? -15.787 22.019 56.555 1.00 98.12 377 THR A O 1
ATOM 3001 N N . LEU A 1 378 ? -16.995 22.330 54.691 1.00 98.00 378 LEU A N 1
ATOM 3002 C CA . LEU A 1 378 ? -17.536 23.629 55.087 1.00 98.00 378 LEU A CA 1
ATOM 3003 C C . LEU A 1 378 ? -18.386 23.543 56.361 1.00 98.00 378 LEU A C 1
ATOM 3005 O O . LEU A 1 378 ? -18.249 24.393 57.240 1.00 98.00 378 LEU A O 1
ATOM 3009 N N . LEU A 1 379 ? -19.221 22.511 56.502 1.00 97.94 379 LEU A N 1
ATOM 3010 C CA . LEU A 1 379 ? -20.014 22.279 57.711 1.00 97.94 379 LEU A CA 1
ATOM 3011 C C . LEU A 1 379 ? -19.130 21.973 58.923 1.00 97.94 379 LEU A C 1
ATOM 3013 O O . LEU A 1 379 ? -19.383 22.509 60.000 1.00 97.94 379 LEU A O 1
ATOM 3017 N N . VAL A 1 380 ? -18.081 21.161 58.764 1.00 97.69 380 VAL A N 1
ATOM 3018 C CA . VAL A 1 380 ? -17.127 20.852 59.843 1.00 97.69 380 VAL A CA 1
ATOM 3019 C C . VAL A 1 380 ? -16.358 22.105 60.260 1.00 97.69 380 VAL A C 1
ATOM 3021 O O . VAL A 1 380 ? -16.311 22.427 61.448 1.00 97.69 380 VAL A O 1
ATOM 3024 N N . CYS A 1 381 ? -15.811 22.857 59.302 1.00 97.19 381 CYS A N 1
ATOM 3025 C CA . CYS A 1 381 ? -15.122 24.119 59.571 1.00 97.19 381 CYS A CA 1
ATOM 3026 C C . CYS A 1 381 ? -16.061 25.150 60.209 1.00 97.19 381 CYS A C 1
ATOM 3028 O O . CYS A 1 381 ? -15.700 25.785 61.199 1.00 97.19 381 CYS A O 1
ATOM 3030 N N . GLY A 1 382 ? -17.283 25.282 59.692 1.00 96.38 382 GLY A N 1
ATOM 3031 C CA . GLY A 1 382 ? -18.310 26.169 60.229 1.00 96.38 382 GLY A CA 1
ATOM 3032 C C . GLY A 1 382 ? -18.731 25.781 61.645 1.00 96.38 382 GLY A C 1
ATOM 3033 O O . GLY A 1 382 ? -18.820 26.644 62.513 1.00 96.38 382 GLY A O 1
ATOM 3034 N N . MET A 1 383 ? -18.918 24.488 61.921 1.00 96.00 383 MET A N 1
ATOM 3035 C CA . MET A 1 383 ? -19.235 23.980 63.257 1.00 96.00 383 MET A CA 1
ATOM 3036 C C . MET A 1 383 ? -18.077 24.192 64.235 1.00 96.00 383 MET A C 1
ATOM 3038 O O . MET A 1 383 ? -18.320 24.559 65.386 1.00 96.00 383 MET A O 1
ATOM 3042 N N . ALA A 1 384 ? -16.832 23.991 63.800 1.00 94.06 384 ALA A N 1
ATOM 3043 C CA . ALA A 1 384 ? -15.646 24.262 64.605 1.00 94.06 384 ALA A CA 1
ATOM 3044 C C . ALA A 1 384 ? -15.544 25.756 64.950 1.00 94.06 384 ALA A C 1
ATOM 3046 O O . ALA A 1 384 ? -15.398 26.110 66.122 1.00 94.06 384 ALA A O 1
ATOM 3047 N N . LEU A 1 385 ? -15.709 26.629 63.953 1.00 92.50 385 LEU A N 1
ATOM 3048 C CA . LEU A 1 385 ? -15.683 28.083 64.109 1.00 92.50 385 LEU A CA 1
ATOM 3049 C C . LEU A 1 385 ? -16.832 28.580 64.995 1.00 92.50 385 LEU A C 1
ATOM 3051 O O . LEU A 1 385 ? -16.603 29.337 65.935 1.00 92.50 385 LEU A O 1
ATOM 3055 N N . TRP A 1 386 ? -18.055 28.096 64.776 1.00 92.25 386 TRP A N 1
ATOM 3056 C CA . TRP A 1 386 ? -19.205 28.396 65.630 1.00 92.25 386 TRP A CA 1
ATOM 3057 C C . TRP A 1 386 ? -18.996 27.898 67.064 1.00 92.25 386 TRP A C 1
ATOM 3059 O O . TRP A 1 386 ? -19.272 28.626 68.015 1.00 92.25 386 TRP A O 1
ATOM 3069 N N . SER A 1 387 ? -18.465 26.686 67.252 1.00 88.88 387 SER A N 1
ATOM 3070 C CA . SER A 1 387 ? -18.186 26.141 68.587 1.00 88.88 387 SER A CA 1
ATOM 3071 C C . SER A 1 387 ? -17.142 26.977 69.332 1.00 88.88 387 SER A C 1
ATOM 3073 O O . SER A 1 387 ? -17.295 27.200 70.534 1.00 88.88 387 SER A O 1
ATOM 3075 N N . LEU A 1 388 ? -16.131 27.482 68.617 1.00 85.69 388 LEU A N 1
ATOM 3076 C CA . LEU A 1 388 ? -15.129 28.422 69.127 1.00 85.69 388 LEU A CA 1
ATOM 3077 C C . LEU A 1 388 ? -15.732 29.791 69.476 1.00 85.69 388 LEU A C 1
ATOM 3079 O O . LEU A 1 388 ? -15.468 30.314 70.556 1.00 85.69 388 LEU A O 1
ATOM 3083 N N . MET A 1 389 ? -16.545 30.372 68.590 1.00 87.12 389 MET A N 1
ATOM 3084 C CA . MET A 1 389 ? -17.075 31.730 68.761 1.00 87.12 389 MET A CA 1
ATOM 3085 C C . MET A 1 389 ? -18.256 31.805 69.736 1.00 87.12 389 MET A C 1
ATOM 3087 O O . MET A 1 389 ? -18.303 32.694 70.583 1.00 87.12 389 MET A O 1
ATOM 3091 N N . VAL A 1 390 ? -19.217 30.887 69.621 1.00 80.88 390 VAL A N 1
ATOM 3092 C CA . VAL A 1 390 ? -20.513 30.946 70.315 1.00 80.88 390 VAL A CA 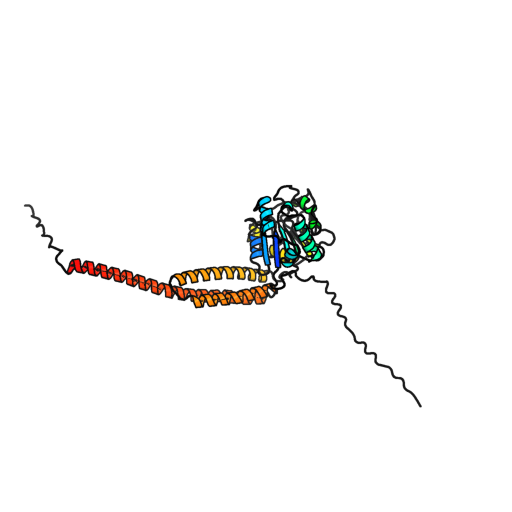1
ATOM 3093 C C . VAL A 1 390 ? -20.519 30.085 71.573 1.00 80.88 390 VAL A C 1
ATOM 3095 O O . VAL A 1 390 ? -21.019 30.512 72.615 1.00 80.88 390 VAL A O 1
ATOM 3098 N N . ARG A 1 391 ? -19.967 28.864 71.514 1.00 66.12 391 ARG A N 1
ATOM 3099 C CA . ARG A 1 391 ? -20.174 27.876 72.583 1.00 66.12 391 ARG A CA 1
ATOM 3100 C C . ARG A 1 391 ? -19.224 28.009 73.775 1.00 66.12 391 ARG A C 1
ATOM 3102 O O . ARG A 1 391 ? -19.479 27.308 74.754 1.00 66.12 391 ARG A O 1
ATOM 3109 N N . ARG A 1 392 ? -18.200 28.889 73.785 1.00 61.16 392 ARG A N 1
ATOM 3110 C CA . ARG A 1 392 ? -17.483 29.263 75.035 1.00 61.16 392 ARG A CA 1
ATOM 3111 C C . ARG A 1 392 ? -16.442 30.402 74.932 1.00 61.16 392 ARG A C 1
ATOM 3113 O O . ARG A 1 392 ? -15.418 30.268 74.281 1.00 61.16 392 ARG A O 1
ATOM 3120 N N . ARG A 1 393 ? -16.602 31.394 75.824 1.00 53.50 393 ARG A N 1
ATOM 3121 C CA . ARG A 1 393 ? -15.596 31.895 76.805 1.00 53.50 393 ARG A CA 1
ATOM 3122 C C . ARG A 1 393 ? -14.258 32.517 76.356 1.00 53.50 393 ARG A C 1
ATOM 3124 O O . ARG A 1 393 ? -13.587 33.052 77.236 1.00 53.50 393 ARG A O 1
ATOM 3131 N N . LEU A 1 394 ? -13.859 32.488 75.085 1.00 53.19 394 LEU A N 1
ATOM 3132 C CA . LEU A 1 394 ? -12.560 33.040 74.649 1.00 53.19 394 LEU A CA 1
ATOM 3133 C C . LEU A 1 394 ? -12.614 34.479 74.129 1.00 53.19 394 LEU A C 1
ATOM 3135 O O . LEU A 1 394 ? -11.597 35.168 74.174 1.00 53.19 394 LEU A O 1
ATOM 3139 N N . TYR A 1 395 ? -13.791 34.987 73.759 1.00 52.41 395 TYR A N 1
ATOM 3140 C CA . TYR A 1 395 ? -13.994 36.432 73.662 1.00 52.41 395 TYR A CA 1
ATOM 3141 C C . TYR A 1 395 ? -14.163 37.004 75.070 1.00 52.41 395 TYR A C 1
ATOM 3143 O O . TYR A 1 395 ? -15.260 37.325 75.527 1.00 52.41 395 TYR A O 1
ATOM 3151 N N . ARG A 1 396 ? -13.047 37.094 75.798 1.00 56.50 396 ARG A N 1
ATOM 3152 C CA . ARG A 1 396 ? -12.938 37.995 76.943 1.00 56.50 396 ARG A CA 1
ATOM 3153 C C . ARG A 1 396 ? -13.215 39.394 76.390 1.00 56.50 396 ARG A C 1
ATOM 3155 O O . ARG A 1 396 ? -12.548 39.791 75.437 1.00 56.50 396 ARG A O 1
ATOM 3162 N N . GLN A 1 397 ? -14.236 40.083 76.910 1.00 60.53 397 GLN A N 1
ATOM 3163 C CA . GLN A 1 397 ? -14.572 41.446 76.487 1.00 60.53 397 GLN A CA 1
ATOM 3164 C C . GLN A 1 397 ? -13.288 42.273 76.443 1.00 60.53 397 GLN A C 1
ATOM 3166 O O . GLN A 1 397 ? -12.591 42.382 77.452 1.00 60.53 397 GLN A O 1
ATOM 3171 N N . VAL A 1 398 ? -12.956 42.801 75.266 1.00 62.44 398 VAL A N 1
ATOM 3172 C CA . VAL A 1 398 ? -11.860 43.755 75.141 1.00 62.44 398 VAL A CA 1
ATOM 3173 C C . VAL A 1 398 ? -12.324 45.000 75.885 1.00 62.44 398 VAL A C 1
ATOM 3175 O O . VAL A 1 398 ? -13.318 45.625 75.515 1.00 62.44 398 VAL A O 1
ATOM 3178 N N . GLU A 1 399 ? -11.674 45.269 77.010 1.00 63.25 399 GLU A N 1
ATOM 3179 C CA . GLU A 1 399 ? -11.966 46.381 77.900 1.00 63.25 399 GLU A CA 1
ATOM 3180 C C . GLU A 1 399 ? -11.881 47.686 77.096 1.00 63.25 399 GLU A C 1
ATOM 3182 O O . GLU A 1 399 ? -10.841 48.017 76.523 1.00 63.25 399 GLU A O 1
ATOM 3187 N N . VAL A 1 400 ? -13.009 48.389 76.969 1.00 60.16 400 VAL A N 1
ATOM 3188 C CA . VAL A 1 400 ? -13.110 49.590 76.136 1.00 60.16 400 VAL A CA 1
ATOM 3189 C C . VAL A 1 400 ? -12.181 50.655 76.714 1.00 60.16 400 VAL A C 1
ATOM 3191 O O . VAL A 1 400 ? -12.425 51.185 77.800 1.00 60.16 400 VAL A O 1
ATOM 3194 N N . THR A 1 401 ? -11.108 50.987 75.996 1.00 62.22 401 THR A N 1
ATOM 3195 C CA . THR A 1 401 ? -10.192 52.054 76.400 1.00 62.22 401 THR A CA 1
ATOM 3196 C C . THR A 1 401 ? -10.923 53.390 76.275 1.00 62.22 401 THR A C 1
ATOM 3198 O O . THR A 1 401 ? -11.159 53.896 75.181 1.00 62.22 401 THR A O 1
ATOM 3201 N N . ARG A 1 402 ? -11.348 53.948 77.412 1.00 57.59 402 ARG A N 1
ATOM 3202 C CA . ARG A 1 402 ? -12.071 55.221 77.496 1.00 57.59 402 ARG A CA 1
ATOM 3203 C C . ARG A 1 402 ? -11.163 56.354 76.997 1.00 57.59 402 ARG A C 1
ATOM 3205 O O . ARG A 1 402 ? -10.266 56.791 77.714 1.00 57.59 402 ARG A O 1
ATOM 3212 N N . THR A 1 403 ? -11.393 56.841 75.779 1.00 56.81 403 THR A N 1
ATOM 3213 C CA . THR A 1 403 ? -10.732 58.034 75.235 1.00 56.81 403 THR A CA 1
ATOM 3214 C C . THR A 1 403 ? -11.116 59.258 76.062 1.00 56.81 403 THR A C 1
ATOM 3216 O O . THR A 1 403 ? -12.261 59.714 76.059 1.00 56.81 403 THR A O 1
ATOM 3219 N N . ARG A 1 404 ? -10.145 59.770 76.817 1.00 56.91 404 ARG A N 1
ATOM 3220 C CA . ARG A 1 404 ? -10.240 60.988 77.622 1.00 56.91 404 ARG A CA 1
ATOM 3221 C C . ARG A 1 404 ? -10.137 62.191 76.677 1.00 56.91 404 ARG A C 1
ATOM 3223 O O . ARG A 1 404 ? -9.099 62.387 76.056 1.00 56.91 404 ARG A O 1
ATOM 3230 N N . SER A 1 405 ? -11.214 62.967 76.549 1.00 50.75 405 SER A N 1
ATOM 3231 C CA . SER A 1 405 ? -11.201 64.248 75.826 1.00 50.75 405 SER A CA 1
ATOM 3232 C C . SER A 1 405 ? -10.261 65.235 76.532 1.00 50.75 405 SER A C 1
ATOM 3234 O O . SER A 1 405 ? -10.379 65.370 77.754 1.00 50.75 405 SER A O 1
ATOM 3236 N N . PRO A 1 406 ? -9.386 65.958 75.812 1.00 62.53 406 PRO A N 1
ATOM 3237 C CA . PRO A 1 406 ? -8.649 67.080 76.375 1.00 62.53 406 PRO A CA 1
ATOM 3238 C C . PRO A 1 406 ? -9.562 68.312 76.474 1.00 62.53 406 PRO A C 1
ATOM 3240 O O . PRO A 1 406 ? -10.369 68.568 75.577 1.00 62.53 406 PRO A O 1
ATOM 3243 N N . ARG A 1 407 ? -9.430 69.059 77.570 1.00 48.69 407 ARG A N 1
ATOM 3244 C CA . ARG A 1 407 ? -9.742 70.487 77.670 1.00 48.69 407 ARG A CA 1
ATOM 3245 C C . ARG A 1 407 ? -8.483 71.195 78.129 1.00 48.69 407 ARG A C 1
ATOM 3247 O O . ARG A 1 407 ? -7.774 70.578 78.958 1.00 48.69 407 ARG A O 1
#

pLDDT: mean 89.29, std 14.97, range [41.75, 98.75]

Radius of gyration: 35.08 Å; chains: 1; bounding box: 74×126×134 Å

Sequence (407 aa):
MSTAGWFPSRFLPLAVLLLIIGGAYSQPKVDPDSGRIRMLMIGETGSRNQEATYFLLSDPMVDLTIIPAGDVADVETSKRFVRIYLPRTRDKLVSSFDVIELFDFVPHVLTDLHIKWMHDAVRDFGLGFALVEMSWYAVSDWTGNDAGAWMATILYDAYPCDMVIGKQNANTYYMDIVLNDPLVDIPGLD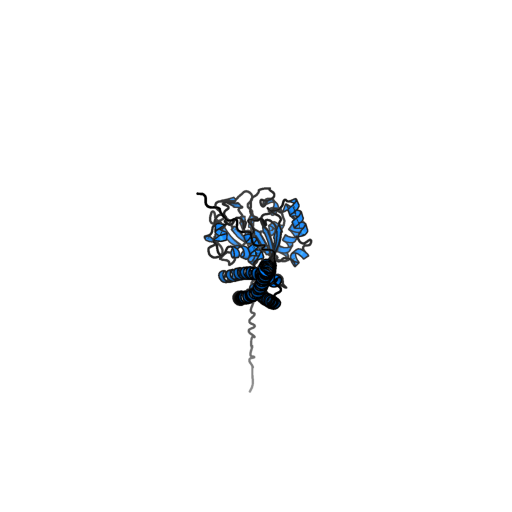KVEITGVGAHGIQKAREGSKVFTVWRIKKEDAIVGGEFGSGTTLMIPMGWDNVPDKTEAAWDYYIDFVLNHAYYVARVPLPEDLNLARSIRLAFNEYLTRRAIAASLIEFIGRFGANTVSIEEIIAELGEEKERAQQLYIEGDFESSWDVLKDVLEGFQALSEESMKLKERAFFWIYLVEWLAVTGTLLVCGMALWSLMVRRRLYRQVEVTRTRSPR